Protein AF-A0A087NB20-F1 (afdb_monomer)

Solvent-accessible surface area (backbone atoms only — not comparable to full-atom values): 32385 Å² total; per-residue (Å²): 108,71,68,58,52,50,40,61,76,66,42,47,67,62,51,51,52,43,52,50,43,53,51,51,54,52,52,52,52,51,49,52,59,56,52,60,77,60,34,91,42,69,87,47,93,96,43,52,28,65,62,50,50,54,53,52,51,52,54,51,49,55,51,48,53,51,41,53,56,59,65,62,58,63,55,69,65,57,47,50,56,52,51,50,52,47,67,75,66,47,79,90,67,79,58,63,84,75,40,55,73,61,47,52,58,53,45,52,57,29,41,75,69,69,36,62,51,36,31,82,37,74,75,61,70,73,40,95,91,70,56,66,72,46,53,49,52,44,53,53,49,53,52,51,45,53,48,32,36,77,67,64,28,68,61,46,79,47,79,41,85,77,77,53,70,48,53,26,61,76,56,80,64,92,71,72,50,70,67,57,48,60,66,40,89,76,76,76,60,66,58,42,51,21,66,69,59,38,48,50,35,33,71,74,26,64,17,47,61,44,40,29,30,58,46,56,44,14,50,51,35,38,76,80,33,39,98,81,33,43,73,60,15,27,64,43,59,72,44,56,71,71,58,48,50,64,56,52,68,63,77,60,57,45,69,60,53,24,57,78,45,67,87,51,75,50,60,52,56,69,56,41,47,51,37,59,58,48,20,68,48,84,78,50,71,68,48,48,54,57,56,54,53,54,72,54,58,69,73,59,33,50,52,52,61,73,66,65,50,66,72,67,60,65,76,49,53,54,49,51,34,6,26,42,31,18,52,29,42,52,36,28,74,72,63,37,64,56,29,42,55,49,41,53,51,56,63,67,42,37,86,75,40,59,51,43,54,31,42,21,30,50,45,8,39,52,44,39,25,39,30,59,96,80,37,76,42,55,39,37,54,59,96,52,44,56,68,60,55,61,48,29,57,21,64,62,38,39,48,43,38,49,40,48,45,64,54,51,72,72,49,95,46,32,37,57,64,74,74,48,59,62,92,74,65,41,46,33,39,40,40,59,43,89,84,55,96,46,89,50,36,40,52,72,42,38,24,53,67,92,44,71,40,57,36,77,74,52,82,52,66,95,39,20,51,35,62,65,60,70,41,55,63,39,28,48,45,50,50,50,45,37,49,20,60,73,49,32,44,47,58,91,42,49,49,74,40,72,67,56,55,81,41,57,27,22,44,52,92,44,37,10,53,52,86,55,79,46,67,82,58,83,68,66,61,77,66,68,72,66,58,92,77,68,72,79,83,79,67,88,76,83,77,82,87,72,91,80,81,85,80,88,85,80,85,82,81,88,83,86,82,81,90,81,83,90,136

Mean predicted aligned error: 19.0 Å

Foldseek 3Di:
DVVLVVCVVVVVVLVVLLVVLVVVLVVLVVVLVVLLVVLCDCPDPPDHSVRVSVVSVVVSVVSNVVSVVSNPPPVVVVSVVVVVVCVVPPLPDPCLVVCVVVLVVVLVVCLVVVADDQVVLPPVDADVPPGRCSSVRVSVLVSQLVSLQVVLPQADEAEDPDPDVRFAPDDADPPPDPLVCLLPVDDDTAGDGDPSSQVVSCVRRVYGYHYHYLQVVLVVCCVPPCVPCVVSSCVSNVHDSVSNCVSDVDVPQLVVLLVVQVPADADALVVLLVLLVLLLDDADPVLVVVVVQLVDDPVSLVVCLVPDAQVVLVVDDLSNLLNSLLVLFVCVLVVSPSSVSNNVSLLVCLSVYGLHSSLSSLSNNVSNQQDDSNAGDLEGATPCLQSSLSNLQRPSCQSNLVSVCVVVVVHQHFQYDGRHNDLAAWEKEWDFDPPDPDVVTATDFIDTHNDTWWDFADPDLLFALCSLLVHQKAFLQSSLVSVCNSSVHNSVRYDYHHDDRRRIHGYDRGIGTDGGRDDPPVPDPVVVPDPPPPPPPPDPDPDDDDDDDDDDDDDDDDDDDDDDDDD

pLDDT: mean 76.94, std 17.59, range [28.36, 97.0]

Radius of gyration: 32.29 Å; Cα contacts (8 Å, |Δi|>4): 683; chains: 1; bounding box: 94×66×84 Å

Secondary structure (DSSP, 8-state):
-HHHHHHHHHTHHHHHHHHHHHHHHHHHHHHHHHHHTTTTS-SSTT--HHHHHHHHHHHHHHHHHHHHHHHT--HHHHHHHHHHHHHHHS---SSGGG-HHHHHHHHHHHHHTTPSSSGGGGG----TTT---TTHHHHHHHHHHHHHHHHT-SEEEEE-S---TTTB-----TT--HHHHHH-S-PPPP-PBPHHHHHHHHHHHS-EEEEE-HHHHHHHHHHHHHHHHHHHHHHHHT--HHHHTTTS--S--HHHHHHHHTTS----HHHHHHHHHHHTSPPPHHHHHHHHGGGS-HHHHHHHHHT--HHHHTTS-HHHHHHHHHHHHHHHHTT-HHHHHHHHHHHHGGGGS-HHHHHHHHHHHHHHHHEETTEEPSS---TTHHHHHTTTT-GGGHHHHHHHHHHHTTS--SS-----SS---EEEEEEE-TT---SSPBEEEEEETTEE-EEE----GGGBHHHHHSSSEEEHHHHHHHHHHHHT--GGGEEEESS-TT-EEE--TTEEEPPPSS---TTTSGGG---GGGGSS------------------------------

Sequence (567 aa):
MHEFHRHHRSGTLRADLVKRADGLMSAAKLFRQEVGRYADQRMQVGQSGAAFQDSVDNALELLKDLTDVARRWDYDRCAADVISWMNERACANRTVFRSLESLEARGAARYTQDVPPGFLDRIKQDSPDKGSNKYGDLLFWQEVVEDAQKKGARAVIIVTRDRKEDWFAGEPDPNLTLDWQRVRAKWRPVPRPHPTLAFELKVEAQAQLELLDELYLGAVLWKFGRPTFERLASAAIAVTPEQFERVDPPPAPVRSRAHKRRDQPGIGLVEANSLIDSAVEESGERVTAFLGMLEGDAPDVDKFLDELEPTALAQFDKRELANLALRLHDGARQGLSPAVRCAHKVIGLLDALPAHSAAAIYIGFLSSTYLVGGRPLDRPDSPFMEDLFAWQTDTAFQVILRAFALRMGKLRSTALYLPNSRDERRTLRVEHDAQQQQDPVALIQVYLGTQALLTDGETRPDAQLRVLVGHAASSVRDIARALARHYGLPFGLLDITGGAPDELRFIPDHCGLREFSRFDQQDGVDALSAGPDAVKDALPIEADESDEDEPEENEPDEDWDASLEED

Structure (mmCIF, N/CA/C/O backbone):
data_AF-A0A087NB20-F1
#
_entry.id   AF-A0A087NB20-F1
#
loop_
_atom_site.group_PDB
_atom_site.id
_atom_site.type_symbol
_atom_site.label_atom_id
_atom_site.label_alt_id
_atom_site.label_comp_id
_atom_site.label_asym_id
_atom_site.label_entity_id
_atom_site.label_seq_id
_atom_site.pdbx_PDB_ins_code
_atom_site.Cartn_x
_atom_site.Cartn_y
_atom_site.Cartn_z
_atom_site.occupancy
_atom_site.B_iso_or_equiv
_atom_site.auth_seq_id
_atom_site.auth_comp_id
_atom_site.auth_asym_id
_atom_site.auth_atom_id
_atom_site.pdbx_PDB_model_num
ATOM 1 N N . MET A 1 1 ? -11.809 -2.617 25.090 1.00 72.88 1 MET A N 1
ATOM 2 C CA . MET A 1 1 ? -11.592 -1.563 26.116 1.00 72.88 1 MET A CA 1
ATOM 3 C C . MET A 1 1 ? -11.209 -2.111 27.486 1.00 72.88 1 MET A C 1
ATOM 5 O O . MET A 1 1 ? -10.185 -1.694 28.010 1.00 72.88 1 MET A O 1
ATOM 9 N N . HIS A 1 2 ? -11.982 -3.039 28.066 1.00 77.12 2 HIS A N 1
ATOM 10 C CA . HIS A 1 2 ? -11.729 -3.561 29.419 1.00 77.12 2 HIS A CA 1
ATOM 11 C C . HIS A 1 2 ? -10.315 -4.147 29.607 1.00 77.12 2 HIS A C 1
ATOM 13 O O . HIS A 1 2 ? -9.626 -3.796 30.563 1.00 77.12 2 HIS A O 1
ATOM 19 N N . GLU A 1 3 ? -9.848 -4.969 28.662 1.00 78.06 3 GLU A N 1
ATOM 20 C CA . GLU A 1 3 ? -8.492 -5.543 28.698 1.00 78.06 3 GLU A CA 1
ATOM 21 C C . GLU A 1 3 ? -7.393 -4.472 28.601 1.00 78.06 3 GLU A C 1
ATOM 23 O O . GLU A 1 3 ? -6.443 -4.482 29.381 1.00 78.06 3 GLU A O 1
ATOM 28 N N . PHE A 1 4 ? -7.551 -3.479 27.719 1.00 83.50 4 PHE A N 1
ATOM 29 C CA . PHE A 1 4 ? -6.599 -2.368 27.616 1.00 83.50 4 PHE A CA 1
ATOM 30 C C . PHE A 1 4 ? -6.512 -1.575 28.927 1.00 83.50 4 PHE A C 1
ATOM 32 O O . PHE A 1 4 ? -5.420 -1.315 29.423 1.00 83.50 4 PHE A O 1
ATOM 39 N N . HIS A 1 5 ? -7.655 -1.260 29.542 1.00 82.62 5 HIS A N 1
ATOM 40 C CA . HIS A 1 5 ? -7.694 -0.580 30.836 1.00 82.62 5 HIS A CA 1
ATOM 41 C C . HIS A 1 5 ? -7.023 -1.404 31.948 1.00 82.62 5 HIS A C 1
ATOM 43 O O . HIS A 1 5 ? -6.350 -0.842 32.812 1.00 82.62 5 HIS A O 1
ATOM 49 N N . ARG A 1 6 ? -7.144 -2.738 31.922 1.00 82.75 6 ARG A N 1
ATOM 50 C CA . ARG A 1 6 ? -6.430 -3.617 32.860 1.00 82.75 6 ARG A CA 1
ATOM 51 C C . ARG A 1 6 ? -4.914 -3.500 32.686 1.00 82.75 6 ARG A C 1
ATOM 53 O O . ARG A 1 6 ? -4.207 -3.334 33.682 1.00 82.75 6 ARG A O 1
ATOM 60 N N . HIS A 1 7 ? -4.418 -3.538 31.450 1.00 83.38 7 HIS A N 1
ATOM 61 C CA . HIS A 1 7 ? -2.995 -3.350 31.144 1.00 83.38 7 HIS A CA 1
ATOM 62 C C . HIS A 1 7 ? -2.492 -1.955 31.530 1.00 83.38 7 HIS A C 1
ATOM 64 O O . HIS A 1 7 ? -1.408 -1.830 32.097 1.00 83.38 7 HIS A O 1
ATOM 70 N N . HIS A 1 8 ? -3.308 -0.925 31.301 1.00 86.06 8 HIS A N 1
ATOM 71 C CA . HIS A 1 8 ? -3.020 0.446 31.706 1.00 86.06 8 HIS A CA 1
ATOM 72 C C . HIS A 1 8 ? -2.898 0.564 33.233 1.00 86.06 8 HIS A C 1
ATOM 74 O O . HIS A 1 8 ? -1.865 0.994 33.737 1.00 86.06 8 HIS A O 1
ATOM 80 N N . ARG A 1 9 ? -3.887 0.066 33.992 1.00 86.19 9 ARG A N 1
ATOM 81 C CA . ARG A 1 9 ? -3.862 0.084 35.467 1.00 86.19 9 ARG A CA 1
ATOM 82 C C . ARG A 1 9 ? -2.726 -0.723 36.083 1.00 86.19 9 ARG A C 1
ATOM 84 O O . ARG A 1 9 ? -2.257 -0.377 37.161 1.00 86.19 9 ARG A O 1
ATOM 91 N N . SER A 1 10 ? -2.339 -1.824 35.448 1.00 84.25 10 SER A N 1
ATOM 92 C CA . SER A 1 10 ? -1.251 -2.679 35.935 1.00 84.25 10 SER A CA 1
ATOM 93 C C . SER A 1 10 ? 0.129 -2.240 35.436 1.00 84.25 10 SER A C 1
ATOM 95 O O . SER A 1 10 ? 1.128 -2.811 35.867 1.00 84.25 10 SER A O 1
ATOM 97 N N . GLY A 1 11 ? 0.209 -1.242 34.546 1.00 84.44 11 GLY A N 1
ATOM 98 C CA . GLY A 1 11 ? 1.468 -0.731 34.003 1.00 84.44 11 GLY A CA 1
ATOM 99 C C . GLY A 1 11 ? 2.275 -1.769 33.214 1.00 84.44 11 GLY A C 1
ATOM 100 O O . GLY A 1 11 ? 3.483 -1.598 33.037 1.00 84.44 11 GLY A O 1
ATOM 101 N N . THR A 1 12 ? 1.643 -2.852 32.746 1.00 84.81 12 THR A N 1
ATOM 102 C CA . THR A 1 12 ? 2.350 -4.024 32.197 1.00 84.81 12 THR A CA 1
ATOM 103 C C . THR A 1 12 ? 3.191 -3.683 30.977 1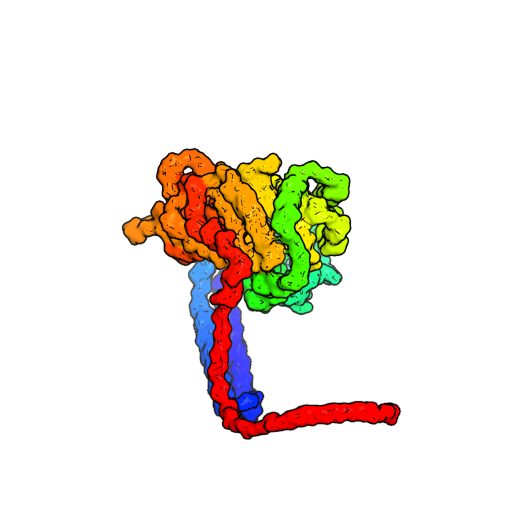.00 84.81 12 THR A C 1
ATOM 105 O O . THR A 1 12 ? 4.293 -4.192 30.845 1.00 84.81 12 THR A O 1
ATOM 108 N N . LEU A 1 13 ? 2.714 -2.788 30.106 1.00 82.44 13 LEU A N 1
ATOM 109 C CA . LEU A 1 13 ? 3.432 -2.422 28.878 1.00 82.44 13 LEU A CA 1
ATOM 110 C C . LEU A 1 13 ? 4.742 -1.682 29.176 1.00 82.44 13 LEU A C 1
ATOM 112 O O . LEU A 1 13 ? 5.771 -1.967 28.564 1.00 82.44 13 LEU A O 1
ATOM 116 N N . ARG A 1 14 ? 4.724 -0.778 30.163 1.00 86.81 14 ARG A N 1
ATOM 117 C CA . ARG A 1 14 ? 5.932 -0.100 30.643 1.00 86.81 14 ARG A CA 1
ATOM 118 C C . ARG A 1 14 ? 6.876 -1.094 31.315 1.00 86.81 14 ARG A C 1
ATOM 120 O O . ARG A 1 14 ? 8.070 -1.089 31.029 1.00 86.81 14 ARG A O 1
ATOM 127 N N . ALA A 1 15 ? 6.340 -1.967 32.169 1.00 88.06 15 ALA A N 1
ATOM 128 C CA . ALA A 1 15 ? 7.123 -2.990 32.856 1.00 88.06 15 ALA A CA 1
ATOM 129 C C . ALA A 1 15 ? 7.799 -3.965 31.875 1.00 88.06 15 ALA A C 1
ATOM 131 O O . ALA A 1 15 ? 8.972 -4.290 32.048 1.00 88.06 15 ALA A O 1
ATOM 132 N N . ASP A 1 16 ? 7.102 -4.381 30.817 1.00 88.38 16 ASP A N 1
ATOM 133 C CA . ASP A 1 16 ? 7.636 -5.276 29.790 1.00 88.38 16 ASP A CA 1
ATOM 134 C C . ASP A 1 16 ? 8.769 -4.626 28.992 1.00 88.38 16 ASP A C 1
ATOM 136 O O . ASP A 1 16 ? 9.781 -5.280 28.721 1.00 88.38 16 ASP A O 1
ATOM 140 N N . LEU A 1 17 ? 8.638 -3.341 28.641 1.00 89.00 17 LEU A N 1
ATOM 141 C CA . LEU A 1 17 ? 9.701 -2.600 27.959 1.00 89.00 17 LEU A CA 1
ATOM 142 C C . LEU A 1 17 ? 10.944 -2.468 28.845 1.00 89.00 17 LEU A C 1
ATOM 144 O O . LEU A 1 17 ? 12.049 -2.770 28.395 1.00 89.00 17 LEU A O 1
ATOM 148 N N . VAL A 1 18 ? 10.762 -2.088 30.114 1.00 89.75 18 VAL A N 1
ATOM 149 C CA . VAL A 1 18 ? 11.855 -1.988 31.096 1.00 89.75 18 VAL A CA 1
ATOM 150 C C . VAL A 1 18 ? 12.542 -3.341 31.272 1.00 89.75 18 VAL A C 1
ATOM 152 O O . VAL A 1 18 ? 13.760 -3.431 31.154 1.00 89.75 18 VAL A O 1
ATOM 155 N N . LYS A 1 19 ? 11.770 -4.419 31.442 1.00 92.44 19 LYS A N 1
ATOM 156 C CA . LYS A 1 19 ? 12.299 -5.781 31.573 1.00 92.44 19 LYS A CA 1
ATOM 157 C C . LYS A 1 19 ? 13.119 -6.206 30.353 1.00 92.44 19 LYS A C 1
ATOM 159 O O . LYS A 1 19 ? 14.162 -6.841 30.505 1.00 92.44 19 LYS A O 1
ATOM 164 N N . ARG A 1 20 ? 12.669 -5.875 29.137 1.00 91.62 20 ARG A N 1
ATOM 165 C CA . ARG A 1 20 ? 13.423 -6.155 27.902 1.00 91.62 20 ARG A CA 1
ATOM 166 C C . ARG A 1 20 ? 14.708 -5.333 27.824 1.00 91.62 20 ARG A C 1
ATOM 168 O O . ARG A 1 20 ? 15.740 -5.892 27.462 1.00 91.62 20 ARG A O 1
ATOM 175 N N . ALA A 1 21 ? 14.663 -4.057 28.204 1.00 91.38 21 ALA A N 1
ATOM 176 C CA . ALA A 1 21 ? 15.844 -3.199 28.280 1.00 91.38 21 ALA A CA 1
ATOM 177 C C . ALA A 1 21 ? 16.881 -3.738 29.288 1.00 91.38 21 ALA A C 1
ATOM 179 O O . ALA A 1 21 ? 18.068 -3.820 28.976 1.00 91.38 21 ALA A O 1
ATOM 180 N N . ASP A 1 22 ? 16.436 -4.196 30.461 1.00 90.19 22 ASP A N 1
ATOM 181 C CA . ASP A 1 22 ? 17.303 -4.788 31.488 1.00 90.19 22 ASP A CA 1
ATOM 182 C C . ASP A 1 22 ? 17.929 -6.110 31.027 1.00 90.19 22 ASP A C 1
ATOM 184 O O . ASP A 1 22 ? 19.121 -6.356 31.248 1.00 90.19 22 ASP A O 1
ATOM 188 N N . GLY A 1 23 ? 17.142 -6.947 30.344 1.00 93.06 23 GLY A N 1
ATOM 189 C CA . GLY A 1 23 ? 17.616 -8.185 29.729 1.00 93.06 23 GLY A CA 1
ATOM 190 C C . GLY A 1 23 ? 18.688 -7.930 28.670 1.00 93.06 23 GLY A C 1
ATOM 191 O O . GLY A 1 23 ? 19.722 -8.597 28.673 1.00 93.06 23 GLY A O 1
ATOM 192 N N . LEU A 1 24 ? 18.484 -6.923 27.815 1.00 92.88 24 LEU A N 1
ATOM 193 C CA . LEU A 1 24 ? 19.447 -6.520 26.791 1.00 92.88 24 LEU A CA 1
ATOM 194 C C . LEU A 1 24 ? 20.764 -6.042 27.412 1.00 92.88 24 LEU A C 1
ATOM 196 O O . LEU A 1 24 ? 21.826 -6.532 27.037 1.00 92.88 24 LEU A O 1
ATOM 200 N N . MET A 1 25 ? 20.705 -5.160 28.413 1.00 92.25 25 MET A N 1
ATOM 201 C CA . MET A 1 25 ? 21.912 -4.681 29.098 1.00 92.25 25 MET A CA 1
ATOM 202 C C . MET A 1 25 ? 22.646 -5.790 29.853 1.00 92.25 25 MET A C 1
ATOM 204 O O . MET A 1 25 ? 23.875 -5.790 29.910 1.00 92.25 25 MET A O 1
ATOM 208 N N . SER A 1 26 ? 21.914 -6.752 30.417 1.00 93.19 26 SER A N 1
ATOM 209 C CA . SER A 1 26 ? 22.513 -7.935 31.046 1.00 93.19 26 SER A CA 1
ATOM 210 C C . SER A 1 26 ? 23.266 -8.789 30.024 1.00 93.19 26 SER A C 1
ATOM 212 O O . SER A 1 26 ? 24.417 -9.152 30.261 1.00 93.19 26 SER A O 1
ATOM 214 N N . ALA A 1 27 ? 22.659 -9.050 28.863 1.00 93.38 27 ALA A N 1
ATOM 215 C CA . ALA A 1 27 ? 23.299 -9.790 27.779 1.00 93.38 27 ALA A CA 1
ATOM 216 C C . ALA A 1 27 ? 24.531 -9.053 27.228 1.00 93.38 27 ALA A C 1
ATOM 218 O O . ALA A 1 27 ? 25.574 -9.666 27.012 1.00 93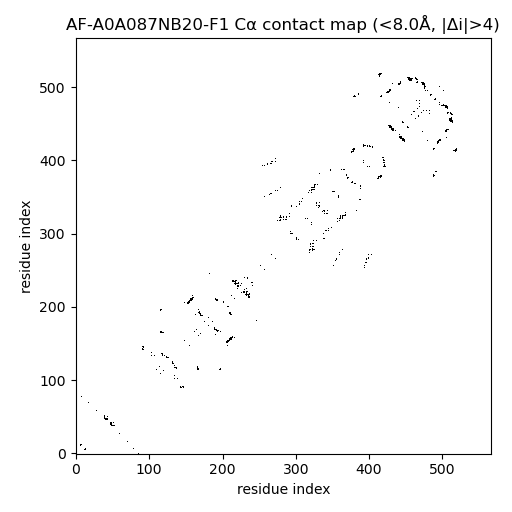.38 27 ALA A O 1
ATOM 219 N N . ALA A 1 28 ? 24.441 -7.732 27.075 1.00 91.56 28 ALA A N 1
ATOM 220 C CA . ALA A 1 28 ? 25.524 -6.897 26.570 1.00 91.56 28 ALA A CA 1
ATOM 221 C C . ALA A 1 28 ? 26.747 -6.893 27.513 1.00 91.56 28 ALA A C 1
ATOM 223 O O . ALA A 1 28 ? 27.888 -7.010 27.065 1.00 91.56 28 ALA A O 1
ATOM 224 N N . LYS A 1 29 ? 26.519 -6.864 28.835 1.00 90.00 29 LYS A N 1
ATOM 225 C CA . LYS A 1 29 ? 27.583 -7.013 29.846 1.00 90.00 29 LYS A CA 1
ATOM 226 C C . LYS A 1 29 ? 28.261 -8.382 29.790 1.00 90.00 29 LYS A C 1
ATOM 228 O O . LYS A 1 29 ? 29.485 -8.453 29.867 1.00 90.00 29 LYS A O 1
ATOM 233 N N . LEU A 1 30 ? 27.482 -9.458 29.648 1.00 92.12 30 LEU A N 1
ATOM 234 C CA . LEU A 1 30 ? 28.029 -10.812 29.498 1.00 92.12 30 LEU A CA 1
ATOM 235 C C . LEU A 1 30 ? 28.879 -10.923 28.229 1.00 92.12 30 LEU A C 1
ATOM 237 O O . LEU A 1 30 ? 29.991 -11.441 28.280 1.00 92.12 30 LEU A O 1
ATOM 241 N N . PHE A 1 31 ? 28.400 -10.365 27.115 1.00 89.12 31 PHE A N 1
ATOM 242 C CA . PHE A 1 31 ? 29.158 -10.302 25.868 1.00 89.12 31 PHE A CA 1
ATOM 243 C C . PHE A 1 31 ? 30.495 -9.570 26.048 1.00 89.12 31 PHE A C 1
ATOM 245 O O . PHE A 1 31 ? 31.534 -10.108 25.674 1.00 89.12 31 PHE A O 1
ATOM 252 N N . ARG A 1 32 ? 30.504 -8.396 26.700 1.00 89.81 32 ARG A N 1
ATOM 253 C CA . ARG A 1 32 ? 31.743 -7.656 27.005 1.00 89.81 32 ARG A CA 1
ATOM 254 C C . ARG A 1 32 ? 32.740 -8.480 27.813 1.00 89.81 32 ARG A C 1
ATOM 256 O O . ARG A 1 32 ? 33.941 -8.424 27.543 1.00 89.81 32 ARG A O 1
ATOM 263 N N . GLN A 1 33 ? 32.244 -9.215 28.808 1.00 89.00 33 GLN A N 1
ATOM 264 C CA . GLN A 1 33 ? 33.065 -10.058 29.669 1.00 89.00 33 GLN A CA 1
ATOM 265 C C . GLN A 1 33 ? 33.693 -11.214 28.886 1.00 89.00 33 GLN A C 1
ATOM 267 O O . GLN A 1 33 ? 34.876 -11.487 29.067 1.00 89.00 33 GLN A O 1
ATOM 272 N N . GLU A 1 34 ? 32.925 -11.873 28.017 1.00 87.50 34 GLU A N 1
ATOM 273 C CA . GLU A 1 34 ? 33.436 -12.959 27.177 1.00 87.50 34 GLU A CA 1
ATOM 274 C C . GLU A 1 34 ? 34.447 -12.443 26.154 1.00 87.50 34 GLU A C 1
ATOM 276 O O . GLU A 1 34 ? 35.554 -12.965 26.075 1.00 87.50 34 GLU A O 1
ATOM 281 N N . VAL A 1 35 ? 34.126 -11.367 25.432 1.00 84.88 35 VAL A N 1
ATOM 282 C CA . VAL A 1 35 ? 35.023 -10.777 24.428 1.00 84.88 35 VAL A CA 1
ATOM 283 C C . VAL A 1 35 ? 36.334 -10.294 25.047 1.00 84.88 35 VAL A C 1
ATOM 285 O O . VAL A 1 35 ? 37.400 -10.507 24.471 1.00 84.88 35 VAL A O 1
ATOM 288 N N . GLY A 1 36 ? 36.281 -9.714 26.250 1.00 81.31 36 GLY A N 1
ATOM 289 C CA . GLY A 1 36 ? 37.471 -9.285 26.983 1.00 81.31 36 GLY A CA 1
ATOM 290 C C . GLY A 1 36 ? 38.481 -10.410 27.244 1.00 81.31 36 GLY A C 1
ATOM 291 O O . GLY A 1 36 ? 39.670 -10.129 27.318 1.00 81.31 36 GLY A O 1
ATOM 292 N N . ARG A 1 37 ? 38.047 -11.679 27.313 1.00 82.94 37 ARG A N 1
ATOM 293 C CA . ARG A 1 37 ? 38.947 -12.837 27.495 1.00 82.94 37 ARG A CA 1
ATOM 294 C C . ARG A 1 37 ? 39.783 -13.164 26.258 1.00 82.94 37 ARG A C 1
ATOM 296 O O . ARG A 1 37 ? 40.801 -13.833 26.384 1.00 82.94 37 ARG A O 1
ATOM 303 N N . TYR A 1 38 ? 39.344 -12.727 25.079 1.00 77.25 38 TYR A N 1
ATOM 304 C CA . TYR A 1 38 ? 39.987 -13.023 23.794 1.00 77.25 38 TYR A CA 1
ATOM 305 C C . TYR A 1 38 ? 40.686 -11.799 23.187 1.00 77.25 38 TYR A C 1
ATOM 307 O O . TYR A 1 38 ? 41.326 -11.895 22.143 1.00 77.25 38 TYR A O 1
ATOM 315 N N . ALA A 1 39 ? 40.572 -10.641 23.838 1.00 66.56 39 ALA A N 1
ATOM 316 C CA . ALA A 1 39 ? 40.973 -9.355 23.288 1.00 66.56 39 ALA A CA 1
ATOM 317 C C . ALA A 1 39 ? 42.487 -9.063 23.357 1.00 66.56 39 ALA A C 1
ATOM 319 O O . ALA A 1 39 ? 42.908 -7.982 22.951 1.00 66.56 39 ALA A O 1
ATOM 320 N N . ASP A 1 40 ? 43.306 -10.015 23.816 1.00 63.66 40 ASP A N 1
ATOM 321 C CA . ASP A 1 40 ? 44.774 -9.938 23.740 1.00 63.66 40 ASP A CA 1
ATOM 322 C C . ASP A 1 40 ? 45.303 -10.208 22.314 1.00 63.66 40 ASP A C 1
ATOM 324 O O . ASP A 1 40 ? 46.447 -9.885 21.991 1.00 63.66 40 ASP A O 1
ATOM 328 N N . GLN A 1 41 ? 44.473 -10.784 21.435 1.00 62.88 41 GLN A N 1
ATOM 329 C CA . GLN A 1 41 ? 44.811 -11.083 20.041 1.00 62.88 41 GLN A CA 1
ATOM 330 C C . GLN A 1 41 ? 44.200 -10.054 19.075 1.00 62.88 41 GLN A C 1
ATOM 332 O O . GLN A 1 41 ? 43.209 -9.388 19.379 1.00 62.88 41 GLN A O 1
ATOM 337 N N . ARG A 1 42 ? 44.778 -9.924 17.871 1.00 61.84 42 ARG A N 1
ATOM 338 C CA . ARG A 1 42 ? 44.185 -9.122 16.787 1.00 61.84 42 ARG A CA 1
ATOM 339 C C . ARG A 1 42 ? 42.915 -9.816 16.284 1.00 61.84 42 ARG A C 1
ATOM 341 O O . ARG A 1 42 ? 42.999 -10.753 15.499 1.00 61.84 42 ARG A O 1
ATOM 348 N N . MET A 1 43 ? 41.755 -9.344 16.737 1.00 66.19 43 MET A N 1
ATOM 349 C CA . MET A 1 43 ? 40.437 -9.855 16.321 1.00 66.19 43 MET A CA 1
ATOM 350 C C . MET A 1 43 ? 40.021 -9.354 14.928 1.00 66.19 43 MET A C 1
ATOM 352 O O . MET A 1 43 ? 39.195 -9.977 14.267 1.00 66.19 43 MET A O 1
ATOM 356 N N . GLN A 1 44 ? 40.615 -8.250 14.467 1.00 64.88 44 GLN A N 1
ATOM 357 C CA . GLN A 1 44 ? 40.384 -7.662 13.152 1.00 64.88 44 GLN A CA 1
ATOM 358 C C . GLN A 1 44 ? 41.719 -7.241 12.523 1.00 64.88 44 GLN A C 1
ATOM 360 O O . GLN A 1 44 ? 42.630 -6.767 13.209 1.00 64.88 44 GLN A O 1
ATOM 365 N N . VAL A 1 45 ? 41.850 -7.430 11.207 1.00 63.38 45 VAL A N 1
ATOM 366 C CA . VAL A 1 45 ? 43.045 -7.034 10.448 1.00 63.38 45 VAL A CA 1
ATOM 367 C C . VAL A 1 45 ? 43.235 -5.519 10.574 1.00 63.38 45 VAL A C 1
ATOM 369 O O . VAL A 1 45 ? 42.326 -4.755 10.270 1.00 63.38 45 VAL A O 1
ATOM 372 N N . GLY A 1 46 ? 44.405 -5.088 11.052 1.00 64.56 46 GLY A N 1
ATOM 373 C CA . GLY A 1 46 ? 44.744 -3.668 11.213 1.00 64.56 46 GLY A CA 1
ATOM 374 C C . GLY A 1 46 ? 44.323 -3.016 12.539 1.00 64.56 46 GLY A C 1
ATOM 375 O O . GLY A 1 46 ? 44.724 -1.883 12.783 1.00 64.56 46 GLY A O 1
ATOM 376 N N . GLN A 1 47 ? 43.599 -3.708 13.430 1.00 69.50 47 GLN A N 1
ATOM 377 C CA . GLN A 1 47 ? 43.176 -3.157 14.727 1.00 69.50 47 GLN A CA 1
ATOM 378 C C . GLN A 1 47 ? 43.949 -3.793 15.896 1.00 69.50 47 GLN A C 1
ATOM 380 O O . GLN A 1 47 ? 44.199 -5.000 15.917 1.00 69.50 47 GLN A O 1
ATOM 385 N N . SER A 1 48 ? 44.350 -2.987 16.885 1.00 73.88 48 SER A N 1
ATOM 386 C CA . SER A 1 48 ? 44.909 -3.502 18.142 1.00 73.88 48 SER A CA 1
ATOM 387 C C . SER A 1 48 ? 43.800 -4.057 19.043 1.00 73.88 48 SER A C 1
ATOM 389 O O . SER A 1 48 ? 42.653 -3.617 18.971 1.00 73.88 48 SER A O 1
ATOM 391 N N . GLY A 1 49 ? 44.141 -4.996 19.931 1.00 75.88 49 GLY A N 1
ATOM 392 C CA . GLY A 1 49 ? 43.197 -5.525 20.923 1.00 75.88 49 GLY A CA 1
ATOM 393 C C . GLY A 1 49 ? 42.571 -4.431 21.798 1.00 75.88 49 GLY A C 1
ATOM 394 O O . GLY A 1 49 ? 41.372 -4.458 22.054 1.00 75.88 49 GLY A O 1
ATOM 395 N N . ALA A 1 50 ? 43.355 -3.410 22.163 1.00 77.00 50 ALA A N 1
ATOM 396 C CA . ALA A 1 50 ? 42.875 -2.238 22.897 1.00 77.00 50 ALA A CA 1
ATOM 397 C C . ALA A 1 50 ? 41.844 -1.425 22.094 1.00 77.00 50 ALA A C 1
ATOM 399 O O . ALA A 1 50 ? 40.744 -1.195 22.580 1.00 77.00 50 ALA A O 1
ATOM 400 N N . ALA A 1 51 ? 42.141 -1.090 20.833 1.00 77.38 51 ALA A N 1
ATOM 401 C CA . ALA A 1 51 ? 41.217 -0.326 19.991 1.00 77.38 51 ALA A CA 1
ATOM 402 C C . ALA A 1 51 ? 39.900 -1.081 19.719 1.00 77.38 51 ALA A C 1
ATOM 404 O O . ALA A 1 51 ? 38.840 -0.470 19.562 1.00 77.38 51 ALA A O 1
ATOM 405 N N . PHE A 1 52 ? 39.952 -2.414 19.670 1.00 80.38 52 PHE A N 1
ATOM 406 C CA . PHE A 1 52 ? 38.757 -3.246 19.574 1.00 80.38 52 PHE A CA 1
ATOM 407 C C . PHE A 1 52 ? 37.930 -3.207 20.867 1.00 80.38 52 PHE A C 1
ATOM 409 O O . PHE A 1 52 ? 36.715 -3.034 20.801 1.00 80.38 52 PHE A O 1
ATOM 416 N N . GLN A 1 53 ? 38.567 -3.302 22.039 1.00 81.19 53 GLN A N 1
ATOM 417 C CA . GLN A 1 53 ? 37.873 -3.154 23.323 1.00 81.19 53 GLN A CA 1
ATOM 418 C C . GLN A 1 53 ? 37.205 -1.783 23.464 1.00 81.19 53 GLN A C 1
ATOM 420 O O . GLN A 1 53 ? 36.034 -1.738 23.833 1.00 81.19 53 GLN A O 1
ATOM 425 N N . ASP A 1 54 ? 37.893 -0.705 23.080 1.00 82.50 54 ASP A N 1
ATOM 426 C CA . ASP A 1 54 ? 37.333 0.653 23.084 1.00 82.50 54 ASP A CA 1
ATOM 427 C C . ASP A 1 54 ? 36.097 0.750 22.174 1.00 82.50 54 ASP A C 1
ATOM 429 O O . ASP A 1 54 ? 35.088 1.354 22.530 1.00 82.50 54 ASP A O 1
ATOM 433 N N . SER A 1 55 ? 36.133 0.097 21.007 1.00 82.62 55 SER A N 1
ATOM 434 C CA . SER A 1 55 ? 34.989 0.045 20.084 1.00 82.62 55 SER A CA 1
ATOM 435 C C . SER A 1 55 ? 33.790 -0.689 20.694 1.00 82.62 55 SER A C 1
ATOM 437 O O . SER A 1 55 ? 32.647 -0.259 20.527 1.00 82.62 55 SER A O 1
ATOM 439 N N . VAL A 1 56 ? 34.040 -1.785 21.418 1.00 83.94 56 VAL A N 1
ATOM 440 C CA . VAL A 1 56 ? 32.993 -2.518 22.142 1.00 83.94 56 VAL A CA 1
ATOM 441 C C . VAL A 1 56 ? 32.418 -1.654 23.264 1.00 83.94 56 VAL A C 1
ATOM 443 O O . VAL A 1 56 ? 31.199 -1.579 23.392 1.00 83.94 56 VAL A O 1
ATOM 446 N N . ASP A 1 57 ? 33.258 -0.978 24.047 1.00 86.00 57 ASP A N 1
ATOM 447 C CA . ASP A 1 57 ? 32.808 -0.119 25.146 1.00 86.00 57 ASP A CA 1
ATOM 448 C C . ASP A 1 57 ? 31.968 1.066 24.639 1.00 86.00 57 ASP A C 1
ATOM 450 O O . ASP A 1 57 ? 30.876 1.303 25.161 1.00 86.00 57 ASP A O 1
ATOM 454 N N . ASN A 1 58 ? 32.379 1.709 23.542 1.00 87.00 58 ASN A N 1
ATOM 455 C CA . ASN A 1 58 ? 31.598 2.760 22.883 1.00 87.00 58 ASN A CA 1
ATOM 456 C C . ASN A 1 58 ? 30.224 2.253 22.405 1.00 87.00 58 ASN A C 1
ATOM 458 O O . ASN A 1 58 ? 29.203 2.914 22.598 1.00 87.00 58 ASN A O 1
ATOM 462 N N . ALA A 1 59 ? 30.163 1.060 21.804 1.00 85.44 59 ALA A N 1
ATOM 463 C CA . ALA A 1 59 ? 28.896 0.472 21.365 1.00 85.44 59 ALA A CA 1
ATOM 464 C C . ALA A 1 59 ? 27.957 0.163 22.546 1.00 85.44 59 ALA A C 1
ATOM 466 O O . ALA A 1 59 ? 26.740 0.336 22.440 1.00 85.44 59 ALA A O 1
ATOM 467 N N . LEU A 1 60 ? 28.509 -0.273 23.682 1.00 88.88 60 LEU A N 1
ATOM 468 C CA . LEU A 1 60 ? 27.744 -0.524 24.906 1.00 88.88 60 LEU A CA 1
ATOM 469 C C . LEU A 1 60 ? 27.218 0.765 25.539 1.00 88.88 60 LEU A C 1
ATOM 471 O O . LEU A 1 60 ? 26.118 0.752 26.095 1.00 88.88 60 LEU A O 1
ATOM 475 N N . GLU A 1 61 ? 27.971 1.860 25.452 1.00 87.69 61 GLU A N 1
ATOM 476 C CA . GLU A 1 61 ? 27.530 3.177 25.911 1.00 87.69 61 GLU A CA 1
ATOM 477 C C . GLU A 1 61 ? 26.357 3.695 25.069 1.00 87.69 61 GLU A C 1
ATOM 479 O O . GLU A 1 61 ? 25.309 4.026 25.624 1.00 87.69 61 GLU A O 1
ATOM 484 N N . LEU A 1 62 ? 26.455 3.615 23.738 1.00 90.75 62 LEU A N 1
ATOM 485 C CA . LEU A 1 62 ? 25.340 3.946 22.841 1.00 90.75 62 LEU A CA 1
ATOM 486 C C . LEU A 1 62 ? 24.098 3.089 23.124 1.00 90.75 62 LEU A C 1
ATOM 488 O O . LEU A 1 62 ? 22.972 3.591 23.162 1.00 90.75 62 LEU A O 1
ATOM 492 N N . LEU A 1 63 ? 24.286 1.785 23.352 1.00 90.69 63 LEU A N 1
ATOM 493 C CA . LEU A 1 63 ? 23.189 0.879 23.684 1.00 90.69 63 LEU A CA 1
ATOM 494 C C . LEU A 1 63 ? 22.523 1.265 25.009 1.00 90.69 63 LEU A C 1
ATOM 496 O O . LEU A 1 63 ? 21.296 1.247 25.117 1.00 90.69 63 LEU A O 1
ATOM 500 N N . LYS A 1 64 ? 23.326 1.639 26.008 1.00 91.00 64 LYS A N 1
ATOM 501 C CA . LYS A 1 64 ? 22.838 2.106 27.303 1.00 91.00 64 LYS A CA 1
ATOM 502 C C . LYS A 1 64 ? 21.992 3.368 27.139 1.00 91.00 64 LYS A C 1
ATOM 504 O O . LYS A 1 64 ? 20.860 3.376 27.626 1.00 91.00 64 LYS A O 1
ATOM 509 N N . ASP A 1 65 ? 22.473 4.365 26.404 1.00 91.38 65 ASP A N 1
ATOM 510 C CA . ASP A 1 65 ? 21.733 5.606 26.152 1.00 91.38 65 ASP A CA 1
ATOM 511 C C . ASP A 1 65 ? 20.382 5.334 25.479 1.00 91.38 65 ASP A C 1
ATOM 513 O O . ASP A 1 65 ? 19.346 5.843 25.917 1.00 91.38 65 ASP A O 1
ATOM 517 N N . LEU A 1 66 ? 20.354 4.446 24.478 1.00 90.69 66 LEU A N 1
ATOM 518 C CA . LEU A 1 66 ? 19.113 4.019 23.827 1.00 90.69 66 LEU A CA 1
ATOM 519 C C . LEU A 1 66 ? 18.149 3.336 24.806 1.00 90.69 66 LEU A C 1
ATOM 521 O O . LEU A 1 66 ? 16.948 3.623 24.795 1.00 90.69 66 LEU A O 1
ATOM 525 N N . THR A 1 67 ? 18.648 2.454 25.679 1.00 91.94 67 THR A N 1
ATOM 526 C CA . THR A 1 67 ? 17.799 1.818 26.699 1.00 91.94 67 THR A CA 1
ATOM 527 C C . THR A 1 67 ? 17.258 2.821 27.714 1.00 91.94 67 THR A C 1
ATOM 529 O O . THR A 1 67 ? 16.111 2.691 28.143 1.00 91.94 67 THR A O 1
ATOM 532 N N . ASP A 1 68 ? 18.027 3.852 28.061 1.00 90.12 68 ASP A N 1
ATOM 533 C CA . ASP A 1 68 ? 17.591 4.905 28.975 1.00 90.12 68 ASP A CA 1
ATOM 534 C C . ASP A 1 68 ? 16.524 5.804 28.344 1.00 90.12 68 ASP A C 1
ATOM 536 O O . ASP A 1 68 ? 15.542 6.143 29.011 1.00 90.12 68 ASP A O 1
ATOM 540 N N . VAL A 1 69 ? 16.644 6.123 27.052 1.00 89.31 69 VAL A N 1
ATOM 541 C CA . VAL A 1 69 ? 15.579 6.798 26.293 1.00 89.31 69 VAL A CA 1
ATOM 542 C C . VAL A 1 69 ? 14.314 5.938 26.259 1.00 89.31 69 VAL A C 1
ATOM 544 O O . VAL A 1 69 ? 13.233 6.435 26.574 1.00 89.31 69 VAL A O 1
ATOM 547 N N . ALA A 1 70 ? 14.431 4.639 25.966 1.00 87.19 70 ALA A N 1
ATOM 548 C CA . ALA A 1 70 ? 13.286 3.727 25.936 1.00 87.19 70 ALA A CA 1
ATOM 549 C C . ALA A 1 70 ? 12.572 3.633 27.299 1.00 87.19 70 ALA A C 1
ATOM 551 O O . ALA A 1 70 ? 11.343 3.625 27.365 1.00 87.19 70 ALA A O 1
ATOM 552 N N . ARG A 1 71 ? 13.321 3.627 28.411 1.00 86.88 71 ARG A N 1
ATOM 553 C CA . ARG A 1 71 ? 12.762 3.630 29.779 1.00 86.88 71 ARG A CA 1
ATOM 554 C C . ARG A 1 71 ? 11.980 4.900 30.117 1.00 86.88 71 ARG A C 1
ATOM 556 O O . ARG A 1 71 ? 11.097 4.858 30.977 1.00 86.88 71 ARG A O 1
ATOM 563 N N . ARG A 1 72 ? 12.306 6.019 29.467 1.00 87.69 72 ARG A N 1
ATOM 564 C CA . ARG A 1 72 ? 11.624 7.313 29.621 1.00 87.69 72 ARG A CA 1
ATOM 565 C C . ARG A 1 72 ? 10.396 7.453 28.723 1.00 87.69 72 ARG A C 1
ATOM 567 O O . ARG A 1 72 ? 9.832 8.541 28.671 1.00 87.69 72 ARG A O 1
ATOM 574 N N . TRP A 1 73 ? 9.975 6.390 28.031 1.00 88.75 73 TRP A N 1
ATOM 575 C CA . TRP A 1 73 ? 8.758 6.420 27.226 1.00 88.75 73 TRP A CA 1
ATOM 576 C C . TRP A 1 73 ? 7.558 6.893 28.058 1.00 88.75 73 TRP A C 1
ATOM 578 O O . TRP A 1 73 ? 7.190 6.274 29.062 1.00 88.75 73 TRP A O 1
ATOM 588 N N . ASP A 1 74 ? 6.960 8.001 27.618 1.00 86.31 74 ASP A N 1
ATOM 589 C CA . ASP A 1 74 ? 5.771 8.601 28.215 1.00 86.31 74 ASP A CA 1
ATOM 590 C C . ASP A 1 74 ? 4.518 7.812 27.813 1.00 86.31 74 ASP A C 1
ATOM 592 O O . ASP A 1 74 ? 3.743 8.188 26.930 1.00 86.31 74 ASP A O 1
ATOM 596 N N . TYR A 1 75 ? 4.371 6.651 28.448 1.00 87.88 75 TYR A N 1
ATOM 597 C CA . TYR A 1 75 ? 3.237 5.765 28.236 1.00 87.88 75 TYR A CA 1
ATOM 598 C C . TYR A 1 75 ? 1.906 6.456 28.543 1.00 87.88 75 TYR A C 1
ATOM 600 O O . TYR A 1 75 ? 0.943 6.225 27.820 1.00 87.88 75 TYR A O 1
ATOM 608 N N . ASP A 1 76 ? 1.839 7.291 29.582 1.00 85.81 76 ASP A N 1
ATOM 609 C CA . ASP A 1 76 ? 0.579 7.879 30.045 1.00 85.81 76 ASP A CA 1
ATOM 610 C C . ASP A 1 76 ? 0.016 8.865 29.020 1.00 85.81 76 ASP A C 1
ATOM 612 O O . ASP A 1 76 ? -1.175 8.803 28.700 1.00 85.81 76 ASP A O 1
ATOM 616 N N . ARG A 1 77 ? 0.877 9.696 28.417 1.00 86.69 77 ARG A N 1
ATOM 617 C CA . ARG A 1 77 ? 0.488 10.551 27.291 1.00 86.69 77 ARG A CA 1
ATOM 618 C C . ARG A 1 77 ? -0.019 9.729 26.106 1.00 86.69 77 ARG A C 1
ATOM 620 O O . ARG A 1 77 ? -1.112 9.986 25.613 1.00 86.69 77 ARG A O 1
ATOM 627 N N . CYS A 1 78 ? 0.734 8.717 25.670 1.00 86.88 78 CYS A N 1
ATOM 628 C CA . CYS A 1 78 ? 0.320 7.872 24.544 1.00 86.88 78 CYS A CA 1
ATOM 629 C C . CYS A 1 78 ? -0.974 7.095 24.839 1.00 86.88 78 CYS A C 1
ATOM 631 O O . CYS A 1 78 ? -1.806 6.899 23.954 1.00 86.88 78 CYS A O 1
ATOM 633 N N . ALA A 1 79 ? -1.155 6.635 26.078 1.00 88.50 79 ALA A N 1
ATOM 634 C CA . ALA A 1 79 ? -2.345 5.913 26.496 1.00 88.50 79 ALA A CA 1
ATOM 635 C C . ALA A 1 79 ? -3.585 6.810 26.447 1.00 88.50 79 ALA A C 1
ATOM 637 O O . ALA A 1 79 ? -4.641 6.323 26.051 1.00 88.50 79 ALA A O 1
ATOM 638 N N . ALA A 1 80 ? -3.468 8.096 26.793 1.00 87.88 80 ALA A N 1
ATOM 639 C CA . ALA A 1 80 ? -4.572 9.047 26.690 1.00 87.88 80 ALA A CA 1
ATOM 640 C C . ALA A 1 80 ? -5.086 9.169 25.246 1.00 87.88 80 ALA A C 1
ATOM 642 O O . ALA A 1 80 ? -6.291 9.039 25.019 1.00 87.88 80 ALA A O 1
ATOM 643 N N . ASP A 1 81 ? -4.179 9.310 24.276 1.00 89.25 81 ASP A N 1
ATOM 644 C CA . ASP A 1 81 ? -4.526 9.392 22.851 1.00 89.25 81 ASP A CA 1
ATOM 645 C C . ASP A 1 81 ? -5.224 8.110 22.370 1.00 89.25 81 ASP A C 1
ATOM 647 O O . ASP A 1 81 ? -6.272 8.158 21.722 1.00 89.25 81 ASP A O 1
ATOM 651 N N . VAL A 1 82 ? -4.690 6.942 22.750 1.00 90.06 82 VAL A N 1
ATOM 652 C CA . VAL A 1 82 ? -5.284 5.638 22.410 1.00 90.06 82 VAL A CA 1
ATOM 653 C C . VAL A 1 82 ? -6.666 5.478 23.039 1.00 90.06 82 VAL A C 1
ATOM 655 O O . VAL A 1 82 ? -7.592 5.019 22.374 1.00 90.06 82 VAL A O 1
ATOM 658 N N . ILE A 1 83 ? -6.837 5.861 24.306 1.00 89.38 83 ILE A N 1
ATOM 659 C CA . ILE A 1 83 ? -8.127 5.784 25.000 1.00 89.38 83 ILE A CA 1
ATOM 660 C C . ILE A 1 83 ? -9.150 6.706 24.329 1.00 89.38 83 ILE A C 1
ATOM 662 O O . ILE A 1 83 ? -10.281 6.268 24.110 1.00 89.38 83 ILE A O 1
ATOM 666 N N . SER A 1 84 ? -8.769 7.939 23.969 1.00 89.94 84 SER A N 1
ATOM 667 C CA . SER A 1 84 ? -9.650 8.865 23.240 1.00 89.94 84 SER A CA 1
ATOM 668 C C . SER A 1 84 ? -10.090 8.258 21.914 1.00 89.94 84 SER A C 1
ATOM 670 O O . SER A 1 84 ? -11.287 8.105 21.670 1.00 89.94 84 SER A O 1
ATOM 672 N N . TRP A 1 85 ? -9.127 7.785 21.118 1.00 90.50 85 TRP A N 1
ATOM 673 C CA . TRP A 1 85 ? -9.395 7.146 19.834 1.00 90.50 85 TRP A CA 1
ATOM 674 C C . TRP A 1 85 ? -10.325 5.934 19.971 1.00 90.50 85 TRP A C 1
ATOM 676 O O . TRP A 1 85 ? -11.290 5.795 19.217 1.00 90.50 85 TRP A O 1
ATOM 686 N N . MET A 1 86 ? -10.081 5.070 20.964 1.00 88.19 86 MET A N 1
ATOM 687 C CA . MET A 1 86 ? -10.931 3.909 21.229 1.00 88.19 86 MET A CA 1
ATOM 688 C C . MET A 1 86 ? -12.356 4.332 21.584 1.00 88.19 86 MET A C 1
ATOM 690 O O . MET A 1 86 ? -13.295 3.712 21.099 1.00 88.19 86 MET A O 1
ATOM 694 N N . ASN A 1 87 ? -12.528 5.357 22.422 1.00 85.62 87 ASN A N 1
ATOM 695 C CA . ASN A 1 87 ? -13.845 5.846 22.835 1.00 85.62 87 ASN A CA 1
ATOM 696 C C . ASN A 1 87 ? -14.626 6.466 21.673 1.00 85.62 87 ASN A C 1
ATOM 698 O O . ASN A 1 87 ? -15.823 6.223 21.549 1.00 85.62 87 ASN A O 1
ATOM 702 N N . GLU A 1 88 ? -13.952 7.215 20.804 1.00 87.94 88 GLU A N 1
ATOM 703 C CA . GLU A 1 88 ? -14.554 7.833 19.619 1.00 87.94 88 GLU A CA 1
ATOM 704 C C . GLU A 1 88 ? -14.962 6.808 18.555 1.00 87.94 88 GLU A C 1
ATOM 706 O O . GLU A 1 88 ? -15.947 7.003 17.842 1.00 87.94 88 GLU A O 1
ATOM 711 N N . ARG A 1 89 ? -14.195 5.720 18.423 1.00 86.50 89 ARG A N 1
ATOM 712 C CA . ARG A 1 89 ? -14.359 4.715 17.360 1.00 86.50 89 ARG A CA 1
ATOM 713 C C . ARG A 1 89 ? -14.988 3.407 17.830 1.00 86.50 89 ARG A C 1
ATOM 715 O O . ARG A 1 89 ? -15.141 2.494 17.019 1.00 86.50 89 ARG A O 1
ATOM 722 N N . ALA A 1 90 ? -15.342 3.301 19.109 1.00 80.75 90 ALA A N 1
ATOM 723 C CA . ALA A 1 90 ? -16.012 2.128 19.651 1.00 80.75 90 ALA A CA 1
ATOM 724 C C . ALA A 1 90 ? -17.275 1.805 18.848 1.00 80.75 90 ALA A C 1
ATOM 726 O O . ALA A 1 90 ? -18.008 2.707 18.434 1.00 80.75 90 ALA A O 1
ATOM 727 N N . CYS A 1 91 ? -17.562 0.514 18.668 1.00 76.44 91 CYS A N 1
ATOM 728 C CA . CYS A 1 91 ? -18.834 0.091 18.097 1.00 76.44 91 CYS A CA 1
ATOM 729 C C . CYS A 1 91 ? -19.957 0.690 18.955 1.00 76.44 91 CYS A C 1
ATOM 731 O O . CYS A 1 91 ? -19.987 0.489 20.169 1.00 76.44 91 CYS A O 1
ATOM 733 N N . ALA A 1 92 ? -20.862 1.460 18.344 1.00 65.69 92 ALA A N 1
ATOM 734 C CA . ALA A 1 92 ? -21.865 2.271 19.044 1.00 65.69 92 ALA A CA 1
ATOM 735 C C . ALA A 1 92 ? -23.021 1.428 19.623 1.00 65.69 92 ALA A C 1
ATOM 737 O O . ALA A 1 92 ? -24.192 1.822 19.590 1.00 65.69 92 ALA A O 1
ATOM 738 N N . ASN A 1 93 ? -22.719 0.227 20.115 1.00 62.81 93 ASN A N 1
ATOM 739 C CA . ASN A 1 93 ? -23.712 -0.780 20.404 1.00 62.81 93 ASN A CA 1
ATOM 740 C C . ASN A 1 93 ? -24.192 -0.725 21.859 1.00 62.81 93 ASN A C 1
ATOM 742 O O . ASN A 1 93 ? -23.488 -1.094 22.794 1.00 62.81 93 ASN A O 1
ATOM 746 N N . ARG A 1 94 ? -25.430 -0.259 22.060 1.00 56.81 94 ARG A N 1
ATOM 747 C CA . ARG A 1 94 ? -26.051 -0.104 23.390 1.00 56.81 94 ARG A CA 1
ATOM 748 C C . ARG A 1 94 ? -26.731 -1.377 23.915 1.00 56.81 94 ARG A C 1
ATOM 750 O O . ARG A 1 94 ? -27.214 -1.364 25.048 1.00 56.81 94 ARG A O 1
ATOM 757 N N . THR A 1 95 ? -26.838 -2.438 23.112 1.00 60.88 95 THR A N 1
ATOM 758 C CA . THR A 1 95 ? -27.603 -3.656 23.449 1.00 60.88 95 THR A CA 1
ATOM 759 C C . THR A 1 95 ? -26.783 -4.681 24.221 1.00 60.88 95 THR A C 1
ATOM 761 O O . THR A 1 95 ? -27.325 -5.295 25.134 1.00 60.88 95 THR A O 1
ATOM 764 N N . VAL A 1 96 ? -25.483 -4.796 23.942 1.00 64.31 96 VAL A N 1
ATOM 765 C CA . VAL A 1 96 ? -24.602 -5.814 24.535 1.00 64.31 96 VAL A CA 1
ATOM 766 C C . VAL A 1 96 ? -24.565 -5.762 26.067 1.00 64.31 96 VAL A C 1
ATOM 768 O O . VAL A 1 96 ? -24.701 -6.787 26.732 1.00 64.31 96 VAL A O 1
ATOM 771 N N . PHE A 1 97 ? -24.485 -4.565 26.655 1.00 66.75 97 PHE A N 1
ATOM 772 C CA . PHE A 1 97 ? -24.501 -4.413 28.115 1.00 66.75 97 PHE A CA 1
ATOM 773 C C . PHE A 1 97 ? -25.863 -4.730 28.750 1.00 66.75 97 PHE A C 1
ATOM 775 O O . PHE A 1 97 ? -25.933 -4.976 29.950 1.00 66.75 97 PHE A O 1
ATOM 782 N N . ARG A 1 98 ? -26.953 -4.726 27.969 1.00 65.50 98 ARG A N 1
ATOM 783 C CA . ARG A 1 98 ? -28.302 -5.074 28.449 1.00 65.50 98 ARG A CA 1
ATOM 784 C C . ARG A 1 98 ? -28.576 -6.574 28.400 1.00 65.50 98 ARG A C 1
ATOM 786 O O . ARG A 1 98 ? -29.515 -7.027 29.041 1.00 65.50 98 ARG A O 1
ATOM 793 N N . SER A 1 99 ? -27.788 -7.332 27.641 1.00 65.00 99 SER A N 1
ATOM 794 C CA . SER A 1 99 ? -28.034 -8.744 27.341 1.00 65.00 99 SER A CA 1
ATOM 795 C C . SER A 1 99 ? -26.980 -9.685 27.938 1.00 65.00 99 SER A C 1
ATOM 797 O O . SER A 1 99 ? -26.855 -10.823 27.481 1.00 65.00 99 SER A O 1
ATOM 799 N N . LEU A 1 100 ? -26.246 -9.243 28.968 1.00 70.62 100 LEU A N 1
ATOM 800 C CA . LEU A 1 100 ? -25.188 -10.026 29.623 1.00 70.62 100 LEU A CA 1
ATOM 801 C C . LEU A 1 100 ? -25.681 -11.382 30.158 1.00 70.62 100 LEU A C 1
ATOM 803 O O . LEU A 1 100 ? -24.978 -12.375 30.023 1.00 70.62 100 LEU A O 1
ATOM 807 N N . GLU A 1 101 ? -26.907 -11.469 30.677 1.00 68.12 101 GLU A N 1
ATOM 808 C CA . GLU A 1 101 ? -27.488 -12.745 31.136 1.00 68.12 101 GLU A CA 1
ATOM 809 C C . GLU A 1 101 ? -27.729 -13.724 29.970 1.00 68.12 101 GLU A C 1
ATOM 811 O O . GLU A 1 101 ? -27.453 -14.919 30.065 1.00 68.12 101 GLU A O 1
ATOM 816 N N . SER A 1 102 ? -28.175 -13.217 28.816 1.00 76.31 102 SER A N 1
ATOM 817 C CA . SER A 1 102 ? -28.364 -14.041 27.612 1.00 76.31 102 SER A CA 1
ATOM 818 C C . SER A 1 102 ? -27.038 -14.488 26.982 1.00 76.31 102 SER A C 1
ATOM 820 O O . SER A 1 102 ? -26.989 -15.517 26.303 1.00 76.31 102 SER A O 1
ATOM 822 N N . LEU A 1 103 ? -25.955 -13.739 27.228 1.00 80.06 103 LEU A N 1
ATOM 823 C CA . LEU A 1 103 ? -24.608 -14.080 26.779 1.00 80.06 103 LEU A CA 1
ATOM 824 C C . LEU A 1 103 ? -24.121 -15.365 27.450 1.00 80.06 103 LEU A C 1
ATOM 826 O O . LEU A 1 103 ? -23.522 -16.199 26.776 1.00 80.06 103 LEU A O 1
ATOM 830 N N . GLU A 1 104 ? -24.419 -15.561 28.738 1.00 80.06 104 GLU A N 1
ATOM 831 C CA . GLU A 1 104 ? -24.006 -16.767 29.460 1.00 80.06 104 GLU A CA 1
ATOM 832 C C . GLU A 1 104 ? -24.670 -18.023 28.899 1.00 80.06 104 GLU A C 1
ATOM 834 O O . GLU A 1 104 ? -23.994 -19.023 28.660 1.00 80.06 104 GLU A O 1
ATOM 839 N N . ALA A 1 105 ? -25.978 -17.962 28.629 1.00 82.81 105 ALA A N 1
ATOM 840 C CA . ALA A 1 105 ? -26.719 -19.078 28.049 1.00 82.81 105 ALA A CA 1
ATOM 841 C C . ALA A 1 105 ? -26.210 -19.426 26.638 1.00 82.81 105 ALA A C 1
ATOM 843 O O . ALA A 1 105 ? -25.981 -20.596 26.324 1.00 82.81 105 ALA A O 1
ATOM 844 N N . ARG A 1 106 ? -25.975 -18.409 25.793 1.00 81.75 106 ARG A N 1
ATOM 845 C CA . ARG A 1 106 ? -25.413 -18.592 24.443 1.00 81.75 106 ARG A CA 1
ATOM 846 C C . ARG A 1 106 ? -23.983 -19.130 24.485 1.00 81.75 106 ARG A C 1
ATOM 848 O O . ARG A 1 106 ? -23.655 -20.032 23.717 1.00 81.75 106 ARG A O 1
ATOM 855 N N . GLY A 1 107 ? -23.150 -18.598 25.377 1.00 85.38 107 GLY A N 1
ATOM 856 C CA . GLY A 1 107 ? -21.773 -19.040 25.574 1.00 85.38 107 GLY A CA 1
ATOM 857 C C . GLY A 1 107 ? -21.706 -20.491 26.029 1.00 85.38 107 GLY A C 1
ATOM 858 O O . GLY A 1 107 ? -21.003 -21.287 25.417 1.00 85.38 107 GLY A O 1
ATOM 859 N N . ALA A 1 108 ? -22.511 -20.872 27.022 1.00 84.00 108 ALA A N 1
ATOM 860 C CA . ALA A 1 108 ? -22.589 -22.252 27.495 1.00 84.00 108 ALA A CA 1
ATOM 861 C C . ALA A 1 108 ? -22.990 -23.232 26.379 1.00 84.00 108 ALA A C 1
ATOM 863 O O . ALA A 1 108 ? -22.363 -24.284 26.231 1.00 84.00 108 ALA A O 1
ATOM 864 N N . ALA A 1 109 ? -23.987 -22.876 25.559 1.00 85.38 109 ALA A N 1
ATOM 865 C CA . ALA A 1 109 ? -24.418 -23.703 24.433 1.00 85.38 109 ALA A CA 1
ATOM 866 C C . ALA A 1 109 ? -23.305 -23.890 23.388 1.00 85.38 109 ALA A C 1
ATOM 868 O O . ALA A 1 109 ? -23.019 -25.024 23.001 1.00 85.38 109 ALA A O 1
ATOM 869 N N . ARG A 1 110 ? -22.632 -22.802 22.978 1.00 88.12 110 ARG A N 1
ATOM 870 C CA . ARG A 1 110 ? -21.526 -22.867 22.008 1.00 88.12 110 ARG A CA 1
ATOM 871 C C . ARG A 1 110 ? -20.340 -23.663 22.549 1.00 88.12 110 ARG A C 1
ATOM 873 O O . ARG A 1 110 ? -19.812 -24.517 21.848 1.00 88.12 110 ARG A O 1
ATOM 880 N N . TYR A 1 111 ? -19.963 -23.446 23.808 1.00 87.06 111 TYR A N 1
ATOM 881 C CA . TYR A 1 111 ? -18.767 -24.062 24.396 1.00 87.06 111 TYR A CA 1
ATOM 882 C C . TYR A 1 111 ? -18.949 -25.555 24.672 1.00 87.06 111 TYR A C 1
ATOM 884 O O . TYR A 1 111 ? -17.975 -26.302 24.676 1.00 87.06 111 TYR A O 1
ATOM 892 N N . THR A 1 112 ? -20.189 -26.001 24.886 1.00 86.12 112 THR A N 1
ATOM 893 C CA . THR A 1 112 ? -20.513 -27.429 25.022 1.00 86.12 112 THR A CA 1
ATOM 894 C C . THR A 1 112 ? -20.359 -28.176 23.695 1.00 86.12 112 THR A C 1
ATOM 896 O O . THR A 1 112 ? -20.065 -29.366 23.695 1.00 86.12 112 THR A O 1
ATOM 899 N N . GLN A 1 113 ? -20.563 -27.488 22.571 1.00 87.12 113 GLN A N 1
ATOM 900 C CA . GLN A 1 113 ? -20.544 -28.064 21.225 1.00 87.12 113 GLN A CA 1
ATOM 901 C C . GLN A 1 113 ? -19.288 -27.688 20.425 1.00 87.12 113 GLN A C 1
ATOM 903 O O . GLN A 1 113 ? -19.270 -27.875 19.213 1.00 87.12 113 GLN A O 1
ATOM 908 N N . ASP A 1 114 ? -18.267 -27.129 21.084 1.00 88.94 114 ASP A N 1
ATOM 909 C CA . ASP A 1 114 ? -17.030 -26.652 20.451 1.00 88.94 114 ASP A CA 1
ATOM 910 C C . ASP A 1 114 ? -17.285 -25.686 19.274 1.00 88.94 114 ASP A C 1
ATOM 912 O O . ASP A 1 114 ? -16.580 -25.672 18.266 1.00 88.94 114 ASP A O 1
ATOM 916 N N . VAL A 1 115 ? -18.328 -24.858 19.396 1.00 88.50 115 VAL A N 1
ATOM 917 C CA . VAL A 1 115 ? -18.689 -23.861 18.385 1.00 88.50 115 VAL A CA 1
ATOM 918 C C . VAL A 1 115 ? -17.912 -22.568 18.660 1.00 88.50 115 VAL A C 1
ATOM 920 O O . VAL A 1 115 ? -18.030 -22.011 19.756 1.00 88.50 115 VAL A O 1
ATOM 923 N N . PRO A 1 116 ? -17.143 -22.043 17.691 1.00 91.00 116 PRO A N 1
ATOM 924 C CA . PRO A 1 116 ? -16.357 -20.820 17.863 1.00 91.00 116 PRO A CA 1
ATOM 925 C C . PRO A 1 116 ? -17.236 -19.567 17.993 1.00 91.00 116 PRO A C 1
ATOM 927 O O . PRO A 1 116 ? -18.396 -19.617 17.591 1.00 91.00 116 PRO A O 1
ATOM 930 N N . PRO A 1 117 ? -16.729 -18.430 18.497 1.00 89.56 117 PRO A N 1
ATOM 931 C CA . PRO A 1 117 ? -15.416 -18.267 19.113 1.00 89.56 117 PRO A CA 1
ATOM 932 C C . PRO A 1 117 ? -15.478 -18.495 20.632 1.00 89.56 117 PRO A C 1
ATOM 934 O O . PRO A 1 117 ? -16.546 -18.401 21.242 1.00 89.56 117 PRO A O 1
ATOM 937 N N . GLY A 1 118 ? -14.332 -18.765 21.258 1.00 83.31 118 GLY A N 1
ATOM 938 C CA . GLY A 1 118 ? -14.168 -18.779 22.713 1.00 83.31 118 GLY A CA 1
ATOM 939 C C . GLY A 1 118 ? -14.351 -20.137 23.399 1.00 83.31 118 GLY A C 1
ATOM 940 O O . GLY A 1 118 ? -14.181 -20.218 24.616 1.00 83.31 118 GLY A O 1
ATOM 941 N N . PHE A 1 119 ? -14.655 -21.229 22.682 1.00 82.44 119 PHE A N 1
ATOM 942 C CA . PHE A 1 119 ? -14.837 -22.546 23.321 1.00 82.44 119 PHE A CA 1
ATOM 943 C C . PHE A 1 119 ? -13.545 -23.087 23.959 1.00 82.44 119 PHE A C 1
ATOM 945 O O . PHE A 1 119 ? -13.593 -23.907 24.884 1.00 82.44 119 PHE A O 1
ATOM 952 N N . LEU A 1 120 ? -12.381 -22.607 23.511 1.00 79.25 120 LEU A N 1
ATOM 953 C CA . LEU A 1 120 ? -11.091 -22.937 24.119 1.00 79.25 120 LEU A CA 1
ATOM 954 C C . LEU A 1 120 ? -10.849 -22.196 25.441 1.00 79.25 120 LEU A C 1
ATOM 956 O O . LEU A 1 120 ? -10.046 -22.642 26.260 1.00 79.25 120 LEU A O 1
ATOM 960 N N . ASP A 1 121 ? -11.602 -21.131 25.719 1.00 74.88 121 ASP A N 1
ATOM 961 C CA . ASP A 1 121 ? -11.514 -20.378 26.971 1.00 74.88 121 ASP A CA 1
ATOM 962 C C . ASP A 1 121 ? -12.357 -20.988 28.110 1.00 74.88 121 ASP A C 1
ATOM 964 O O . ASP A 1 121 ? -12.349 -20.466 29.229 1.00 74.88 121 ASP A O 1
ATOM 968 N N . ARG A 1 122 ? -13.015 -22.139 27.884 1.00 71.25 122 ARG A N 1
ATOM 969 C CA . ARG A 1 122 ? -13.860 -22.827 28.885 1.00 71.25 122 ARG A CA 1
ATOM 970 C C . ARG A 1 122 ? -13.136 -23.181 30.194 1.00 71.25 122 ARG A C 1
ATOM 972 O O . ARG A 1 122 ? -13.787 -23.359 31.217 1.00 71.25 122 ARG A O 1
ATOM 979 N N . ILE A 1 123 ? -11.805 -23.314 30.156 1.00 61.44 123 ILE A N 1
ATOM 980 C CA . ILE A 1 123 ? -10.963 -23.767 31.283 1.00 61.44 123 ILE A CA 1
ATOM 981 C C . ILE A 1 123 ? -10.448 -22.586 32.130 1.00 61.44 123 ILE A C 1
ATOM 983 O O . ILE A 1 123 ? -9.871 -22.798 33.197 1.00 61.44 123 ILE A O 1
ATOM 987 N N . LYS A 1 124 ? -10.653 -21.326 31.712 1.00 65.50 124 LYS A N 1
ATOM 988 C CA . LYS A 1 124 ? -10.212 -20.162 32.501 1.00 65.50 124 LYS A CA 1
ATOM 989 C C . LYS A 1 124 ? -10.980 -20.122 33.832 1.00 65.50 124 LYS A C 1
ATOM 991 O O . LYS A 1 124 ? -12.155 -19.773 33.862 1.00 65.50 124 LYS A O 1
ATOM 996 N N . GLN A 1 125 ? -10.311 -20.505 34.923 1.00 53.25 125 GLN A N 1
ATOM 997 C CA . GLN A 1 125 ? -10.900 -20.535 36.264 1.00 53.25 125 GLN A CA 1
ATOM 998 C C . GLN A 1 125 ? -11.306 -19.137 36.735 1.00 53.25 125 GLN A C 1
ATOM 1000 O O . GLN A 1 125 ? -10.552 -18.169 36.585 1.00 53.25 125 GLN A O 1
ATOM 1005 N N . ASP A 1 126 ? -12.466 -19.071 37.388 1.00 53.94 126 ASP A N 1
ATOM 1006 C CA . ASP A 1 126 ? -12.902 -17.924 38.173 1.00 53.94 126 ASP A CA 1
ATOM 1007 C C . ASP A 1 126 ? -11.883 -17.641 39.282 1.00 53.94 126 ASP A C 1
ATOM 1009 O O . ASP A 1 126 ? -11.808 -18.344 40.288 1.00 53.94 126 ASP A O 1
ATOM 1013 N N . SER A 1 127 ? -11.065 -16.605 39.095 1.00 50.34 127 SER A N 1
ATOM 1014 C CA . SER A 1 127 ? -10.283 -16.042 40.193 1.00 50.34 127 SER A CA 1
ATOM 1015 C C . SER A 1 127 ? -11.155 -15.003 40.910 1.00 50.34 127 SER A C 1
ATOM 1017 O O . SER A 1 127 ? -11.628 -14.082 40.233 1.00 50.34 127 SER A O 1
ATOM 1019 N N . PRO A 1 128 ? -11.326 -15.088 42.246 1.00 47.12 128 PRO A N 1
ATOM 1020 C CA . PRO A 1 128 ? -12.155 -14.160 43.028 1.00 47.12 128 PRO A CA 1
ATOM 1021 C C . PRO A 1 128 ? -11.820 -12.680 42.787 1.00 47.12 128 PRO A C 1
ATOM 1023 O O . PRO A 1 128 ? -12.706 -11.833 42.815 1.00 47.12 128 PRO A O 1
ATOM 1026 N N . ASP A 1 129 ? -10.555 -12.388 42.467 1.00 49.34 129 ASP A N 1
ATOM 1027 C CA . ASP A 1 129 ? -10.047 -11.028 42.264 1.00 49.34 129 ASP A CA 1
ATOM 1028 C C . ASP A 1 129 ? -10.023 -10.565 40.793 1.00 49.34 129 ASP A C 1
ATOM 1030 O O . ASP A 1 129 ? -9.726 -9.401 40.524 1.00 49.34 129 ASP A O 1
ATOM 1034 N N . LYS A 1 130 ? -10.276 -11.452 39.814 1.00 49.88 130 LYS A N 1
ATOM 1035 C CA . LYS A 1 130 ? -10.105 -11.136 38.374 1.00 49.88 130 LYS A CA 1
ATOM 1036 C C . LYS A 1 130 ? -11.371 -11.267 37.529 1.00 49.88 130 LYS A C 1
ATOM 1038 O O . LYS A 1 130 ? -11.390 -10.712 36.431 1.00 49.88 130 LYS A O 1
ATOM 1043 N N . GLY A 1 131 ? -12.409 -11.935 38.039 1.00 53.38 131 GLY A N 1
ATOM 1044 C CA . GLY A 1 131 ? -13.622 -12.247 37.282 1.00 53.38 131 GLY A CA 1
ATOM 1045 C C . GLY A 1 131 ? -13.359 -13.186 36.094 1.00 53.38 131 GLY A C 1
ATOM 1046 O O . GLY A 1 131 ? -12.253 -13.264 35.556 1.00 53.38 131 GLY A O 1
ATOM 1047 N N . SER A 1 132 ? -14.379 -13.924 35.665 1.00 58.66 132 SER A N 1
ATOM 1048 C CA . SER A 1 132 ? -14.296 -14.761 34.465 1.00 58.66 132 SER A CA 1
ATOM 1049 C C . SER A 1 132 ? -14.404 -13.890 33.206 1.00 58.66 132 SER A C 1
ATOM 1051 O O . SER A 1 132 ? -15.478 -13.370 32.900 1.00 58.66 132 SER A O 1
ATOM 1053 N N . ASN A 1 133 ? -13.332 -13.796 32.411 1.00 69.75 133 ASN A N 1
ATOM 1054 C CA . ASN A 1 133 ? -13.408 -13.321 31.019 1.00 69.75 133 ASN A CA 1
ATOM 1055 C C . ASN A 1 133 ? -13.733 -14.476 30.044 1.00 69.75 133 ASN A C 1
ATOM 1057 O O . ASN A 1 133 ? -13.279 -14.488 28.903 1.00 69.75 133 ASN A O 1
ATOM 1061 N N . LYS A 1 134 ? -14.474 -15.500 30.495 1.00 76.12 134 LYS A N 1
ATOM 1062 C CA . LYS A 1 134 ? -14.725 -16.703 29.687 1.00 76.12 134 LYS A CA 1
ATOM 1063 C C . LYS A 1 134 ? -15.578 -16.427 28.449 1.00 76.12 134 LYS A C 1
ATOM 1065 O O . LYS A 1 134 ? -15.456 -17.156 27.481 1.00 76.12 134 LYS A O 1
ATOM 1070 N N . TYR A 1 135 ? -16.420 -15.390 28.467 1.00 81.31 135 TYR A N 1
ATOM 1071 C CA . TYR A 1 135 ? -17.308 -15.020 27.353 1.00 81.31 135 TYR A CA 1
ATOM 1072 C C . TYR A 1 135 ? -16.841 -13.781 26.576 1.00 81.31 135 TYR A C 1
ATOM 1074 O O . TYR A 1 135 ? -17.602 -13.251 25.769 1.00 81.31 135 TYR A O 1
ATOM 1082 N N . GLY A 1 136 ? -15.615 -13.301 26.815 1.00 81.94 136 GLY A N 1
ATOM 1083 C CA . GLY A 1 136 ? -15.092 -12.098 26.161 1.00 81.94 136 GLY A CA 1
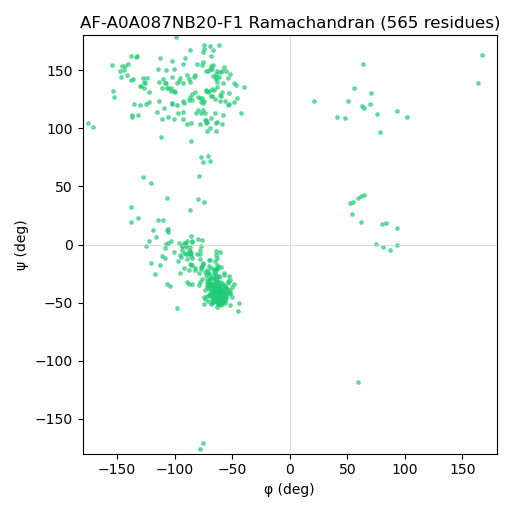ATOM 1084 C C . GLY A 1 136 ? -15.055 -12.213 24.638 1.00 81.94 136 GLY A C 1
ATOM 1085 O O . GLY A 1 136 ? -15.516 -11.305 23.949 1.00 81.94 136 GLY A O 1
ATOM 1086 N N . ASP A 1 137 ? -14.588 -13.352 24.125 1.00 87.69 137 ASP A N 1
ATOM 1087 C CA . ASP A 1 137 ? -14.505 -13.628 22.686 1.00 87.69 137 ASP A CA 1
ATOM 1088 C C . ASP A 1 137 ? -15.891 -13.618 22.024 1.00 87.69 137 ASP A C 1
ATOM 1090 O O . ASP A 1 137 ? -16.079 -13.009 20.971 1.00 87.69 137 ASP A O 1
ATOM 1094 N N . LEU A 1 138 ? -16.890 -14.226 22.676 1.00 88.38 138 LEU A N 1
ATOM 1095 C CA . LEU A 1 138 ? -18.269 -14.232 22.189 1.00 88.38 138 LEU A CA 1
ATOM 1096 C C . LEU A 1 138 ? -18.896 -12.834 22.219 1.00 88.38 138 LEU A C 1
ATOM 1098 O O . LEU A 1 138 ? -19.624 -12.472 21.296 1.00 88.38 138 LEU A O 1
ATOM 1102 N N . LEU A 1 139 ? -18.621 -12.055 23.269 1.00 86.69 139 LEU A N 1
ATOM 1103 C CA . LEU A 1 139 ? -19.099 -10.681 23.384 1.00 86.69 139 LEU A CA 1
ATOM 1104 C C . LEU A 1 139 ? -18.561 -9.819 22.242 1.00 86.69 139 LEU A C 1
ATOM 1106 O O . LEU A 1 139 ? -19.331 -9.176 21.535 1.00 86.69 139 LEU A O 1
ATOM 1110 N N . PHE A 1 140 ? -17.245 -9.868 22.035 1.00 87.75 140 PHE A N 1
ATOM 1111 C CA . PHE A 1 140 ? -16.568 -9.166 20.952 1.00 87.75 140 PHE A CA 1
ATOM 1112 C C . PHE A 1 140 ? -17.128 -9.570 19.583 1.00 87.75 140 PHE A C 1
ATOM 1114 O O . PHE A 1 140 ? -17.445 -8.708 18.766 1.00 87.75 140 PHE A O 1
ATOM 1121 N N . TRP A 1 141 ? -17.317 -10.870 19.345 1.00 91.00 141 TRP A N 1
ATOM 1122 C CA . TRP A 1 141 ? -17.873 -11.367 18.087 1.00 91.00 141 TRP A CA 1
ATOM 1123 C C . TRP A 1 141 ? -19.289 -10.848 17.815 1.00 91.00 141 TRP A C 1
ATOM 1125 O O . TRP A 1 141 ? -19.579 -10.402 16.707 1.00 91.00 141 TRP A O 1
ATOM 1135 N N . GLN A 1 142 ? -20.159 -10.836 18.829 1.00 88.81 142 GLN A N 1
ATOM 1136 C CA . GLN A 1 142 ? -21.515 -10.295 18.692 1.00 88.81 142 GLN A CA 1
ATOM 1137 C C . GLN A 1 142 ? -21.507 -8.799 18.366 1.00 88.81 142 GLN A C 1
ATOM 1139 O O . GLN A 1 142 ? -22.270 -8.362 17.506 1.00 88.81 142 GLN A O 1
ATOM 1144 N N . GLU A 1 143 ? -20.629 -8.017 19.000 1.00 88.31 143 GLU A N 1
ATOM 1145 C CA . GLU A 1 143 ? -20.477 -6.594 18.677 1.00 88.31 143 GLU A CA 1
ATOM 1146 C C . GLU A 1 143 ? -20.054 -6.384 17.223 1.00 88.31 143 GLU A C 1
ATOM 1148 O O . GLU A 1 143 ? -20.626 -5.531 16.544 1.00 88.31 143 GLU A O 1
ATOM 1153 N N . VAL A 1 144 ? -19.096 -7.179 16.740 1.00 91.25 144 VAL A N 1
ATOM 1154 C CA . VAL A 1 144 ? -18.591 -7.111 15.364 1.00 91.25 144 VAL A CA 1
ATOM 1155 C C . VAL A 1 144 ? -19.680 -7.445 14.347 1.00 91.25 144 VAL A C 1
ATOM 1157 O O . VAL A 1 144 ? -19.876 -6.679 13.404 1.00 91.25 144 VAL A O 1
ATOM 1160 N N . VAL A 1 145 ? -20.405 -8.554 14.531 1.00 91.50 145 VAL A N 1
ATOM 1161 C CA . VAL A 1 145 ? -21.468 -8.977 13.603 1.00 91.50 145 VAL A CA 1
ATOM 1162 C C . VAL A 1 145 ? -22.581 -7.930 13.543 1.00 91.50 145 VAL A C 1
ATOM 1164 O O . VAL A 1 145 ? -22.988 -7.522 12.455 1.00 91.50 145 VAL A O 1
ATOM 1167 N N . GLU A 1 146 ? -23.041 -7.439 14.698 1.00 89.56 146 GLU A N 1
ATOM 1168 C CA . GLU A 1 146 ? -24.092 -6.421 14.745 1.00 89.56 146 GLU A CA 1
ATOM 1169 C C . GLU A 1 146 ? -23.651 -5.085 14.134 1.00 89.56 146 GLU A C 1
ATOM 1171 O O . GLU A 1 146 ? -24.442 -4.426 13.457 1.00 89.56 146 GLU A O 1
ATOM 1176 N N . ASP A 1 147 ? -22.415 -4.646 14.383 1.00 89.88 147 ASP A N 1
ATOM 1177 C CA . ASP A 1 147 ? -21.885 -3.405 13.810 1.00 89.88 147 ASP A CA 1
ATOM 1178 C C . ASP A 1 147 ? -21.711 -3.525 12.289 1.00 89.88 147 ASP A C 1
ATOM 1180 O O . ASP A 1 147 ? -22.119 -2.623 11.552 1.00 89.88 147 ASP A O 1
ATOM 1184 N N . ALA A 1 148 ? -21.207 -4.667 11.806 1.00 92.81 148 ALA A N 1
ATOM 1185 C CA . ALA A 1 148 ? -21.090 -4.966 10.382 1.00 92.81 148 ALA A CA 1
ATOM 1186 C C . ALA A 1 148 ? -22.457 -4.947 9.685 1.00 92.81 148 ALA A C 1
ATOM 1188 O O . ALA A 1 148 ? -22.605 -4.305 8.642 1.00 92.81 148 ALA A O 1
ATOM 1189 N N . GLN A 1 149 ? -23.469 -5.571 10.295 1.00 91.19 149 GLN A N 1
ATOM 1190 C CA . GLN A 1 149 ? -24.841 -5.567 9.793 1.00 91.19 149 GLN A CA 1
ATOM 1191 C C . GLN A 1 149 ? -25.419 -4.146 9.750 1.00 91.19 149 GLN A C 1
ATOM 1193 O O . GLN A 1 149 ? -25.935 -3.718 8.719 1.00 91.19 149 GLN A O 1
ATOM 1198 N N . LYS A 1 150 ? -25.294 -3.379 10.844 1.00 89.44 150 LYS A N 1
ATOM 1199 C CA . LYS A 1 150 ? -25.797 -1.993 10.931 1.00 89.44 150 LYS A CA 1
ATOM 1200 C C . LYS A 1 150 ? -25.149 -1.070 9.902 1.00 89.44 150 LYS A C 1
ATOM 1202 O O . LYS A 1 150 ? -25.814 -0.172 9.392 1.00 89.44 150 LYS A O 1
ATOM 1207 N N . LYS A 1 151 ? -23.863 -1.272 9.608 1.00 89.94 151 LYS A N 1
ATOM 1208 C CA . LYS A 1 151 ? -23.109 -0.472 8.633 1.00 89.94 151 LYS A CA 1
ATOM 1209 C C . LYS A 1 151 ? -23.244 -0.971 7.193 1.00 89.94 151 LYS A C 1
ATOM 1211 O O . LYS A 1 151 ? -22.788 -0.274 6.291 1.00 89.94 151 LYS A O 1
ATOM 1216 N N . GLY A 1 152 ? -23.826 -2.151 6.964 1.00 91.69 152 GLY A N 1
ATOM 1217 C CA . GLY A 1 152 ? -23.822 -2.795 5.647 1.00 91.69 152 GLY A CA 1
ATOM 1218 C C . GLY A 1 152 ? -22.399 -3.049 5.139 1.00 91.69 152 GLY A C 1
ATOM 1219 O O . GLY A 1 152 ? -22.090 -2.787 3.975 1.00 91.69 152 GLY A O 1
ATOM 1220 N N . ALA A 1 153 ? -21.500 -3.469 6.033 1.00 93.00 153 ALA A N 1
ATOM 1221 C CA . ALA A 1 153 ? -20.095 -3.665 5.709 1.00 93.00 153 ALA A CA 1
ATOM 1222 C C . ALA A 1 153 ? -19.922 -4.814 4.704 1.00 93.00 153 ALA A C 1
ATOM 1224 O O . ALA A 1 153 ? -20.463 -5.897 4.888 1.00 93.00 153 ALA A O 1
ATOM 1225 N N . ARG A 1 154 ? -19.120 -4.602 3.653 1.00 95.00 154 ARG A N 1
ATOM 1226 C CA . ARG A 1 154 ? -18.790 -5.665 2.681 1.00 95.00 154 ARG A CA 1
ATOM 1227 C C . ARG A 1 154 ? -17.765 -6.660 3.225 1.00 95.00 154 ARG A C 1
ATOM 1229 O O . ARG A 1 154 ? -17.764 -7.826 2.841 1.00 95.00 154 ARG A O 1
ATOM 1236 N N . ALA A 1 155 ? -16.888 -6.188 4.106 1.00 94.69 155 ALA A N 1
ATOM 1237 C CA . ALA A 1 155 ? -15.834 -6.978 4.716 1.00 94.69 155 ALA A CA 1
ATOM 1238 C C . ALA A 1 155 ? -15.558 -6.494 6.143 1.00 94.69 155 ALA A C 1
ATOM 1240 O O . ALA A 1 155 ? -15.695 -5.307 6.449 1.00 94.69 155 ALA A O 1
ATOM 1241 N N . VAL A 1 156 ? -15.139 -7.427 6.989 1.00 95.31 156 VAL A N 1
ATOM 1242 C CA . VAL A 1 156 ? -14.677 -7.212 8.356 1.00 95.31 156 VAL A CA 1
ATOM 1243 C C . VAL A 1 156 ? -13.263 -7.762 8.452 1.00 95.31 156 VAL A C 1
ATOM 1245 O O . VAL A 1 156 ? -13.033 -8.941 8.197 1.00 95.31 156 VAL A O 1
ATOM 1248 N N . ILE A 1 157 ? -12.325 -6.906 8.849 1.00 93.81 157 ILE A N 1
ATOM 1249 C CA . ILE A 1 157 ? -10.929 -7.282 9.069 1.00 93.81 157 ILE A CA 1
ATOM 1250 C C . ILE A 1 157 ? -10.673 -7.245 10.572 1.00 93.81 157 ILE A C 1
ATOM 1252 O O . ILE A 1 157 ? -10.767 -6.183 11.191 1.00 93.81 157 ILE A O 1
ATOM 1256 N N . ILE A 1 158 ? -10.339 -8.391 11.161 1.00 93.50 158 ILE A N 1
ATOM 1257 C CA . ILE A 1 158 ? -9.966 -8.482 12.574 1.00 93.50 158 ILE A CA 1
ATOM 1258 C C . ILE A 1 158 ? -8.450 -8.594 12.669 1.00 93.50 158 ILE A C 1
ATOM 1260 O O . ILE A 1 158 ? -7.850 -9.537 12.157 1.00 93.50 158 ILE A O 1
ATOM 1264 N N . VAL A 1 159 ? -7.835 -7.638 13.366 1.00 91.25 159 VAL A N 1
ATOM 1265 C CA . VAL A 1 159 ? -6.403 -7.672 13.672 1.00 91.25 159 VAL A CA 1
ATOM 1266 C C . VAL A 1 159 ? -6.202 -8.333 15.032 1.00 91.25 159 VAL A C 1
ATOM 1268 O O . VAL A 1 159 ? -6.620 -7.785 16.052 1.00 91.25 159 VAL A O 1
ATOM 1271 N N . THR A 1 160 ? -5.569 -9.503 15.069 1.00 88.19 160 THR A N 1
ATOM 1272 C CA . THR A 1 160 ? -5.368 -10.269 16.302 1.00 88.19 160 THR A CA 1
ATOM 1273 C C . THR A 1 160 ? -4.055 -11.052 16.308 1.00 88.19 160 THR A C 1
ATOM 1275 O O . THR A 1 160 ? -3.607 -11.581 15.295 1.00 88.19 160 THR A O 1
ATOM 1278 N N . ARG A 1 161 ? -3.441 -11.140 17.493 1.00 85.56 161 ARG A N 1
ATOM 1279 C CA . ARG A 1 161 ? -2.314 -12.048 17.783 1.00 85.56 161 ARG A CA 1
ATOM 1280 C C . ARG A 1 161 ? -2.758 -13.438 18.182 1.00 85.56 161 ARG A C 1
ATOM 1282 O O . ARG A 1 161 ? -1.929 -14.349 18.227 1.00 85.56 161 ARG A O 1
ATOM 1289 N N . ASP A 1 162 ? -4.022 -13.564 1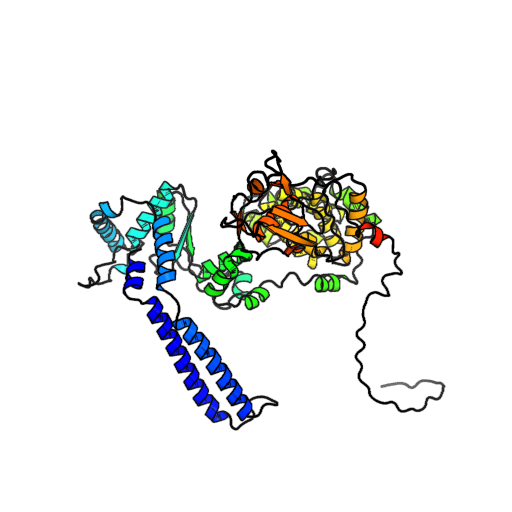8.565 1.00 80.19 162 ASP A N 1
ATOM 1290 C CA . ASP A 1 162 ? -4.585 -14.847 18.915 1.00 80.19 162 ASP A CA 1
ATOM 1291 C C . ASP A 1 162 ? -4.556 -15.728 17.663 1.00 80.19 162 ASP A C 1
ATOM 1293 O O . ASP A 1 162 ? -4.820 -15.236 16.575 1.00 80.19 162 ASP A O 1
ATOM 1297 N N . ARG A 1 163 ? -4.135 -16.984 17.802 1.00 81.81 163 ARG A N 1
ATOM 1298 C CA . ARG A 1 163 ? -4.085 -17.991 16.728 1.00 81.81 163 ARG A CA 1
ATOM 1299 C C . ARG A 1 163 ? -4.718 -19.308 17.184 1.00 81.81 163 ARG A C 1
ATOM 1301 O O . ARG A 1 163 ? -4.370 -20.372 16.677 1.00 81.81 163 ARG A O 1
ATOM 1308 N N . LYS A 1 164 ? -5.595 -19.243 18.188 1.00 86.44 164 LYS A N 1
ATOM 1309 C CA . LYS A 1 164 ? -6.351 -20.392 18.684 1.00 86.44 164 LYS A CA 1
ATOM 1310 C C . LYS A 1 164 ? -7.203 -21.027 17.577 1.00 86.44 164 LYS A C 1
ATOM 1312 O O . LYS A 1 164 ? -7.715 -20.350 16.689 1.00 86.44 164 LYS A O 1
ATOM 1317 N N . GLU A 1 165 ? -7.408 -22.334 17.668 1.00 84.88 165 GLU A N 1
ATOM 1318 C CA . GLU A 1 165 ? -8.165 -23.111 16.674 1.00 84.88 165 GLU A CA 1
ATOM 1319 C C . GLU A 1 165 ? -9.646 -22.703 16.589 1.00 84.88 165 GLU A C 1
ATOM 1321 O O . GLU A 1 165 ? -10.287 -22.900 15.564 1.00 84.88 165 GLU A O 1
ATOM 1326 N N . ASP A 1 166 ? -10.191 -22.064 17.627 1.00 85.75 166 ASP A N 1
ATOM 1327 C CA . ASP A 1 166 ? -11.555 -21.528 17.629 1.00 85.75 166 ASP A CA 1
ATOM 1328 C C . ASP A 1 166 ? -11.700 -20.197 16.872 1.00 85.75 166 ASP A C 1
ATOM 1330 O O . ASP A 1 166 ? -12.809 -19.712 16.678 1.00 85.75 166 ASP A O 1
ATOM 1334 N N . TRP A 1 167 ? -10.604 -19.619 16.389 1.00 88.69 167 TRP A N 1
ATOM 1335 C CA . TRP A 1 167 ? -10.621 -18.458 15.497 1.00 88.69 167 TRP A CA 1
ATOM 1336 C C . TRP A 1 167 ? -10.025 -18.772 14.120 1.00 88.69 167 TRP A C 1
ATOM 1338 O O . TRP A 1 167 ? -10.405 -18.134 13.138 1.00 88.69 167 TRP A O 1
ATOM 1348 N N . PHE A 1 168 ? -9.141 -19.771 14.024 1.00 87.12 168 PHE A N 1
ATOM 1349 C CA . PHE A 1 168 ? -8.306 -20.035 12.851 1.00 87.12 168 PHE A CA 1
ATOM 1350 C C . PHE A 1 168 ? -8.456 -21.461 12.333 1.00 87.12 168 PHE A C 1
ATOM 1352 O O . PHE A 1 168 ? -8.413 -22.411 13.104 1.00 87.12 168 PHE A O 1
ATOM 1359 N N . ALA A 1 169 ? -8.513 -21.621 11.011 1.00 79.38 169 ALA A N 1
ATOM 1360 C CA . ALA A 1 169 ? -8.576 -22.933 10.352 1.00 79.38 169 ALA A CA 1
ATOM 1361 C C . ALA A 1 169 ? -7.255 -23.332 9.675 1.00 79.38 169 ALA A C 1
ATOM 1363 O O . ALA A 1 169 ? -7.254 -23.825 8.556 1.00 79.38 169 ALA A O 1
ATOM 1364 N N . GLY A 1 170 ? -6.122 -23.044 10.322 1.00 62.75 170 GLY A N 1
ATOM 1365 C CA . GLY A 1 170 ? -4.798 -23.058 9.696 1.00 62.75 170 GLY A CA 1
ATOM 1366 C C . GLY A 1 170 ? -4.471 -24.311 8.870 1.00 62.75 170 GLY A C 1
ATOM 1367 O O . GLY A 1 170 ? -4.384 -25.408 9.406 1.00 62.75 170 GLY A O 1
ATOM 1368 N N . GLU A 1 171 ? -4.155 -24.104 7.593 1.00 56.34 171 GLU A N 1
ATOM 1369 C CA . GLU A 1 171 ? -3.315 -25.006 6.801 1.00 56.34 171 GLU A CA 1
ATOM 1370 C C . GLU A 1 171 ? -2.008 -24.277 6.436 1.00 56.34 171 GLU A C 1
ATOM 1372 O O . GLU A 1 171 ? -2.002 -23.041 6.347 1.00 56.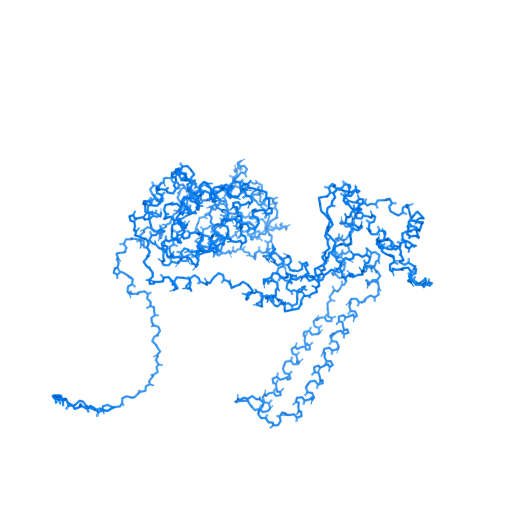34 171 GLU A O 1
ATOM 1377 N N . PRO A 1 172 ? -0.879 -24.990 6.248 1.00 48.25 172 PRO A N 1
ATOM 1378 C CA . PRO A 1 172 ? 0.297 -24.396 5.626 1.00 48.25 172 PRO A CA 1
ATOM 1379 C C . PRO A 1 172 ? -0.068 -23.935 4.213 1.00 48.25 172 PRO A C 1
ATOM 1381 O O . PRO A 1 172 ? -0.608 -24.709 3.430 1.00 48.25 172 PRO A O 1
ATOM 1384 N N . ASP A 1 173 ? 0.234 -22.682 3.879 1.00 52.09 173 ASP A N 1
ATOM 1385 C CA . ASP A 1 173 ? 0.120 -22.219 2.499 1.00 52.09 173 ASP A CA 1
ATOM 1386 C C . ASP A 1 173 ? 1.360 -22.703 1.724 1.00 52.09 173 ASP A C 1
ATOM 1388 O O . ASP A 1 173 ? 2.475 -22.300 2.079 1.00 52.09 173 ASP A O 1
ATOM 1392 N N . PRO A 1 174 ? 1.226 -23.581 0.712 1.00 46.94 174 PRO A N 1
ATOM 1393 C CA . PRO A 1 174 ? 2.359 -24.009 -0.101 1.00 46.94 174 PRO A CA 1
ATOM 1394 C C . PRO A 1 174 ? 2.896 -22.888 -1.006 1.00 46.94 174 PRO A C 1
ATOM 1396 O O . PRO A 1 174 ? 4.011 -23.015 -1.503 1.00 46.94 174 PRO A O 1
ATOM 1399 N N . ASN A 1 175 ? 2.160 -21.781 -1.179 1.00 47.59 175 ASN A N 1
ATOM 1400 C CA . ASN A 1 175 ? 2.481 -20.721 -2.133 1.00 47.59 175 ASN A CA 1
ATOM 1401 C C . ASN A 1 175 ? 2.522 -19.337 -1.469 1.00 47.59 175 ASN A C 1
ATOM 1403 O O . ASN A 1 175 ? 1.848 -18.398 -1.893 1.00 47.59 175 ASN A O 1
ATOM 1407 N N . LEU A 1 176 ? 3.379 -19.163 -0.459 1.00 52.50 176 LEU A N 1
ATOM 1408 C CA . LEU A 1 176 ? 3.893 -17.819 -0.179 1.00 52.50 176 LEU A CA 1
ATOM 1409 C C . LEU A 1 176 ? 4.594 -17.322 -1.449 1.00 52.50 176 LEU A C 1
ATOM 1411 O O . LEU A 1 176 ? 5.628 -17.878 -1.825 1.00 52.50 176 LEU A O 1
ATOM 1415 N N . THR A 1 177 ? 4.027 -16.308 -2.113 1.00 54.59 177 THR A N 1
ATOM 1416 C CA . THR A 1 177 ? 4.632 -15.701 -3.306 1.00 54.59 177 THR A CA 1
ATOM 1417 C C . THR A 1 177 ? 6.084 -15.313 -3.026 1.00 54.59 177 THR A C 1
ATOM 1419 O O . THR A 1 177 ? 6.437 -14.938 -1.901 1.00 54.59 177 THR A O 1
ATOM 1422 N N . LEU A 1 178 ? 6.935 -15.417 -4.055 1.00 51.41 178 LEU A N 1
ATOM 1423 C CA . LEU A 1 178 ? 8.373 -15.123 -3.979 1.00 51.41 178 LEU A CA 1
ATOM 1424 C C . LEU A 1 178 ? 8.651 -13.771 -3.297 1.00 51.41 178 LEU A C 1
ATOM 1426 O O . LEU A 1 178 ? 9.613 -13.649 -2.540 1.00 51.41 178 LEU A O 1
ATOM 1430 N N . ASP A 1 179 ? 7.763 -12.796 -3.487 1.00 55.00 179 ASP A N 1
ATOM 1431 C CA . ASP A 1 179 ? 7.822 -11.460 -2.889 1.00 55.00 179 ASP A CA 1
ATOM 1432 C C . ASP A 1 179 ? 7.838 -11.492 -1.353 1.00 55.00 179 ASP A C 1
ATOM 1434 O O . ASP A 1 179 ? 8.655 -10.821 -0.725 1.00 55.00 179 ASP A O 1
ATOM 1438 N N . TRP A 1 180 ? 7.003 -12.319 -0.714 1.00 62.94 180 TRP A N 1
ATOM 1439 C CA . TRP A 1 180 ? 6.972 -12.424 0.750 1.00 62.94 180 TRP A CA 1
ATOM 1440 C C . TRP A 1 180 ? 8.210 -13.139 1.296 1.00 62.94 180 TRP A C 1
ATOM 1442 O O . TRP A 1 180 ? 8.738 -12.762 2.345 1.00 62.94 180 TRP A O 1
ATOM 1452 N N . GLN A 1 181 ? 8.715 -14.153 0.589 1.00 63.38 181 GLN A N 1
ATOM 1453 C CA . GLN A 1 181 ? 9.916 -14.886 1.011 1.00 63.38 181 GLN A CA 1
ATOM 1454 C C . GLN A 1 181 ? 11.173 -14.003 1.000 1.00 63.38 181 GLN A C 1
ATOM 1456 O O . GLN A 1 181 ? 12.052 -14.183 1.845 1.00 63.38 181 GLN A O 1
ATOM 1461 N N . ARG A 1 182 ? 11.237 -13.015 0.097 1.00 60.06 182 ARG A N 1
ATOM 1462 C CA . ARG A 1 182 ? 12.323 -12.021 0.038 1.00 60.06 182 ARG A CA 1
ATOM 1463 C C . ARG A 1 182 ? 12.344 -11.092 1.251 1.00 60.06 182 ARG A C 1
ATOM 1465 O O . ARG A 1 182 ? 13.416 -10.733 1.722 1.00 60.06 182 ARG A O 1
ATOM 1472 N N . VAL A 1 183 ? 11.171 -10.738 1.775 1.00 64.69 183 VAL A N 1
ATOM 1473 C CA . VAL A 1 183 ? 11.030 -9.909 2.982 1.00 64.69 183 VAL A CA 1
ATOM 1474 C C . VAL A 1 183 ? 11.486 -10.660 4.227 1.00 64.69 183 VAL A C 1
ATOM 1476 O O . VAL A 1 183 ? 12.145 -10.109 5.107 1.00 64.69 183 VAL A O 1
ATOM 1479 N N . ARG A 1 184 ? 11.096 -11.931 4.338 1.00 69.56 184 ARG A N 1
ATOM 1480 C CA . ARG A 1 184 ? 11.368 -12.743 5.519 1.00 69.56 184 ARG A CA 1
ATOM 1481 C C . ARG A 1 184 ? 11.439 -14.214 5.139 1.00 69.56 184 ARG A C 1
ATOM 1483 O O . ARG A 1 184 ? 10.490 -14.776 4.607 1.00 69.56 184 ARG A O 1
ATOM 1490 N N . ALA A 1 185 ? 12.531 -14.871 5.523 1.00 66.88 185 ALA A N 1
ATOM 1491 C CA . ALA A 1 185 ? 12.767 -16.277 5.188 1.00 66.88 185 ALA A CA 1
ATOM 1492 C C . ALA A 1 185 ? 11.774 -17.258 5.845 1.00 66.88 185 ALA A C 1
ATOM 1494 O O . ALA A 1 185 ? 11.594 -18.374 5.367 1.00 66.88 185 ALA A O 1
ATOM 1495 N N . LYS A 1 186 ? 11.154 -16.877 6.970 1.00 70.69 186 LYS A N 1
ATOM 1496 C CA . LYS A 1 186 ? 10.212 -17.724 7.719 1.00 70.69 186 LYS A CA 1
ATOM 1497 C C . LYS A 1 186 ? 8.943 -16.961 8.060 1.00 70.69 186 LYS A C 1
ATOM 1499 O O . LYS A 1 186 ? 8.964 -16.083 8.930 1.00 70.69 186 LYS A O 1
ATOM 1504 N N . TRP A 1 187 ? 7.848 -17.361 7.430 1.00 75.50 187 TRP A N 1
ATOM 1505 C CA . TRP A 1 187 ? 6.504 -16.883 7.725 1.00 75.50 187 TRP A CA 1
ATOM 1506 C C . TRP A 1 187 ? 5.751 -17.897 8.575 1.00 75.50 187 TRP A C 1
ATOM 1508 O O . TRP A 1 187 ? 6.010 -19.099 8.523 1.00 75.50 187 TRP A O 1
ATOM 1518 N N . ARG A 1 188 ? 4.820 -17.397 9.385 1.00 76.94 188 ARG A N 1
ATOM 1519 C CA . ARG A 1 188 ? 3.784 -18.254 9.968 1.00 76.94 188 ARG A CA 1
ATOM 1520 C C . ARG A 1 188 ? 2.772 -18.602 8.863 1.00 76.94 188 ARG A C 1
ATOM 1522 O O . ARG A 1 188 ? 2.832 -17.992 7.809 1.00 76.94 188 ARG A O 1
ATOM 1529 N N . PRO A 1 189 ? 1.848 -19.550 9.053 1.00 77.75 189 PRO A N 1
ATOM 1530 C CA . PRO A 1 189 ? 0.744 -19.723 8.112 1.00 77.75 189 PRO A CA 1
ATOM 1531 C C . PRO A 1 189 ? -0.110 -18.454 8.017 1.00 77.75 189 PRO A C 1
ATOM 1533 O O . PRO A 1 189 ? -0.244 -17.733 9.021 1.00 77.75 189 PRO A O 1
ATOM 1536 N N . VAL A 1 190 ? -0.688 -18.203 6.837 1.00 78.44 190 VAL A N 1
ATOM 1537 C CA . VAL A 1 190 ? -1.588 -17.065 6.616 1.00 78.44 190 VAL A CA 1
ATOM 1538 C C . VAL A 1 190 ? -2.784 -17.193 7.568 1.00 78.44 190 VAL A C 1
ATOM 1540 O O . VAL A 1 190 ? -3.392 -18.264 7.635 1.00 78.44 190 VAL A O 1
ATOM 1543 N N . PRO A 1 191 ? -3.106 -16.145 8.343 1.00 81.38 191 PRO A N 1
ATOM 1544 C CA . PRO A 1 191 ? -4.244 -16.143 9.250 1.00 81.38 191 PRO A CA 1
ATOM 1545 C C . PRO A 1 191 ? -5.557 -16.260 8.463 1.00 81.38 191 PRO A C 1
ATOM 1547 O O . PRO A 1 191 ? -6.064 -15.275 7.947 1.00 81.38 191 PRO A O 1
ATOM 1550 N N . ARG A 1 192 ? -6.113 -17.472 8.355 1.00 86.12 192 ARG A N 1
ATOM 1551 C CA . ARG A 1 192 ? -7.430 -17.701 7.741 1.00 86.12 192 ARG A CA 1
ATOM 1552 C C . ARG A 1 192 ? -8.496 -17.881 8.824 1.00 86.12 192 ARG A C 1
ATOM 1554 O O . ARG A 1 192 ? -8.262 -18.668 9.749 1.00 86.12 192 ARG A O 1
ATOM 1561 N N . PRO A 1 193 ? -9.651 -17.199 8.723 1.00 91.44 193 PRO A N 1
ATOM 1562 C CA . PRO A 1 193 ? -10.730 -17.353 9.688 1.00 91.44 193 PRO A CA 1
ATOM 1563 C C . PRO A 1 193 ? -11.300 -18.765 9.707 1.00 91.44 193 PRO A C 1
ATOM 1565 O O . PRO A 1 193 ? -11.374 -19.444 8.683 1.00 91.44 193 PRO A O 1
ATOM 1568 N N . HIS A 1 194 ? -11.776 -19.178 10.878 1.00 92.31 194 HIS A N 1
ATOM 1569 C CA . HIS A 1 194 ? -12.524 -20.415 11.028 1.00 92.31 194 HIS A CA 1
ATOM 1570 C C . HIS A 1 194 ? -13.792 -20.400 10.138 1.00 92.31 194 HIS A C 1
ATOM 1572 O O . HIS A 1 194 ? -14.568 -19.439 10.216 1.00 92.31 194 HIS A O 1
ATOM 1578 N N . PRO A 1 195 ? -14.072 -21.456 9.342 1.00 92.88 195 PRO A N 1
ATOM 1579 C CA . PRO A 1 195 ? -15.195 -21.506 8.404 1.00 92.88 195 PRO A CA 1
ATOM 1580 C C . PRO A 1 195 ? -16.547 -21.172 9.031 1.00 92.88 195 PRO A C 1
ATOM 1582 O O . PRO A 1 195 ? -17.329 -20.437 8.439 1.00 92.88 195 PRO A O 1
ATOM 1585 N N . THR A 1 196 ? -16.810 -21.656 10.249 1.00 93.62 196 THR A N 1
ATOM 1586 C CA . THR A 1 196 ? -18.047 -21.347 10.986 1.00 93.62 196 THR A CA 1
ATOM 1587 C C . THR A 1 196 ? -18.219 -19.851 11.256 1.00 93.62 196 THR A C 1
ATOM 1589 O O . THR A 1 196 ? -19.322 -19.344 11.086 1.00 93.62 196 THR A O 1
ATOM 1592 N N . LEU A 1 197 ? -17.151 -19.132 11.626 1.00 94.81 197 LEU A N 1
ATOM 1593 C CA . LEU A 1 197 ? -17.213 -17.685 11.872 1.00 94.81 197 LEU A CA 1
ATOM 1594 C C . LEU A 1 197 ? -17.408 -16.915 10.565 1.00 94.81 197 LEU A C 1
ATOM 1596 O O . LEU A 1 197 ? -18.248 -16.021 10.486 1.00 94.81 197 LEU A O 1
ATOM 1600 N N . ALA A 1 198 ? -16.671 -17.300 9.520 1.00 94.56 198 ALA A N 1
ATOM 1601 C CA . ALA A 1 198 ? -16.821 -16.709 8.194 1.00 94.56 198 ALA A CA 1
ATOM 1602 C C . ALA A 1 198 ? -18.242 -16.920 7.639 1.00 94.56 198 ALA A C 1
ATOM 1604 O O . ALA A 1 198 ? -18.832 -16.003 7.069 1.00 94.56 198 ALA A O 1
ATOM 1605 N N . PHE A 1 199 ? -18.816 -18.110 7.840 1.00 95.62 199 PHE A N 1
ATOM 1606 C CA . PHE A 1 199 ? -20.184 -18.425 7.444 1.00 95.62 199 PHE A CA 1
ATOM 1607 C C . PHE A 1 199 ? -21.220 -17.644 8.259 1.00 95.62 199 PHE A C 1
ATOM 1609 O O . PHE A 1 199 ? -22.115 -17.048 7.665 1.00 95.62 199 PHE A O 1
ATOM 1616 N N . GLU A 1 200 ? -21.090 -17.602 9.589 1.00 95.50 200 GLU A N 1
ATOM 1617 C CA . GLU A 1 200 ? -21.998 -16.851 10.469 1.00 95.50 200 GLU A CA 1
ATOM 1618 C C . GLU A 1 200 ? -22.036 -15.367 10.081 1.00 95.50 200 GLU A C 1
ATOM 1620 O O . GLU A 1 200 ? -23.115 -14.823 9.859 1.00 95.50 200 GLU A O 1
ATOM 1625 N N . LEU A 1 201 ? -20.877 -14.731 9.879 1.00 96.06 201 LEU A N 1
ATOM 1626 C CA . LEU A 1 201 ? -20.818 -13.332 9.451 1.00 96.06 201 LEU A CA 1
ATOM 1627 C C . LEU A 1 201 ? -21.437 -13.116 8.061 1.00 96.06 201 LEU A C 1
ATOM 1629 O O . LEU A 1 201 ? -22.152 -12.136 7.842 1.00 96.06 201 LEU A O 1
ATOM 1633 N N . LYS A 1 202 ? -21.198 -14.037 7.121 1.00 95.62 202 LYS A N 1
ATOM 1634 C CA . LYS A 1 202 ? -21.778 -13.963 5.776 1.00 95.62 202 LYS A CA 1
ATOM 1635 C C . LYS A 1 202 ? -23.304 -14.059 5.806 1.00 95.62 202 LYS A C 1
ATOM 1637 O O . LYS A 1 202 ? -23.962 -13.364 5.039 1.00 95.62 202 LYS A O 1
ATOM 1642 N N . VAL A 1 203 ? -23.870 -14.913 6.657 1.00 96.06 203 VAL A N 1
ATOM 1643 C CA . VAL A 1 203 ? -25.326 -15.082 6.771 1.00 96.06 203 VAL A CA 1
ATOM 1644 C C . VAL A 1 203 ? -25.968 -13.893 7.483 1.00 96.06 203 VAL A C 1
ATOM 1646 O O . VAL A 1 203 ? -26.960 -13.361 6.992 1.00 96.06 203 VAL A O 1
ATOM 1649 N N . GLU A 1 204 ? -25.395 -13.457 8.604 1.00 93.88 204 GLU A N 1
ATOM 1650 C CA . GLU A 1 204 ? -25.993 -12.424 9.460 1.00 93.88 204 GLU A CA 1
ATOM 1651 C C . GLU A 1 204 ? -25.787 -10.999 8.916 1.00 93.88 204 GLU A C 1
ATOM 1653 O O . GLU A 1 204 ? -26.666 -10.144 9.043 1.00 93.88 204 GLU A O 1
ATOM 1658 N N . ALA A 1 205 ? -24.638 -10.732 8.286 1.00 93.44 205 ALA A N 1
ATOM 1659 C CA . ALA A 1 205 ? -24.233 -9.388 7.868 1.00 93.44 205 ALA A CA 1
ATOM 1660 C C . ALA A 1 205 ? -23.896 -9.254 6.372 1.00 93.44 205 ALA A C 1
ATOM 1662 O O . ALA A 1 205 ? -23.566 -8.155 5.936 1.00 93.44 205 ALA A O 1
ATOM 1663 N N . GLN A 1 206 ? -23.958 -10.335 5.578 1.00 94.56 206 GLN A N 1
ATOM 1664 C CA . GLN A 1 206 ? -23.525 -10.347 4.166 1.00 94.56 206 GLN A CA 1
ATOM 1665 C C . GLN A 1 206 ? -22.080 -9.858 3.953 1.00 94.56 206 GLN A C 1
ATOM 1667 O O . GLN A 1 206 ? -21.726 -9.401 2.865 1.00 94.56 206 GLN A O 1
ATOM 1672 N N . ALA A 1 207 ? -21.236 -9.994 4.979 1.00 95.12 207 ALA A N 1
ATOM 1673 C CA . ALA A 1 207 ? -19.856 -9.530 4.975 1.00 95.12 207 ALA A CA 1
ATOM 1674 C C . ALA A 1 207 ? -18.865 -10.699 4.880 1.00 95.12 207 ALA A C 1
ATOM 1676 O O . ALA A 1 207 ? -19.122 -11.801 5.369 1.00 95.12 207 ALA A O 1
ATOM 1677 N N . GLN A 1 208 ? -17.707 -10.447 4.272 1.00 95.25 208 GLN A N 1
ATOM 1678 C CA . GLN A 1 208 ? -16.559 -11.355 4.316 1.00 95.25 208 GLN A CA 1
ATOM 1679 C C . GLN A 1 208 ? -15.749 -11.133 5.597 1.00 95.25 208 GLN A C 1
ATOM 1681 O O . GLN A 1 208 ? -15.628 -10.001 6.061 1.00 95.25 208 GLN A O 1
ATOM 1686 N N . LEU A 1 209 ? -15.195 -12.204 6.164 1.00 94.56 209 LEU A N 1
ATOM 1687 C CA . LEU A 1 209 ? -14.298 -12.127 7.314 1.00 94.56 209 LEU A CA 1
ATOM 1688 C C . LEU A 1 209 ? -12.861 -12.327 6.842 1.00 94.56 209 LEU A C 1
ATOM 1690 O O . LEU A 1 209 ? -12.586 -13.304 6.157 1.00 94.56 209 LEU A O 1
ATOM 1694 N N . GLU A 1 210 ? -11.964 -11.456 7.284 1.00 92.12 210 GLU A N 1
ATOM 1695 C CA . GLU A 1 210 ? -10.520 -11.613 7.142 1.00 92.12 210 GLU A CA 1
ATOM 1696 C C . GLU A 1 210 ? -9.850 -11.475 8.508 1.00 92.12 210 GLU A C 1
ATOM 1698 O O . GLU A 1 210 ? -10.228 -10.623 9.321 1.00 92.12 210 GLU A O 1
ATOM 1703 N N . LEU A 1 211 ? -8.840 -12.305 8.765 1.00 90.81 211 LEU A N 1
ATOM 1704 C CA . LEU A 1 211 ? -8.006 -12.200 9.959 1.00 90.81 211 LEU A CA 1
ATOM 1705 C C . LEU A 1 211 ? -6.614 -11.747 9.547 1.00 90.81 211 LEU A C 1
ATOM 1707 O O . LEU A 1 211 ? -6.032 -12.281 8.613 1.00 90.81 211 LEU A O 1
ATOM 1711 N N . LEU A 1 212 ? -6.054 -10.789 10.272 1.00 89.56 212 LEU A N 1
ATOM 1712 C CA . LEU A 1 212 ? -4.664 -10.374 10.126 1.00 89.56 212 LEU A CA 1
ATOM 1713 C C . LEU A 1 212 ? -3.998 -10.424 11.497 1.00 89.56 212 LEU A C 1
ATOM 1715 O O . LEU A 1 212 ? -4.611 -10.067 12.496 1.00 89.56 212 LEU A O 1
ATOM 1719 N N . ASP A 1 213 ? -2.735 -10.824 11.558 1.00 88.19 213 ASP A N 1
ATOM 1720 C CA . ASP A 1 213 ? -1.897 -10.514 12.719 1.00 88.19 213 ASP A CA 1
ATOM 1721 C C . ASP A 1 213 ? -1.022 -9.291 12.414 1.00 88.19 213 ASP A C 1
ATOM 1723 O O . ASP A 1 213 ? -1.078 -8.739 11.313 1.00 88.19 213 ASP A O 1
ATOM 1727 N N . GLU A 1 214 ? -0.211 -8.838 13.374 1.00 87.62 214 GLU A N 1
ATOM 1728 C CA . GLU A 1 214 ? 0.687 -7.701 13.149 1.00 87.62 214 GLU A CA 1
ATOM 1729 C C . GLU A 1 214 ? 1.625 -7.912 11.957 1.00 87.62 214 GLU A C 1
ATOM 1731 O O . GLU A 1 214 ? 1.886 -6.963 11.220 1.00 87.62 214 GLU A O 1
ATOM 1736 N N . LEU A 1 215 ? 2.101 -9.141 11.741 1.00 85.62 215 LEU A N 1
ATOM 1737 C CA . LEU A 1 215 ? 3.057 -9.451 10.687 1.00 85.62 215 LEU A CA 1
ATOM 1738 C C . LEU A 1 215 ? 2.392 -9.273 9.321 1.00 85.62 215 LEU A C 1
ATOM 1740 O O . LEU A 1 215 ? 2.932 -8.563 8.476 1.00 85.62 215 LEU A O 1
ATOM 1744 N N . TYR A 1 216 ? 1.214 -9.871 9.128 1.00 84.50 216 TYR A N 1
ATOM 1745 C CA . TYR A 1 216 ? 0.445 -9.777 7.885 1.00 84.50 216 TYR A CA 1
ATOM 1746 C C . TYR A 1 216 ? -0.156 -8.388 7.659 1.00 84.50 216 TYR A C 1
ATOM 1748 O O . TYR A 1 216 ? -0.208 -7.919 6.524 1.00 84.50 216 TYR A O 1
ATOM 1756 N N . LEU A 1 217 ? -0.543 -7.689 8.728 1.00 88.19 217 LEU A N 1
ATOM 1757 C CA . LEU A 1 217 ? -0.973 -6.297 8.642 1.00 88.19 217 LEU A CA 1
ATOM 1758 C C . LEU A 1 217 ? 0.167 -5.400 8.152 1.00 88.19 217 LEU A C 1
ATOM 1760 O O . LEU A 1 217 ? -0.028 -4.632 7.214 1.00 88.19 217 LEU A O 1
ATOM 1764 N N . GLY A 1 218 ? 1.357 -5.511 8.750 1.00 86.06 218 GLY A N 1
ATOM 1765 C CA . GLY A 1 218 ? 2.526 -4.751 8.310 1.00 86.06 218 GLY A CA 1
ATOM 1766 C C . GLY A 1 218 ? 2.840 -5.021 6.843 1.00 86.06 218 GLY A C 1
ATOM 1767 O O . GLY A 1 218 ? 3.053 -4.097 6.067 1.00 86.06 218 GLY A O 1
ATOM 1768 N N . ALA A 1 219 ? 2.796 -6.290 6.460 1.00 81.00 219 ALA A N 1
ATOM 1769 C CA . ALA A 1 219 ? 2.946 -6.781 5.100 1.00 81.00 219 ALA A CA 1
ATOM 1770 C C . ALA A 1 219 ? 2.005 -6.091 4.090 1.00 81.00 219 ALA A C 1
ATOM 1772 O O . ALA A 1 219 ? 2.451 -5.566 3.067 1.00 81.00 219 ALA A O 1
ATOM 1773 N N . VAL A 1 220 ? 0.705 -6.058 4.386 1.00 83.12 220 VAL A N 1
ATOM 1774 C CA . VAL A 1 220 ? -0.312 -5.403 3.546 1.00 83.12 220 VAL A CA 1
ATOM 1775 C C . VAL A 1 220 ? -0.101 -3.887 3.505 1.00 83.12 220 VAL A C 1
ATOM 1777 O O . VAL A 1 220 ? -0.120 -3.294 2.426 1.00 83.12 220 VAL A O 1
ATOM 1780 N N . LEU A 1 221 ? 0.143 -3.257 4.660 1.00 86.00 221 LEU A N 1
ATOM 1781 C CA . LEU A 1 221 ? 0.390 -1.814 4.757 1.00 86.00 221 LEU A CA 1
ATOM 1782 C C . LEU A 1 221 ? 1.649 -1.391 4.000 1.00 86.00 221 LEU A C 1
ATOM 1784 O O . LEU A 1 221 ? 1.659 -0.323 3.394 1.00 86.00 221 LEU A O 1
ATOM 1788 N N . TRP A 1 222 ? 2.685 -2.228 3.990 1.00 75.69 222 TRP A N 1
ATOM 1789 C CA . TRP A 1 222 ? 3.872 -2.001 3.178 1.00 75.69 222 TRP A CA 1
ATOM 1790 C C . TRP A 1 222 ? 3.527 -2.029 1.689 1.00 75.69 222 TRP A C 1
ATOM 1792 O O . TRP A 1 222 ? 3.797 -1.068 0.977 1.00 75.69 222 TRP A O 1
ATOM 1802 N N . LYS A 1 223 ? 2.880 -3.106 1.222 1.00 73.69 223 LYS A N 1
ATOM 1803 C CA . LYS A 1 223 ? 2.594 -3.314 -0.204 1.00 73.69 223 LYS A CA 1
ATOM 1804 C C . LYS A 1 223 ? 1.690 -2.233 -0.799 1.00 73.69 223 LYS A C 1
ATOM 1806 O O . LYS A 1 223 ? 1.925 -1.792 -1.918 1.00 73.69 223 LYS A O 1
ATOM 1811 N N . PHE A 1 224 ? 0.662 -1.810 -0.066 1.00 74.31 224 PHE A N 1
ATOM 1812 C CA . PHE A 1 224 ? -0.379 -0.925 -0.603 1.00 74.31 224 PHE A CA 1
ATOM 1813 C C . PHE A 1 224 ? -0.370 0.492 -0.017 1.00 74.31 224 PHE A C 1
ATOM 1815 O O . PHE A 1 224 ? -1.075 1.363 -0.518 1.00 74.31 224 PHE A O 1
ATOM 1822 N N . GLY A 1 225 ? 0.412 0.744 1.036 1.00 69.75 225 GLY A N 1
ATOM 1823 C CA . GLY A 1 225 ? 0.375 1.992 1.803 1.00 69.75 225 GLY A CA 1
ATOM 1824 C C . GLY A 1 225 ? 1.748 2.544 2.187 1.00 69.75 225 GLY A C 1
ATOM 1825 O O . GLY A 1 225 ? 1.825 3.364 3.108 1.00 69.75 225 GLY A O 1
ATOM 1826 N N . ARG A 1 226 ? 2.824 2.121 1.498 1.00 63.84 226 ARG A N 1
ATOM 1827 C CA . ARG A 1 226 ? 4.221 2.473 1.814 1.00 63.84 226 ARG A CA 1
ATOM 1828 C C . ARG A 1 226 ? 4.438 3.957 2.141 1.00 63.84 226 ARG A C 1
ATOM 1830 O O . ARG A 1 226 ? 4.994 4.210 3.205 1.00 63.84 226 ARG A O 1
ATOM 1837 N N . PRO A 1 227 ? 3.972 4.943 1.342 1.00 67.50 227 PRO A N 1
ATOM 1838 C CA . PRO A 1 227 ? 4.282 6.351 1.610 1.00 67.50 227 PRO A CA 1
ATOM 1839 C C . PRO A 1 227 ? 3.727 6.870 2.942 1.00 67.50 227 PRO A C 1
ATOM 1841 O O . PRO A 1 227 ? 4.188 7.888 3.447 1.00 67.50 227 PRO A O 1
ATOM 1844 N N . THR A 1 228 ? 2.714 6.201 3.493 1.00 79.06 228 THR A N 1
ATOM 1845 C CA . THR A 1 228 ? 1.989 6.647 4.687 1.00 79.06 228 THR A CA 1
ATOM 1846 C C . THR A 1 228 ? 2.335 5.810 5.916 1.00 79.06 228 THR A C 1
ATOM 1848 O O . THR A 1 228 ? 2.379 6.340 7.023 1.00 79.06 228 THR A O 1
ATOM 1851 N N . PHE A 1 229 ? 2.597 4.510 5.746 1.00 82.06 229 PHE A N 1
ATOM 1852 C CA . PHE A 1 229 ? 2.702 3.558 6.859 1.00 82.06 229 PHE A CA 1
ATOM 1853 C C . PHE A 1 229 ? 4.068 2.876 6.989 1.00 82.06 229 PHE A C 1
ATOM 1855 O O . PHE A 1 229 ? 4.190 1.928 7.763 1.00 82.06 229 PHE A O 1
ATOM 1862 N N . GLU A 1 230 ? 5.096 3.365 6.290 1.00 79.50 230 GLU A N 1
ATOM 1863 C CA . GLU A 1 230 ? 6.438 2.766 6.229 1.00 79.50 230 GLU A CA 1
ATOM 1864 C C . GLU A 1 230 ? 6.978 2.330 7.599 1.00 79.50 230 GLU A C 1
ATOM 1866 O O . GLU A 1 230 ? 7.244 1.152 7.825 1.00 79.50 230 GLU A O 1
ATOM 1871 N N . ARG A 1 231 ? 7.055 3.262 8.558 1.00 81.25 231 ARG A N 1
ATOM 1872 C CA . ARG A 1 231 ? 7.621 3.000 9.892 1.00 81.25 231 ARG A CA 1
ATOM 1873 C C . ARG A 1 231 ? 6.844 1.937 10.667 1.00 81.25 231 ARG A C 1
ATOM 1875 O O . ARG A 1 231 ? 7.445 1.110 11.349 1.00 81.25 231 ARG A O 1
ATOM 1882 N N . LEU A 1 232 ? 5.515 1.964 10.569 1.00 84.25 232 LEU A N 1
ATOM 1883 C CA . LEU A 1 232 ? 4.645 1.001 11.244 1.00 84.25 232 LEU A CA 1
ATOM 1884 C C . LEU A 1 232 ? 4.803 -0.392 10.627 1.00 84.25 232 LEU A C 1
ATOM 1886 O O . LEU A 1 232 ? 4.923 -1.379 11.351 1.00 84.25 232 LEU A O 1
ATOM 1890 N N . ALA A 1 233 ? 4.843 -0.461 9.299 1.00 83.81 233 ALA A N 1
ATOM 1891 C CA . ALA A 1 233 ? 5.015 -1.701 8.563 1.00 83.81 233 ALA A CA 1
ATOM 1892 C C . ALA A 1 233 ? 6.395 -2.336 8.816 1.00 83.81 233 ALA A C 1
ATOM 1894 O O . ALA A 1 233 ? 6.458 -3.513 9.176 1.00 83.81 233 ALA A O 1
ATOM 1895 N N . SER A 1 234 ? 7.485 -1.561 8.751 1.00 80.69 234 SER A N 1
ATOM 1896 C CA . SER A 1 234 ? 8.836 -2.034 9.098 1.00 80.69 234 SER A CA 1
ATOM 1897 C C . SER A 1 234 ? 8.908 -2.565 10.532 1.00 80.69 234 SER A C 1
ATOM 1899 O O . SER A 1 234 ? 9.447 -3.647 10.773 1.00 80.69 234 SER A O 1
ATOM 1901 N N . ALA A 1 235 ? 8.309 -1.846 11.490 1.00 84.62 235 ALA A N 1
ATOM 1902 C CA . ALA A 1 235 ? 8.277 -2.265 12.889 1.00 84.62 235 ALA A CA 1
ATOM 1903 C C . ALA A 1 235 ? 7.510 -3.583 13.091 1.00 84.62 235 ALA A C 1
ATOM 1905 O O . ALA A 1 235 ? 7.941 -4.436 13.866 1.00 84.62 235 ALA A O 1
ATOM 1906 N N . ALA A 1 236 ? 6.392 -3.767 12.386 1.00 84.69 236 ALA A N 1
ATOM 1907 C CA . ALA A 1 236 ? 5.558 -4.958 12.511 1.00 84.69 236 ALA A CA 1
ATOM 1908 C C . ALA A 1 236 ? 6.202 -6.210 11.887 1.00 84.69 236 ALA A C 1
ATOM 1910 O O . ALA A 1 236 ? 6.069 -7.315 12.417 1.00 84.69 236 ALA A O 1
ATOM 1911 N N . ILE A 1 237 ? 6.940 -6.039 10.790 1.00 78.12 237 ILE A N 1
ATOM 1912 C CA . ILE A 1 237 ? 7.579 -7.144 10.061 1.00 78.12 237 ILE A CA 1
ATOM 1913 C C . ILE A 1 237 ? 8.963 -7.481 10.644 1.00 78.12 237 ILE A C 1
ATOM 1915 O O . ILE A 1 237 ? 9.455 -8.599 10.458 1.00 78.12 237 ILE A O 1
ATOM 1919 N N . ALA A 1 238 ? 9.525 -6.560 11.439 1.00 76.50 238 ALA A N 1
ATOM 1920 C CA . ALA A 1 238 ? 10.853 -6.626 12.048 1.00 76.50 238 ALA A CA 1
ATOM 1921 C C . ALA A 1 238 ? 11.984 -6.688 11.008 1.00 76.50 238 ALA A C 1
ATOM 1923 O O . ALA A 1 238 ? 12.938 -7.451 11.149 1.00 76.50 238 ALA A O 1
ATOM 1924 N N . VAL A 1 239 ? 11.844 -5.884 9.956 1.00 67.88 239 VAL A N 1
ATOM 1925 C CA . VAL A 1 2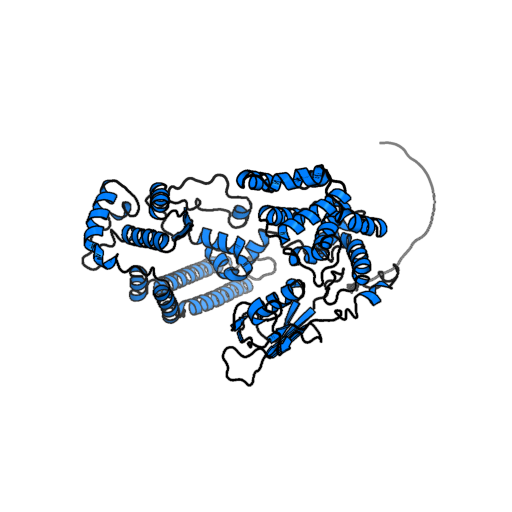39 ? 12.783 -5.758 8.836 1.00 67.88 239 VAL A CA 1
ATOM 1926 C C . VAL A 1 239 ? 13.045 -4.268 8.647 1.00 67.88 239 VAL A C 1
ATOM 1928 O O . VAL A 1 239 ? 12.116 -3.462 8.755 1.00 67.88 239 VAL A O 1
ATOM 1931 N N . THR A 1 240 ? 14.302 -3.879 8.431 1.00 61.44 240 THR A N 1
ATOM 1932 C CA . THR A 1 240 ? 14.624 -2.458 8.253 1.00 61.44 240 THR A CA 1
ATOM 1933 C C . THR A 1 240 ? 14.064 -1.951 6.915 1.00 61.44 240 THR A C 1
ATOM 1935 O O . THR A 1 240 ? 13.925 -2.747 5.979 1.00 61.44 240 THR A O 1
ATOM 1938 N N . PRO A 1 241 ? 13.714 -0.657 6.784 1.00 54.91 241 PRO A N 1
ATOM 1939 C CA . PRO A 1 241 ? 13.289 -0.092 5.500 1.00 54.91 241 PRO A CA 1
ATOM 1940 C C . PRO A 1 241 ? 14.267 -0.422 4.356 1.00 54.91 241 PRO A C 1
ATOM 1942 O O . PRO A 1 241 ? 13.840 -0.778 3.262 1.00 54.91 241 PRO A O 1
ATOM 1945 N N . GLU A 1 242 ? 15.574 -0.450 4.640 1.00 54.59 242 GLU A N 1
ATOM 1946 C CA . GLU A 1 242 ? 16.644 -0.753 3.677 1.00 54.59 242 GLU A CA 1
ATOM 1947 C C . GLU A 1 242 ? 16.680 -2.237 3.267 1.00 54.59 242 GLU A C 1
ATOM 1949 O O . GLU A 1 242 ? 17.034 -2.580 2.140 1.00 54.59 242 GLU A O 1
ATOM 1954 N N . GLN A 1 243 ? 16.307 -3.154 4.168 1.00 54.16 243 GLN A N 1
ATOM 1955 C CA . GLN A 1 243 ? 16.154 -4.574 3.835 1.00 54.16 243 GLN A CA 1
ATOM 1956 C C . GLN A 1 243 ? 14.945 -4.808 2.917 1.00 54.16 243 GLN A C 1
ATOM 1958 O O . GLN A 1 243 ? 14.976 -5.725 2.099 1.00 54.16 243 GLN A O 1
ATOM 1963 N N . PHE A 1 244 ? 13.917 -3.962 3.009 1.00 49.97 244 PHE A N 1
ATOM 1964 C CA . PHE A 1 244 ? 12.770 -3.962 2.103 1.00 49.97 244 PHE A CA 1
ATOM 1965 C C . PHE A 1 244 ? 13.055 -3.308 0.747 1.00 49.97 244 PHE A C 1
ATOM 1967 O O . PHE A 1 244 ? 12.530 -3.767 -0.263 1.00 49.97 244 PHE A O 1
ATOM 1974 N N . GLU A 1 245 ? 13.918 -2.293 0.686 1.00 47.31 245 GLU A N 1
ATOM 1975 C CA . GLU A 1 245 ? 14.399 -1.708 -0.579 1.00 47.31 245 GLU A CA 1
ATOM 1976 C C . GLU A 1 245 ? 15.193 -2.693 -1.448 1.00 47.31 245 GLU A C 1
ATOM 1978 O O . GLU A 1 245 ? 15.462 -2.420 -2.613 1.00 47.31 245 GLU A O 1
ATOM 1983 N N . ARG A 1 246 ? 15.565 -3.858 -0.905 1.00 48.66 246 ARG A N 1
ATOM 1984 C CA . ARG A 1 246 ? 16.153 -4.970 -1.666 1.00 48.66 246 ARG A CA 1
ATOM 1985 C C . ARG A 1 246 ? 15.115 -5.945 -2.233 1.00 48.66 246 ARG A C 1
ATOM 1987 O O . ARG A 1 246 ? 15.487 -6.805 -3.028 1.00 48.66 246 ARG A O 1
ATOM 1994 N N . VAL A 1 247 ? 13.854 -5.867 -1.800 1.00 45.19 247 VAL A N 1
ATOM 1995 C CA . VAL A 1 247 ? 12.800 -6.847 -2.131 1.00 45.19 247 VAL A CA 1
ATOM 1996 C C . VAL A 1 247 ? 12.129 -6.548 -3.469 1.00 45.19 247 VAL A C 1
ATOM 1998 O O . VAL A 1 247 ? 11.845 -7.484 -4.220 1.00 45.19 247 VAL A O 1
ATOM 2001 N N . ASP A 1 248 ? 12.006 -5.269 -3.805 1.00 37.34 248 ASP A N 1
ATOM 2002 C CA . ASP A 1 248 ? 11.947 -4.798 -5.182 1.00 37.34 248 ASP A CA 1
ATOM 2003 C C . ASP A 1 248 ? 13.220 -3.990 -5.396 1.00 37.34 248 ASP A C 1
ATOM 2005 O O . ASP A 1 248 ? 13.443 -3.063 -4.613 1.00 37.34 248 ASP A O 1
ATOM 2009 N N . PRO A 1 249 ? 14.077 -4.298 -6.391 1.00 35.12 249 PRO A N 1
ATOM 2010 C CA . PRO A 1 249 ? 15.119 -3.347 -6.729 1.00 35.12 249 PRO A CA 1
ATOM 2011 C C . PRO A 1 249 ? 14.409 -2.007 -6.964 1.00 35.12 249 PRO A C 1
ATOM 2013 O O . PRO A 1 249 ? 13.414 -1.998 -7.705 1.00 35.12 249 PRO A O 1
ATOM 2016 N N . PRO A 1 250 ? 14.862 -0.886 -6.357 1.00 37.53 250 PRO A N 1
ATOM 2017 C CA . PRO A 1 250 ? 14.383 0.414 -6.794 1.00 37.53 250 PRO A CA 1
ATOM 2018 C C . PRO A 1 250 ? 14.476 0.404 -8.317 1.00 37.53 250 PRO A C 1
ATOM 2020 O O . PRO A 1 250 ? 15.456 -0.165 -8.825 1.00 37.53 250 PRO A O 1
ATOM 2023 N N . PRO A 1 251 ? 13.457 0.916 -9.040 1.00 41.06 251 PRO A N 1
ATOM 2024 C CA . PRO A 1 251 ? 13.485 0.953 -10.492 1.00 41.06 251 PRO A CA 1
ATOM 2025 C C . PRO A 1 251 ? 14.889 1.374 -10.882 1.00 41.06 251 PRO A C 1
ATOM 2027 O O . PRO A 1 251 ? 15.310 2.444 -10.437 1.00 41.06 251 PRO A O 1
ATOM 2030 N N . ALA A 1 252 ? 15.637 0.453 -11.519 1.00 38.94 252 ALA A N 1
ATOM 2031 C CA . ALA A 1 252 ? 17.089 0.583 -11.589 1.00 38.94 252 ALA A CA 1
ATOM 2032 C C . ALA A 1 252 ? 17.397 2.030 -11.976 1.00 38.94 252 ALA A C 1
ATOM 2034 O O . ALA A 1 252 ? 16.747 2.513 -12.913 1.00 38.94 252 ALA A O 1
ATOM 2035 N N . PRO A 1 253 ? 18.239 2.748 -11.199 1.00 48.62 253 PRO A N 1
ATOM 2036 C CA . PRO A 1 253 ? 18.368 4.197 -11.327 1.00 48.62 253 PRO A CA 1
ATOM 2037 C C . PRO A 1 253 ? 18.535 4.507 -12.802 1.00 48.62 253 PRO A C 1
ATOM 2039 O O . PRO A 1 253 ? 19.211 3.738 -13.478 1.00 48.62 253 PRO A O 1
ATOM 2042 N N . VAL A 1 254 ? 17.898 5.553 -13.331 1.00 48.69 254 VAL A N 1
ATOM 2043 C CA . VAL A 1 254 ? 17.673 5.658 -14.788 1.00 48.69 254 VAL A CA 1
ATOM 2044 C C . VAL A 1 254 ? 18.957 5.494 -15.619 1.00 48.69 254 VAL A C 1
ATOM 2046 O O . VAL A 1 254 ? 18.941 4.929 -16.709 1.00 48.69 254 VAL A O 1
ATOM 2049 N N . ARG A 1 255 ? 20.108 5.836 -15.027 1.00 48.94 255 ARG A N 1
ATOM 2050 C CA . ARG A 1 255 ? 21.460 5.544 -15.529 1.00 48.94 255 ARG A CA 1
ATOM 2051 C C . ARG A 1 255 ? 21.748 4.055 -15.801 1.00 48.94 255 ARG A C 1
ATOM 2053 O O . ARG A 1 255 ? 22.316 3.736 -16.835 1.00 48.94 255 ARG A O 1
ATOM 2060 N N . SER A 1 256 ? 21.359 3.142 -14.913 1.00 52.06 256 SER A N 1
ATOM 2061 C CA . SER A 1 256 ? 21.488 1.683 -15.063 1.00 52.06 256 SER A CA 1
ATOM 2062 C C . SER A 1 256 ? 20.632 1.128 -16.209 1.00 52.06 256 SER A C 1
ATOM 2064 O O . SER A 1 256 ? 21.093 0.251 -16.940 1.00 52.06 256 SER A O 1
ATOM 2066 N N . ARG A 1 257 ? 19.423 1.671 -16.412 1.00 58.00 257 ARG A N 1
ATOM 2067 C CA . ARG A 1 257 ? 18.512 1.287 -17.510 1.00 58.00 257 ARG A CA 1
ATOM 2068 C C . ARG A 1 257 ? 19.022 1.776 -18.863 1.00 58.00 257 ARG A C 1
ATOM 2070 O O . ARG A 1 257 ? 19.198 0.973 -19.779 1.00 58.00 257 ARG A O 1
ATOM 2077 N N . ALA A 1 258 ? 19.404 3.052 -18.921 1.00 52.06 258 ALA A N 1
ATOM 2078 C CA . ALA A 1 258 ? 20.049 3.659 -20.081 1.00 52.06 258 ALA A CA 1
ATOM 2079 C C . ALA A 1 258 ? 21.342 2.921 -20.476 1.00 52.06 258 ALA A C 1
ATOM 2081 O O . ALA A 1 258 ? 21.650 2.785 -21.658 1.00 52.06 258 ALA A O 1
ATOM 2082 N N . HIS A 1 259 ? 22.094 2.400 -19.498 1.00 56.09 259 HIS A N 1
ATOM 2083 C CA . HIS A 1 259 ? 23.324 1.651 -19.755 1.00 56.09 259 HIS A CA 1
ATOM 2084 C C . HIS A 1 259 ? 23.070 0.290 -20.423 1.00 56.09 259 HIS A C 1
ATOM 2086 O O . HIS A 1 259 ? 23.753 -0.034 -21.389 1.00 56.09 259 HIS A O 1
ATOM 2092 N N . LYS A 1 260 ? 22.054 -0.479 -19.992 1.00 62.66 260 LYS A N 1
ATOM 2093 C CA . LYS A 1 260 ? 21.717 -1.791 -20.593 1.00 62.66 260 LYS A CA 1
ATOM 2094 C C . LYS A 1 260 ? 21.325 -1.712 -22.074 1.00 62.66 260 LYS A C 1
ATOM 2096 O O . LYS A 1 260 ? 21.470 -2.694 -22.799 1.00 62.66 260 LYS A O 1
ATOM 2101 N N . ARG A 1 261 ? 20.775 -0.576 -22.513 1.00 64.50 261 ARG A N 1
ATOM 2102 C CA . ARG A 1 261 ? 20.235 -0.375 -23.872 1.00 64.50 261 ARG A CA 1
ATOM 2103 C C . ARG A 1 261 ? 21.095 0.524 -24.751 1.00 64.50 261 ARG A C 1
ATOM 2105 O O . ARG A 1 261 ? 20.730 0.736 -25.904 1.00 64.50 261 ARG A O 1
ATOM 2112 N N . ARG A 1 262 ? 22.225 1.021 -24.234 1.00 61.09 262 ARG A N 1
ATOM 2113 C CA . ARG A 1 262 ? 23.082 2.017 -24.897 1.00 61.09 262 ARG A CA 1
ATOM 2114 C C . ARG A 1 262 ? 23.504 1.612 -26.314 1.00 61.09 262 ARG A C 1
ATOM 2116 O O . ARG A 1 262 ? 23.588 2.480 -27.176 1.00 61.09 262 ARG A O 1
ATOM 2123 N N . ASP A 1 263 ? 23.689 0.314 -26.545 1.00 63.31 263 ASP A N 1
ATOM 2124 C CA . ASP A 1 263 ? 24.203 -0.228 -27.807 1.00 63.31 263 ASP A CA 1
ATOM 2125 C C . ASP A 1 263 ? 23.115 -0.856 -28.700 1.00 63.31 263 ASP A C 1
ATOM 2127 O O . ASP A 1 263 ? 23.413 -1.400 -29.764 1.00 63.31 263 ASP A O 1
ATOM 2131 N N . GLN A 1 264 ? 21.838 -0.804 -28.297 1.00 71.81 264 GLN A N 1
ATOM 2132 C CA . GLN A 1 264 ? 20.743 -1.345 -29.105 1.00 71.81 264 GLN A CA 1
ATOM 2133 C C . GLN A 1 264 ? 20.229 -0.306 -30.112 1.00 71.81 264 GLN A C 1
ATOM 2135 O O . GLN A 1 264 ? 20.035 0.858 -29.754 1.00 71.81 264 GLN A O 1
ATOM 2140 N N . PRO A 1 265 ? 19.915 -0.706 -31.359 1.00 65.12 265 PRO A N 1
ATOM 2141 C CA . PRO A 1 265 ? 19.300 0.197 -32.320 1.00 65.12 265 PRO A CA 1
ATOM 2142 C C . PRO A 1 265 ? 17.903 0.612 -31.831 1.00 65.12 265 PRO A C 1
ATOM 2144 O O . PRO A 1 265 ? 16.981 -0.205 -31.736 1.00 65.12 265 PRO A O 1
ATOM 2147 N N . GLY A 1 266 ? 17.764 1.897 -31.499 1.00 74.81 266 GLY A N 1
ATOM 2148 C CA . GLY A 1 266 ? 16.483 2.537 -31.203 1.00 74.81 266 GLY A CA 1
ATOM 2149 C C . GLY A 1 266 ? 15.663 2.817 -32.467 1.00 74.81 266 GLY A C 1
ATOM 2150 O O . GLY A 1 266 ? 16.006 2.385 -33.568 1.00 74.81 266 GLY A O 1
ATOM 2151 N N . ILE A 1 267 ? 14.571 3.567 -32.314 1.00 84.25 267 ILE A N 1
ATOM 2152 C CA . ILE A 1 267 ? 13.769 4.043 -33.450 1.00 84.25 267 ILE A CA 1
ATOM 2153 C C . ILE A 1 267 ? 14.222 5.434 -33.901 1.00 84.25 267 ILE A C 1
ATOM 2155 O O . ILE A 1 267 ? 14.523 6.307 -33.086 1.00 84.25 267 ILE A O 1
ATOM 2159 N N . GLY A 1 268 ? 14.275 5.641 -35.217 1.00 87.12 268 GLY A N 1
ATOM 2160 C CA . GLY A 1 268 ? 14.638 6.930 -35.809 1.00 87.12 268 GLY A CA 1
ATOM 2161 C C . GLY A 1 268 ? 13.510 7.963 -35.715 1.00 87.12 268 GLY A C 1
ATOM 2162 O O . GLY A 1 268 ? 12.351 7.625 -35.493 1.00 87.12 268 GLY A O 1
ATOM 2163 N N . LEU A 1 269 ? 13.826 9.239 -35.960 1.00 86.56 269 LEU A N 1
ATOM 2164 C CA . LEU A 1 269 ? 12.861 10.347 -35.861 1.00 86.56 269 LEU A CA 1
ATOM 2165 C C . LEU A 1 269 ? 11.649 10.188 -36.802 1.00 86.56 269 LEU A C 1
ATOM 2167 O O . LEU A 1 269 ? 10.523 10.503 -36.422 1.00 86.56 269 LEU A O 1
ATOM 2171 N N . VAL A 1 270 ? 11.868 9.710 -38.031 1.00 88.12 270 VAL A N 1
ATOM 2172 C CA . VAL A 1 270 ? 10.792 9.484 -39.017 1.00 88.12 270 VAL A CA 1
ATOM 2173 C C . VAL A 1 270 ? 9.862 8.364 -38.553 1.00 88.12 270 VAL A C 1
ATOM 2175 O O . VAL A 1 270 ? 8.643 8.513 -38.589 1.00 88.12 270 VAL A O 1
ATOM 2178 N N . GLU A 1 271 ? 10.441 7.270 -38.061 1.00 90.44 271 GLU A N 1
ATOM 2179 C CA . GLU A 1 271 ? 9.690 6.131 -37.539 1.00 90.44 271 GLU A CA 1
ATOM 2180 C C . GLU A 1 271 ? 8.907 6.507 -36.275 1.00 90.44 271 GLU A C 1
ATOM 2182 O O . GLU A 1 271 ? 7.727 6.190 -36.183 1.00 90.44 271 GLU A O 1
ATOM 2187 N N . ALA A 1 272 ? 9.511 7.257 -35.347 1.00 89.50 272 ALA A N 1
ATOM 2188 C CA . ALA A 1 272 ? 8.833 7.748 -34.150 1.00 89.50 272 ALA A CA 1
ATOM 2189 C C . ALA A 1 272 ? 7.608 8.613 -34.492 1.00 89.50 272 ALA A C 1
ATOM 2191 O O . ALA A 1 272 ? 6.544 8.422 -33.910 1.00 89.50 272 ALA A O 1
ATOM 2192 N N . ASN A 1 273 ? 7.720 9.516 -35.475 1.00 89.06 273 ASN A N 1
ATOM 2193 C CA . ASN A 1 273 ? 6.573 10.302 -35.939 1.00 89.06 273 ASN A CA 1
ATOM 2194 C C . ASN A 1 273 ? 5.478 9.418 -36.549 1.00 89.06 273 ASN A C 1
ATOM 2196 O O . ASN A 1 273 ? 4.313 9.582 -36.193 1.00 89.06 273 ASN A O 1
ATOM 2200 N N . SER A 1 274 ? 5.854 8.454 -37.398 1.00 91.25 274 SER A N 1
ATOM 2201 C CA . SER A 1 274 ? 4.897 7.499 -37.966 1.00 91.25 274 SER A CA 1
ATOM 2202 C C . SER A 1 274 ? 4.194 6.682 -36.885 1.00 91.25 274 SER A C 1
ATOM 2204 O O . SER A 1 274 ? 3.007 6.419 -37.024 1.00 91.25 274 SER A O 1
ATOM 2206 N N . LEU A 1 275 ? 4.892 6.273 -35.823 1.00 91.69 275 LEU A N 1
ATOM 2207 C CA . LEU A 1 275 ? 4.289 5.516 -34.726 1.00 91.69 275 LEU A CA 1
ATOM 2208 C C . LEU A 1 275 ? 3.316 6.362 -33.905 1.00 91.69 275 LEU A C 1
ATOM 2210 O O . LEU A 1 275 ? 2.283 5.839 -33.507 1.00 91.69 275 LEU A O 1
AT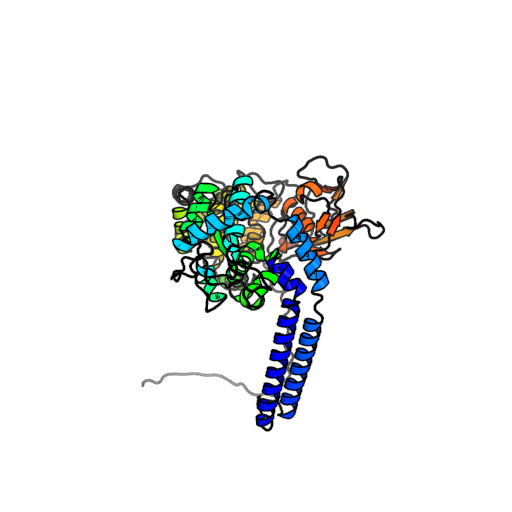OM 2214 N N . ILE A 1 276 ? 3.596 7.652 -33.688 1.00 88.94 276 ILE A N 1
ATOM 2215 C CA . ILE A 1 276 ? 2.641 8.560 -33.030 1.00 88.94 276 ILE A CA 1
ATOM 2216 C C . ILE A 1 276 ? 1.353 8.685 -33.861 1.00 88.94 276 ILE A C 1
ATOM 2218 O O . ILE A 1 276 ? 0.262 8.695 -33.294 1.00 88.94 276 ILE A O 1
ATOM 2222 N N . ASP A 1 277 ? 1.465 8.755 -35.193 1.00 88.25 277 ASP A N 1
ATOM 2223 C CA . ASP A 1 277 ? 0.302 8.776 -36.092 1.00 88.25 277 ASP A CA 1
ATOM 2224 C C . ASP A 1 277 ? -0.466 7.451 -36.057 1.00 88.25 277 ASP A C 1
ATOM 2226 O O . ASP A 1 277 ? -1.675 7.444 -35.846 1.00 88.25 277 ASP A O 1
ATOM 2230 N N . SER A 1 278 ? 0.234 6.324 -36.192 1.00 87.31 278 SER A N 1
ATOM 2231 C CA . SER A 1 278 ? -0.403 5.005 -36.221 1.00 87.31 278 SER A CA 1
ATOM 2232 C C . SER A 1 278 ? -0.970 4.576 -34.862 1.00 87.31 278 SER A C 1
ATOM 2234 O O . SER A 1 278 ? -1.915 3.794 -34.811 1.00 87.31 278 SER A O 1
ATOM 2236 N N . ALA A 1 279 ? -0.444 5.086 -33.744 1.00 88.44 279 ALA A N 1
ATOM 2237 C CA . ALA A 1 279 ? -0.929 4.735 -32.409 1.00 88.44 279 ALA A CA 1
ATOM 2238 C C . ALA A 1 279 ? -2.395 5.135 -32.190 1.00 88.44 279 ALA A C 1
ATOM 2240 O O . ALA A 1 279 ? -3.109 4.428 -31.483 1.00 88.44 279 ALA A O 1
ATOM 2241 N N . VAL A 1 280 ? -2.852 6.238 -32.794 1.00 87.69 280 VAL A N 1
ATOM 2242 C CA . VAL A 1 280 ? -4.228 6.747 -32.633 1.00 87.69 280 VAL A CA 1
ATOM 2243 C C . VAL A 1 280 ? -5.235 6.126 -33.609 1.00 87.69 280 VAL A C 1
ATOM 2245 O O . VAL A 1 280 ? -6.432 6.400 -33.496 1.00 87.69 280 VAL A O 1
ATOM 2248 N N . GLU A 1 281 ? -4.777 5.300 -34.552 1.00 88.94 281 GLU A N 1
ATOM 2249 C CA . GLU A 1 281 ? -5.628 4.609 -35.526 1.00 88.94 281 GLU A CA 1
ATOM 2250 C C . GLU A 1 281 ? -6.496 3.512 -34.869 1.00 88.94 281 GLU A C 1
ATOM 2252 O O . GLU A 1 281 ? -6.374 3.182 -33.679 1.00 88.94 281 GLU A O 1
ATOM 2257 N N . GLU A 1 282 ? -7.437 2.957 -35.636 1.00 86.75 282 GLU A N 1
ATOM 2258 C CA . GLU A 1 282 ? -8.273 1.844 -35.178 1.00 86.75 282 GLU A CA 1
ATOM 2259 C C . GLU A 1 282 ? -7.427 0.610 -34.843 1.00 86.75 282 GLU A C 1
ATOM 2261 O O . GLU A 1 282 ? -6.403 0.331 -35.466 1.00 86.75 282 GLU A O 1
ATOM 2266 N N . SER A 1 283 ? -7.852 -0.121 -33.813 1.00 89.69 283 SER A N 1
ATOM 2267 C CA . SER A 1 283 ? -7.122 -1.292 -33.340 1.00 89.69 283 SER A CA 1
ATOM 2268 C C . SER A 1 283 ? -7.270 -2.459 -34.313 1.00 89.69 283 SER A C 1
ATOM 2270 O O . SER A 1 283 ? -8.375 -2.811 -34.716 1.00 89.69 283 SER A O 1
ATOM 2272 N N . GLY A 1 284 ? -6.148 -3.095 -34.654 1.00 89.88 284 GLY A N 1
ATOM 2273 C CA . GLY A 1 284 ? -6.152 -4.337 -35.426 1.00 89.88 284 GLY A CA 1
ATOM 2274 C C . GLY A 1 284 ? -6.771 -5.507 -34.651 1.00 89.88 284 GLY A C 1
ATOM 2275 O O . GLY A 1 284 ? -6.957 -5.446 -33.431 1.00 89.88 284 GLY A O 1
ATOM 2276 N N . GLU A 1 285 ? -7.051 -6.610 -35.350 1.00 91.19 285 GLU A N 1
ATOM 2277 C CA . GLU A 1 285 ? -7.683 -7.809 -34.770 1.00 91.19 285 GLU A CA 1
ATOM 2278 C C . GLU A 1 285 ? -6.908 -8.359 -33.567 1.00 91.19 285 GLU A C 1
ATOM 2280 O O . GLU A 1 285 ? -7.503 -8.713 -32.553 1.00 91.19 285 GLU A O 1
ATOM 2285 N N . ARG A 1 286 ? -5.572 -8.377 -33.643 1.00 92.69 286 ARG A N 1
ATOM 2286 C CA . ARG A 1 286 ? -4.715 -8.912 -32.579 1.00 92.69 286 ARG A CA 1
ATOM 2287 C C . ARG A 1 286 ? -4.748 -8.061 -31.310 1.00 92.69 286 ARG A C 1
ATOM 2289 O O . ARG A 1 286 ? -4.850 -8.605 -30.214 1.00 92.69 286 ARG A O 1
ATOM 2296 N N . VAL A 1 287 ? -4.690 -6.736 -31.453 1.00 94.12 287 VAL A N 1
ATOM 2297 C CA . VAL A 1 287 ? -4.810 -5.797 -30.323 1.00 94.12 287 VAL A CA 1
ATOM 2298 C C . VAL A 1 287 ? -6.198 -5.912 -29.698 1.00 94.12 287 VAL A C 1
ATOM 2300 O O . VAL A 1 287 ? -6.317 -6.003 -28.481 1.00 94.12 287 VAL A O 1
ATOM 2303 N N . THR A 1 288 ? -7.241 -5.992 -30.525 1.00 93.94 288 THR A N 1
ATOM 2304 C CA . THR A 1 288 ? -8.626 -6.164 -30.066 1.00 93.94 288 THR A CA 1
ATOM 2305 C C . THR A 1 288 ? -8.807 -7.478 -29.304 1.00 93.94 288 THR A C 1
ATOM 2307 O O . THR A 1 288 ? -9.389 -7.483 -28.223 1.00 93.94 288 THR A O 1
ATOM 2310 N N . ALA A 1 289 ? -8.252 -8.582 -29.810 1.00 92.06 289 ALA A N 1
ATOM 2311 C CA . ALA A 1 289 ? -8.287 -9.875 -29.132 1.00 92.06 289 ALA A CA 1
ATOM 2312 C C . ALA A 1 289 ? -7.562 -9.842 -27.778 1.00 92.06 289 ALA A C 1
ATOM 2314 O O . ALA A 1 289 ? -8.068 -10.393 -26.804 1.00 92.06 289 ALA A O 1
ATOM 2315 N N . PHE A 1 290 ? -6.409 -9.167 -27.697 1.00 93.44 290 PHE A N 1
ATOM 2316 C CA . PHE A 1 290 ? -5.675 -8.995 -26.441 1.00 93.44 290 PHE A CA 1
ATOM 2317 C C . PHE A 1 290 ? -6.483 -8.189 -25.417 1.00 93.44 290 PHE A C 1
ATOM 2319 O O . PHE A 1 290 ? -6.589 -8.589 -24.262 1.00 93.44 290 PHE A O 1
ATOM 2326 N N . LEU A 1 291 ? -7.088 -7.074 -25.836 1.00 92.25 291 LEU A N 1
ATOM 2327 C CA . LEU A 1 291 ? -7.932 -6.257 -24.959 1.00 92.25 291 LEU A CA 1
ATOM 2328 C C . LEU A 1 291 ? -9.179 -7.022 -24.498 1.00 92.25 291 LEU A C 1
ATOM 2330 O O . LEU A 1 291 ? -9.551 -6.912 -23.335 1.00 92.25 291 LEU A O 1
ATOM 2334 N N . GLY A 1 292 ? -9.762 -7.863 -25.357 1.00 90.44 292 GLY A N 1
ATOM 2335 C CA . GLY A 1 292 ? -10.890 -8.726 -25.000 1.00 90.44 292 GLY A CA 1
ATOM 2336 C C . GLY A 1 292 ? -10.574 -9.733 -23.886 1.00 90.44 292 GLY A C 1
ATOM 2337 O O . GLY A 1 292 ? -11.462 -10.082 -23.113 1.00 90.44 292 GLY A O 1
ATOM 2338 N N . MET A 1 293 ? -9.309 -10.149 -23.719 1.00 89.81 293 MET A N 1
ATOM 2339 C CA . MET A 1 293 ? -8.901 -10.988 -22.578 1.00 89.81 293 MET A CA 1
ATOM 2340 C C . MET A 1 293 ? -9.035 -10.260 -21.231 1.00 89.81 293 MET A C 1
ATOM 2342 O O . MET A 1 293 ? -9.134 -10.909 -20.193 1.00 89.81 293 MET A O 1
ATOM 2346 N N . LEU A 1 294 ? -9.069 -8.923 -21.233 1.00 87.06 294 LEU A N 1
ATOM 2347 C CA . LEU A 1 294 ? -9.251 -8.102 -20.033 1.00 87.06 294 LEU A CA 1
ATOM 2348 C C . LEU A 1 294 ? -10.728 -7.866 -19.677 1.00 87.06 294 LEU A C 1
ATOM 2350 O O . LEU A 1 294 ? -11.006 -7.307 -18.616 1.00 87.06 294 LEU A O 1
ATOM 2354 N N . GLU A 1 295 ? -11.663 -8.279 -20.538 1.00 84.69 295 GLU A N 1
ATOM 2355 C CA . GLU A 1 295 ? -13.114 -8.132 -20.341 1.00 84.69 295 GLU A CA 1
ATOM 2356 C C . GLU A 1 295 ? -13.766 -9.372 -19.691 1.00 84.69 295 GLU A C 1
ATOM 2358 O O . GLU A 1 295 ? -14.974 -9.377 -19.452 1.00 84.69 295 GLU A O 1
ATOM 2363 N N . GLY A 1 296 ? -12.983 -10.421 -19.404 1.00 78.25 296 GLY A N 1
ATOM 2364 C CA . GLY A 1 296 ? -13.447 -11.672 -18.791 1.00 78.25 296 GLY A CA 1
ATOM 2365 C C . GLY A 1 296 ? -13.690 -11.607 -17.276 1.00 78.25 296 GLY A C 1
ATOM 2366 O O . GLY A 1 296 ? -13.559 -10.561 -16.637 1.00 78.25 296 GLY A O 1
ATOM 2367 N N . ASP A 1 297 ? -14.026 -12.757 -16.682 1.00 72.88 297 ASP A N 1
ATOM 2368 C CA . ASP A 1 297 ? -14.205 -12.882 -15.232 1.00 72.88 297 ASP A CA 1
ATOM 2369 C C . ASP A 1 297 ? -12.882 -12.628 -14.482 1.00 72.88 297 ASP A C 1
ATOM 2371 O O . ASP A 1 297 ? -11.796 -12.981 -14.945 1.00 72.88 297 ASP A O 1
ATOM 2375 N N . ALA A 1 298 ? -12.966 -12.040 -13.281 1.00 70.69 298 ALA A N 1
ATOM 2376 C CA . ALA A 1 298 ? -11.789 -11.602 -12.518 1.00 70.69 298 ALA A CA 1
ATOM 2377 C C . ALA A 1 298 ? -10.689 -12.677 -12.328 1.00 70.69 298 ALA A C 1
ATOM 2379 O O . ALA A 1 298 ? -9.523 -12.330 -12.509 1.00 70.69 298 ALA A O 1
ATOM 2380 N N . PRO A 1 299 ? -10.998 -13.961 -12.037 1.00 65.75 299 PRO A N 1
ATOM 2381 C CA . PRO A 1 299 ? -9.974 -15.001 -11.909 1.00 65.75 299 PRO A CA 1
ATOM 2382 C C . PRO A 1 299 ? -9.205 -15.286 -13.207 1.00 65.75 299 PRO A C 1
ATOM 2384 O O . PRO A 1 299 ? -8.012 -15.586 -13.159 1.00 65.75 299 PRO A O 1
ATOM 2387 N N . ASP A 1 300 ? -9.866 -15.185 -14.362 1.00 76.75 300 ASP A N 1
ATOM 2388 C CA . ASP A 1 300 ? -9.233 -15.420 -15.662 1.00 76.75 300 ASP A CA 1
ATOM 2389 C C . ASP A 1 300 ? -8.321 -14.250 -16.036 1.00 76.75 300 ASP A C 1
ATOM 2391 O O . ASP A 1 300 ? -7.204 -14.456 -16.509 1.00 76.75 300 ASP A O 1
ATOM 2395 N N . VAL A 1 301 ? -8.762 -13.023 -15.740 1.00 73.62 301 VAL A N 1
ATOM 2396 C CA . VAL A 1 301 ? -7.943 -11.813 -15.880 1.00 73.62 301 VAL A CA 1
ATOM 2397 C C . VAL A 1 301 ? -6.719 -11.878 -14.962 1.00 73.62 301 VAL A C 1
ATOM 2399 O O . VAL A 1 301 ? -5.618 -11.548 -15.395 1.00 73.62 301 VAL A O 1
ATOM 2402 N N . ASP A 1 302 ? -6.882 -12.323 -13.713 1.00 72.19 302 ASP A N 1
ATOM 2403 C CA . ASP A 1 302 ? -5.774 -12.492 -12.765 1.00 72.19 302 ASP A CA 1
ATOM 2404 C C . ASP A 1 302 ? -4.732 -13.470 -13.300 1.00 72.19 302 ASP A C 1
ATOM 2406 O O . ASP A 1 302 ? -3.554 -13.129 -13.397 1.00 72.19 302 ASP A O 1
ATOM 2410 N N . LYS A 1 303 ? -5.186 -14.647 -13.736 1.00 79.25 303 LYS A N 1
ATOM 2411 C CA . LYS A 1 303 ? -4.318 -15.665 -14.322 1.00 79.25 303 LYS A CA 1
ATOM 2412 C C . LYS A 1 303 ? -3.594 -15.150 -15.568 1.00 79.25 303 LYS A C 1
ATOM 2414 O O . LYS A 1 303 ? -2.390 -15.348 -15.704 1.00 79.25 303 LYS A O 1
ATOM 2419 N N . PHE A 1 304 ? -4.308 -14.469 -16.462 1.00 84.62 304 PHE A N 1
ATOM 2420 C CA . PHE A 1 304 ? -3.721 -13.876 -17.661 1.00 84.62 304 PHE A CA 1
ATOM 2421 C C . PHE A 1 304 ? -2.620 -12.860 -17.325 1.00 84.62 304 PHE A C 1
ATOM 2423 O O . PHE A 1 304 ? -1.553 -12.877 -17.935 1.00 84.62 304 PHE A O 1
ATOM 2430 N N . LEU A 1 305 ? -2.859 -11.983 -16.347 1.00 79.25 305 LEU A N 1
ATOM 2431 C CA . LEU A 1 305 ? -1.885 -10.973 -15.929 1.00 79.25 305 LEU A CA 1
ATOM 2432 C C . LEU A 1 305 ? -0.656 -11.585 -15.245 1.00 79.25 305 LEU A C 1
ATOM 2434 O O . LEU A 1 305 ? 0.454 -11.069 -15.421 1.00 79.25 305 LEU A O 1
ATOM 2438 N N . ASP A 1 306 ? -0.843 -12.668 -14.491 1.00 77.25 306 ASP A N 1
ATOM 2439 C CA . ASP A 1 306 ? 0.248 -13.413 -13.860 1.00 77.25 306 ASP A CA 1
ATOM 2440 C C . ASP A 1 306 ? 1.141 -14.102 -14.905 1.00 77.25 306 ASP A C 1
ATOM 2442 O O . ASP A 1 306 ? 2.361 -14.119 -14.751 1.00 77.25 306 ASP A O 1
ATOM 2446 N N . GLU A 1 307 ? 0.551 -14.593 -15.998 1.00 83.00 307 GLU A N 1
ATOM 2447 C CA . GLU A 1 307 ? 1.244 -15.260 -17.110 1.00 83.00 307 GLU A CA 1
ATOM 2448 C C . GLU A 1 307 ? 1.772 -14.285 -18.191 1.00 83.00 307 GLU A C 1
ATOM 2450 O O . GLU A 1 307 ? 2.408 -14.713 -19.160 1.00 83.00 307 GLU A O 1
ATOM 2455 N N . LEU A 1 308 ? 1.533 -12.970 -18.058 1.00 87.38 308 LEU A N 1
ATOM 2456 C CA . LEU A 1 308 ? 1.967 -11.971 -19.040 1.00 87.38 308 LEU A CA 1
ATOM 2457 C C . LEU A 1 308 ? 3.488 -11.743 -18.985 1.00 87.38 308 LEU A C 1
ATOM 2459 O O . LEU A 1 308 ? 4.003 -11.030 -18.118 1.00 87.38 308 LEU A O 1
ATOM 2463 N N . GLU A 1 309 ? 4.183 -12.292 -19.979 1.00 88.88 309 GLU A N 1
ATOM 2464 C CA . GLU A 1 309 ? 5.642 -12.257 -20.129 1.00 88.88 309 GLU A CA 1
ATOM 2465 C C . GLU A 1 309 ? 6.103 -11.420 -21.346 1.00 88.88 309 GLU A C 1
ATOM 2467 O O . GLU A 1 309 ? 5.336 -11.223 -22.296 1.00 88.88 309 GLU A O 1
ATOM 2472 N N . PRO A 1 310 ? 7.376 -10.959 -21.397 1.00 87.00 310 PRO A N 1
ATOM 2473 C CA . PRO A 1 310 ? 7.916 -10.193 -22.530 1.00 87.00 310 PRO A CA 1
ATOM 2474 C C . PRO A 1 310 ? 7.736 -10.867 -23.898 1.00 87.00 310 PRO A C 1
ATOM 2476 O O . PRO A 1 310 ? 7.566 -10.194 -24.915 1.00 87.00 310 PRO A O 1
ATOM 2479 N N . THR A 1 311 ? 7.751 -12.201 -23.937 1.00 88.25 311 THR A N 1
ATOM 2480 C CA . THR A 1 311 ? 7.574 -13.001 -25.158 1.00 88.25 311 THR A CA 1
ATOM 2481 C C . THR A 1 311 ? 6.179 -12.868 -25.764 1.00 88.25 311 THR A C 1
ATOM 2483 O O . THR A 1 311 ? 6.048 -12.964 -26.983 1.00 88.25 311 THR A O 1
ATOM 2486 N N . ALA A 1 312 ? 5.149 -12.606 -24.953 1.00 88.12 312 ALA A N 1
ATOM 2487 C CA . ALA A 1 312 ? 3.799 -12.345 -25.443 1.00 88.12 312 ALA A CA 1
ATOM 2488 C C . ALA A 1 312 ? 3.737 -11.004 -26.192 1.00 88.12 312 ALA A C 1
ATOM 2490 O O . ALA A 1 312 ? 3.144 -10.916 -27.264 1.00 88.12 312 ALA A O 1
ATOM 2491 N N . LEU A 1 313 ? 4.424 -9.978 -25.676 1.00 91.00 313 LEU A N 1
ATOM 2492 C CA . LEU A 1 313 ? 4.516 -8.660 -26.314 1.00 91.00 313 LEU A CA 1
ATOM 2493 C C . LEU A 1 313 ? 5.394 -8.678 -27.575 1.00 91.00 313 LEU A C 1
ATOM 2495 O O . LEU A 1 313 ? 5.140 -7.926 -28.510 1.00 91.00 313 LEU A O 1
ATOM 2499 N N . ALA A 1 314 ? 6.390 -9.564 -27.643 1.00 87.69 314 ALA A N 1
ATOM 2500 C CA . ALA A 1 314 ? 7.264 -9.706 -28.810 1.00 87.69 314 ALA A CA 1
ATOM 2501 C C . ALA A 1 314 ? 6.542 -10.186 -30.087 1.00 87.69 314 ALA A C 1
ATOM 2503 O O . ALA A 1 314 ? 7.107 -10.098 -31.175 1.00 87.69 314 ALA A O 1
ATOM 2504 N N . GLN A 1 315 ? 5.311 -10.697 -29.972 1.00 88.75 315 GLN A N 1
ATOM 2505 C CA . GLN A 1 315 ? 4.506 -11.142 -31.116 1.00 88.75 315 GLN A CA 1
ATOM 2506 C C . GLN A 1 315 ? 3.874 -9.980 -31.892 1.00 88.75 315 GLN A C 1
ATOM 2508 O O . GLN A 1 315 ? 3.476 -10.164 -33.045 1.00 88.75 315 GLN A O 1
ATOM 2513 N N . PHE A 1 316 ? 3.768 -8.809 -31.263 1.00 93.50 316 PHE A N 1
ATOM 2514 C CA . PHE A 1 316 ? 3.172 -7.610 -31.835 1.00 93.50 316 PHE A CA 1
ATOM 2515 C C . PHE A 1 316 ? 4.215 -6.801 -32.604 1.00 93.50 316 PHE A C 1
ATOM 2517 O O . PHE A 1 316 ? 5.367 -6.678 -32.176 1.00 93.50 316 PHE A O 1
ATOM 2524 N N . ASP A 1 317 ? 3.812 -6.210 -33.727 1.00 93.75 317 ASP A N 1
ATOM 2525 C CA . ASP A 1 317 ? 4.665 -5.238 -34.406 1.00 93.75 317 ASP A CA 1
ATOM 2526 C C . ASP A 1 317 ? 4.700 -3.885 -33.662 1.00 93.75 317 ASP A C 1
ATOM 2528 O O . ASP A 1 317 ? 3.964 -3.640 -32.704 1.00 93.75 317 ASP A O 1
ATOM 2532 N N . LYS A 1 318 ? 5.577 -2.967 -34.087 1.00 94.12 318 LYS A N 1
ATOM 2533 C CA . LYS A 1 318 ? 5.745 -1.667 -33.414 1.00 94.12 318 LYS A CA 1
ATOM 2534 C C . LYS A 1 318 ? 4.468 -0.811 -33.439 1.00 94.12 318 LYS A C 1
ATOM 2536 O O . LYS A 1 318 ? 4.217 -0.083 -32.483 1.00 94.12 318 LYS A O 1
ATOM 2541 N N . ARG A 1 319 ? 3.668 -0.867 -34.510 1.00 95.19 319 ARG A N 1
ATOM 2542 C CA . ARG A 1 319 ? 2.412 -0.104 -34.608 1.00 95.19 319 ARG A CA 1
ATOM 2543 C C . ARG A 1 319 ? 1.364 -0.701 -33.681 1.00 95.19 319 ARG A C 1
ATOM 2545 O O . ARG A 1 319 ? 0.726 0.039 -32.938 1.00 95.19 319 ARG A O 1
ATOM 2552 N N . GLU A 1 320 ? 1.246 -2.027 -33.676 1.00 95.94 320 GLU A N 1
ATOM 2553 C CA . GLU A 1 320 ? 0.356 -2.758 -32.780 1.00 95.94 320 GLU A CA 1
ATOM 2554 C C . GLU A 1 320 ? 0.708 -2.505 -31.308 1.00 95.94 320 GLU A C 1
ATOM 2556 O O . GLU A 1 320 ? -0.188 -2.259 -30.509 1.00 95.94 320 GLU A O 1
ATOM 2561 N N . LEU A 1 321 ? 1.997 -2.488 -30.948 1.00 96.50 321 LEU A N 1
ATOM 2562 C CA . LEU A 1 321 ? 2.460 -2.184 -29.589 1.00 96.50 321 LEU A CA 1
ATOM 2563 C C . LEU A 1 321 ? 2.119 -0.757 -29.148 1.00 96.50 321 LEU A C 1
ATOM 2565 O O . LEU A 1 321 ? 1.660 -0.554 -28.023 1.00 96.50 321 LEU A O 1
ATOM 2569 N N . ALA A 1 322 ? 2.326 0.230 -30.024 1.00 95.88 322 ALA A N 1
ATOM 2570 C CA . ALA A 1 322 ? 1.985 1.618 -29.730 1.00 95.88 322 ALA A CA 1
ATOM 2571 C C . ALA A 1 322 ? 0.465 1.804 -29.581 1.00 95.88 322 ALA A C 1
ATOM 2573 O O . ALA A 1 322 ? 0.010 2.475 -28.655 1.00 95.88 322 ALA A O 1
ATOM 2574 N N . ASN A 1 323 ? -0.330 1.163 -30.443 1.00 96.12 323 ASN A N 1
ATOM 2575 C CA . ASN A 1 323 ? -1.788 1.180 -30.349 1.00 96.12 323 ASN A CA 1
ATOM 2576 C C . ASN A 1 323 ? -2.286 0.455 -29.087 1.00 96.12 323 ASN A C 1
ATOM 2578 O O . ASN A 1 323 ? -3.093 1.010 -28.348 1.00 96.12 323 ASN A O 1
ATOM 2582 N N . LEU A 1 324 ? -1.762 -0.736 -28.783 1.00 97.00 324 LEU A N 1
ATOM 2583 C CA . LEU A 1 324 ? -2.101 -1.500 -27.580 1.00 97.00 324 LEU A CA 1
ATOM 2584 C C . LEU A 1 324 ? -1.846 -0.682 -26.310 1.00 97.00 324 LEU A C 1
ATOM 2586 O O . LEU A 1 324 ? -2.736 -0.560 -25.472 1.00 97.00 324 LEU A O 1
ATOM 2590 N N . ALA A 1 325 ? -0.659 -0.085 -26.181 1.00 96.81 325 ALA A N 1
ATOM 2591 C CA . ALA A 1 325 ? -0.310 0.741 -25.028 1.00 96.81 325 ALA A CA 1
ATOM 2592 C C . ALA A 1 325 ? -1.227 1.969 -24.894 1.00 96.81 325 ALA A C 1
ATOM 2594 O O . ALA A 1 325 ? -1.674 2.284 -23.790 1.00 96.81 325 ALA A O 1
ATOM 2595 N N . LEU A 1 326 ? -1.575 2.616 -26.014 1.00 96.06 326 LEU A N 1
ATOM 2596 C CA . LEU A 1 326 ? -2.546 3.712 -26.042 1.00 96.06 326 LEU A CA 1
ATOM 2597 C C . LEU A 1 326 ? -3.930 3.261 -25.548 1.00 96.06 326 LEU A C 1
ATOM 2599 O O . LEU A 1 326 ? -4.517 3.928 -24.701 1.00 96.06 326 LEU A O 1
ATOM 2603 N N . ARG A 1 327 ? -4.439 2.112 -26.013 1.00 95.81 327 ARG A N 1
ATOM 2604 C CA . ARG A 1 327 ? -5.755 1.585 -25.606 1.00 95.81 327 ARG A CA 1
ATOM 2605 C C . ARG A 1 327 ? -5.792 1.146 -24.145 1.00 95.81 327 ARG A C 1
ATOM 2607 O O . ARG A 1 327 ? -6.764 1.432 -23.448 1.00 95.81 327 ARG A O 1
ATOM 2614 N N . LEU A 1 328 ? -4.731 0.495 -23.666 1.00 95.25 328 LEU A N 1
ATOM 2615 C CA . LEU A 1 328 ? -4.58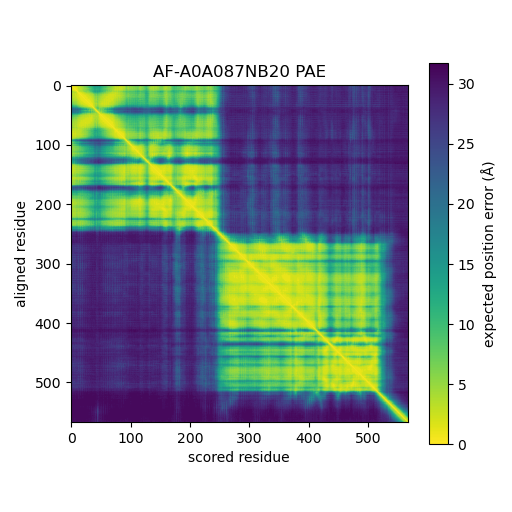2 0.146 -22.250 1.00 95.25 328 LEU A CA 1
ATOM 2616 C C . LEU A 1 328 ? -4.599 1.403 -21.375 1.00 95.25 328 LEU A C 1
ATOM 2618 O O . LEU A 1 328 ? -5.260 1.428 -20.338 1.00 95.25 328 LEU A O 1
ATOM 2622 N N . HIS A 1 329 ? -3.920 2.462 -21.815 1.00 95.00 329 HIS A N 1
ATOM 2623 C CA . HIS A 1 329 ? -3.927 3.742 -21.122 1.00 95.00 329 HIS A CA 1
ATOM 2624 C C . HIS A 1 329 ? -5.300 4.425 -21.138 1.00 95.00 329 HIS A C 1
ATOM 2626 O O . HIS A 1 329 ? -5.760 4.877 -20.091 1.00 95.00 329 HIS A O 1
ATOM 2632 N N . ASP A 1 330 ? -5.984 4.461 -22.286 1.00 93.19 330 ASP A N 1
ATOM 2633 C CA . ASP A 1 330 ? -7.343 5.006 -22.401 1.00 93.19 330 ASP A CA 1
ATOM 2634 C C . ASP A 1 330 ? -8.308 4.286 -21.443 1.00 93.19 330 ASP A C 1
ATOM 2636 O O . ASP A 1 330 ? -9.074 4.933 -20.725 1.00 93.19 330 ASP A O 1
ATOM 2640 N N . GLY A 1 331 ? -8.236 2.951 -21.381 1.00 90.00 331 GLY A N 1
ATOM 2641 C CA . GLY A 1 331 ? -9.018 2.150 -20.439 1.00 90.00 331 GLY A CA 1
ATOM 2642 C C . GLY A 1 331 ? -8.662 2.443 -18.978 1.00 90.00 331 GLY A C 1
ATOM 2643 O O . GLY A 1 331 ? -9.549 2.576 -18.132 1.00 90.00 331 GLY A O 1
ATOM 2644 N N . ALA A 1 332 ? -7.373 2.617 -18.675 1.00 87.25 332 ALA A N 1
ATOM 2645 C CA . ALA A 1 332 ? -6.915 2.983 -17.339 1.00 87.25 332 ALA A CA 1
ATOM 2646 C C . ALA A 1 332 ? -7.416 4.373 -16.904 1.00 87.25 332 ALA A C 1
ATOM 2648 O O . ALA A 1 332 ? -7.859 4.530 -15.766 1.00 87.25 332 ALA A O 1
ATOM 2649 N N . ARG A 1 333 ? -7.425 5.365 -17.806 1.00 85.19 333 ARG A N 1
ATOM 2650 C CA . ARG A 1 333 ? -7.987 6.708 -17.553 1.00 85.19 333 ARG A CA 1
ATOM 2651 C C . ARG A 1 333 ? -9.489 6.681 -17.282 1.00 85.19 333 ARG A C 1
ATOM 2653 O O . ARG A 1 333 ? -9.986 7.480 -16.496 1.00 85.19 333 ARG A O 1
ATOM 2660 N N . GLN A 1 334 ? -10.204 5.739 -17.890 1.00 86.62 334 GLN A N 1
ATOM 2661 C CA . GLN A 1 334 ? -11.625 5.497 -17.623 1.00 86.62 334 GLN A CA 1
ATOM 2662 C C . GLN A 1 334 ? -11.870 4.736 -16.306 1.00 86.62 334 GLN A C 1
ATOM 2664 O O . GLN A 1 334 ? -13.019 4.496 -15.941 1.00 86.62 334 GLN A O 1
ATOM 2669 N N . GLY A 1 335 ? -10.813 4.364 -15.575 1.00 76.75 335 GLY A N 1
ATOM 2670 C CA . GLY A 1 335 ? -10.907 3.663 -14.295 1.00 76.75 335 GLY A CA 1
ATOM 2671 C C . GLY A 1 335 ? -11.164 2.160 -14.419 1.00 76.75 335 GLY A C 1
ATOM 2672 O O . GLY A 1 335 ? -11.577 1.532 -13.443 1.00 76.75 335 GLY A O 1
ATOM 2673 N N . LEU A 1 336 ? -10.926 1.557 -15.591 1.00 79.81 336 LEU A N 1
ATOM 2674 C CA . LEU A 1 336 ? -11.081 0.114 -15.783 1.00 79.81 336 LEU A CA 1
ATOM 2675 C C . LEU A 1 336 ? -9.954 -0.635 -15.058 1.00 79.81 336 LEU A C 1
ATOM 2677 O O . LEU A 1 336 ? -8.814 -0.668 -15.520 1.00 79.81 336 LEU A O 1
ATOM 2681 N N . SER A 1 337 ? -10.276 -1.260 -13.921 1.00 80.38 337 SER A N 1
ATOM 2682 C CA . SER A 1 337 ? -9.306 -1.966 -13.063 1.00 80.38 337 SER A CA 1
ATOM 2683 C C . SER A 1 337 ? -8.407 -2.974 -13.815 1.00 80.38 337 SER A C 1
ATOM 2685 O O . SER A 1 337 ? -7.187 -2.917 -13.627 1.00 80.38 337 SER A O 1
ATOM 2687 N N . PRO A 1 338 ? -8.925 -3.832 -14.724 1.00 80.75 338 PRO A N 1
ATOM 2688 C CA . PRO A 1 338 ? -8.084 -4.717 -15.538 1.00 80.75 338 PRO A CA 1
ATOM 2689 C C . PRO A 1 338 ? -7.062 -3.972 -16.406 1.00 80.75 338 PRO A C 1
ATOM 2691 O O . PRO A 1 338 ? -5.890 -4.348 -16.442 1.00 80.75 338 PRO A O 1
ATOM 2694 N N . ALA A 1 339 ? -7.476 -2.877 -17.051 1.00 83.31 339 ALA A N 1
ATOM 2695 C CA . ALA A 1 339 ? -6.602 -2.057 -17.885 1.00 83.31 339 ALA A CA 1
ATOM 2696 C C . ALA A 1 339 ? -5.521 -1.357 -17.049 1.00 83.31 339 ALA A C 1
ATOM 2698 O O . ALA A 1 339 ? -4.363 -1.330 -17.459 1.00 83.31 339 ALA A O 1
ATOM 2699 N N . VAL A 1 340 ? -5.864 -0.871 -15.847 1.00 79.81 340 VAL A N 1
ATOM 2700 C CA . VAL A 1 340 ? -4.897 -0.274 -14.910 1.00 79.81 340 VAL A CA 1
ATOM 2701 C C . VAL A 1 340 ? -3.801 -1.274 -14.538 1.00 79.81 340 VAL A C 1
ATOM 2703 O O . VAL A 1 340 ? -2.611 -0.966 -14.619 1.00 79.81 340 VAL A O 1
ATOM 2706 N N . ARG A 1 341 ? -4.195 -2.493 -14.157 1.00 82.62 341 ARG A N 1
ATOM 2707 C CA . ARG A 1 341 ? -3.257 -3.552 -13.758 1.00 82.62 341 ARG A CA 1
ATOM 2708 C C . ARG A 1 341 ? -2.395 -4.028 -14.923 1.00 82.62 341 ARG A C 1
ATOM 2710 O O . ARG A 1 341 ? -1.188 -4.198 -14.754 1.00 82.62 341 ARG A O 1
ATOM 2717 N N . CYS A 1 342 ? -2.996 -4.200 -16.100 1.00 87.38 342 CYS A N 1
ATOM 2718 C CA . CYS A 1 342 ? -2.278 -4.580 -17.311 1.00 87.38 342 CYS A CA 1
ATOM 2719 C C . CYS A 1 342 ? -1.261 -3.507 -17.719 1.00 87.38 342 CYS A C 1
ATOM 2721 O O . CYS A 1 342 ? -0.097 -3.825 -17.947 1.00 87.38 342 CYS A O 1
ATOM 2723 N N . ALA A 1 343 ? -1.657 -2.232 -17.729 1.00 85.50 343 ALA A N 1
ATOM 2724 C CA . ALA A 1 343 ? -0.766 -1.122 -18.048 1.00 85.50 343 ALA A CA 1
ATOM 2725 C C . ALA A 1 343 ? 0.431 -1.045 -17.086 1.00 85.50 343 ALA A C 1
ATOM 2727 O O . ALA A 1 343 ? 1.565 -0.960 -17.554 1.00 85.50 343 ALA A O 1
ATOM 2728 N N . HIS A 1 344 ? 0.218 -1.177 -15.769 1.00 81.00 344 HIS A N 1
ATOM 2729 C CA . HIS A 1 344 ? 1.320 -1.259 -14.799 1.00 81.00 344 HIS A CA 1
ATOM 2730 C C . HIS A 1 344 ? 2.282 -2.416 -15.101 1.00 81.00 344 HIS A C 1
ATOM 2732 O O . HIS A 1 344 ? 3.499 -2.217 -15.108 1.00 81.00 344 HIS A O 1
ATOM 2738 N N . LYS A 1 345 ? 1.756 -3.617 -15.384 1.00 84.25 345 LYS A N 1
ATOM 2739 C CA . LYS A 1 345 ? 2.578 -4.783 -15.742 1.00 84.25 345 LYS A CA 1
ATOM 2740 C C . LYS A 1 345 ? 3.384 -4.512 -17.015 1.00 84.25 345 LYS A C 1
ATOM 2742 O O . LYS A 1 345 ? 4.593 -4.715 -17.009 1.00 84.25 345 LYS A O 1
ATOM 2747 N N . VAL A 1 346 ? 2.756 -3.991 -18.072 1.00 89.62 346 VAL A N 1
ATOM 2748 C CA . VAL A 1 346 ? 3.420 -3.668 -19.349 1.00 89.62 346 VAL A CA 1
ATOM 2749 C C . VAL A 1 346 ? 4.514 -2.607 -19.171 1.00 89.62 346 VAL A C 1
ATOM 2751 O O . VAL A 1 346 ? 5.612 -2.787 -19.696 1.00 89.62 346 VAL A O 1
ATOM 2754 N N . ILE A 1 347 ? 4.268 -1.544 -18.396 1.00 86.81 347 ILE A N 1
ATOM 2755 C CA . ILE A 1 347 ? 5.284 -0.527 -18.069 1.00 86.81 347 ILE A CA 1
ATOM 2756 C C . ILE A 1 347 ? 6.463 -1.161 -17.311 1.00 86.81 347 ILE A C 1
ATOM 2758 O O . ILE A 1 347 ? 7.622 -0.859 -17.599 1.00 86.81 347 ILE A O 1
ATOM 2762 N N . GLY A 1 348 ? 6.190 -2.086 -16.386 1.00 82.56 348 GLY A N 1
ATOM 2763 C CA . GLY A 1 348 ? 7.218 -2.833 -15.656 1.00 82.56 348 GLY A CA 1
ATOM 2764 C C . GLY A 1 348 ? 8.074 -3.748 -16.542 1.00 82.56 348 GLY A C 1
ATOM 2765 O O . GLY A 1 348 ? 9.251 -3.956 -16.251 1.00 82.56 348 GLY A O 1
ATOM 2766 N N . LEU A 1 349 ? 7.522 -4.252 -17.650 1.00 86.69 349 LEU A N 1
ATOM 2767 C CA . LEU A 1 349 ? 8.235 -5.108 -18.605 1.00 86.69 349 LEU A CA 1
ATOM 2768 C C . LEU A 1 349 ? 9.130 -4.331 -19.582 1.00 86.69 349 LEU A C 1
ATOM 2770 O O . LEU A 1 349 ? 9.908 -4.959 -20.302 1.00 86.69 349 LEU A O 1
ATOM 2774 N N . LEU A 1 350 ? 9.077 -2.991 -19.606 1.00 86.94 350 LEU A N 1
ATOM 2775 C CA . LEU A 1 350 ? 9.854 -2.180 -20.552 1.00 86.94 350 LEU A CA 1
ATOM 2776 C C . LEU A 1 350 ? 11.356 -2.493 -20.513 1.00 86.94 350 LEU A C 1
ATOM 2778 O O . LEU A 1 350 ? 11.949 -2.571 -21.584 1.00 86.94 350 LEU A O 1
ATOM 2782 N N . ASP A 1 351 ? 11.950 -2.754 -19.334 1.00 81.31 351 ASP A N 1
ATOM 2783 C CA . ASP A 1 351 ? 13.386 -3.087 -19.191 1.00 81.31 351 ASP A CA 1
ATOM 2784 C C . ASP A 1 351 ? 13.762 -4.455 -19.792 1.00 81.31 351 ASP A C 1
ATOM 2786 O O . ASP A 1 351 ? 14.924 -4.685 -20.127 1.00 81.31 351 ASP A O 1
ATOM 2790 N N . ALA A 1 352 ? 12.796 -5.353 -19.988 1.00 84.12 352 ALA A N 1
ATOM 2791 C CA . ALA A 1 352 ? 13.027 -6.692 -20.531 1.00 84.12 352 ALA A CA 1
ATOM 2792 C C . ALA A 1 352 ? 12.817 -6.786 -22.056 1.00 84.12 352 ALA A C 1
ATOM 2794 O O . ALA A 1 352 ? 13.160 -7.797 -22.664 1.00 84.12 352 ALA A O 1
ATOM 2795 N N . LEU A 1 353 ? 12.258 -5.749 -22.690 1.00 85.88 353 LEU A N 1
ATOM 2796 C CA . LEU A 1 353 ? 11.921 -5.751 -24.120 1.00 85.88 353 LEU A CA 1
ATOM 2797 C C . LEU A 1 353 ? 13.050 -5.186 -24.995 1.00 85.88 353 LEU A C 1
ATOM 2799 O O . LEU A 1 353 ? 13.791 -4.335 -24.527 1.00 85.88 353 LEU A O 1
ATOM 2803 N N . PRO A 1 354 ? 13.170 -5.529 -26.285 1.00 87.44 354 PRO A N 1
ATOM 2804 C CA . PRO A 1 354 ? 14.087 -4.831 -27.194 1.00 87.44 354 PRO A CA 1
ATOM 2805 C C . PRO A 1 354 ? 13.846 -3.309 -27.233 1.00 87.44 354 PRO A C 1
ATOM 2807 O O . PRO A 1 354 ? 12.707 -2.858 -27.073 1.00 87.44 354 PRO A O 1
ATOM 2810 N N . ALA A 1 355 ? 14.891 -2.506 -27.477 1.00 86.69 355 ALA A N 1
ATOM 2811 C CA . ALA A 1 355 ? 14.812 -1.036 -27.449 1.00 86.69 355 ALA A CA 1
ATOM 2812 C C . ALA A 1 355 ? 13.676 -0.461 -28.314 1.00 86.69 355 ALA A C 1
ATOM 2814 O O . ALA A 1 355 ? 12.933 0.408 -27.864 1.00 86.69 355 ALA A O 1
ATOM 2815 N N . HIS A 1 356 ? 13.483 -0.989 -29.524 1.00 88.06 356 HIS A N 1
ATOM 2816 C CA . HIS A 1 356 ? 12.432 -0.542 -30.439 1.00 88.06 356 HIS A CA 1
ATOM 2817 C C . HIS A 1 356 ? 11.007 -0.920 -29.993 1.00 88.06 356 HIS A C 1
ATOM 2819 O O . HIS A 1 356 ? 10.074 -0.165 -30.256 1.00 88.06 356 HIS A O 1
ATOM 2825 N N . SER A 1 357 ? 10.822 -2.057 -29.315 1.00 91.19 357 SER A N 1
ATOM 2826 C CA . SER A 1 357 ? 9.518 -2.477 -28.780 1.00 91.19 357 SER A CA 1
ATOM 2827 C C . SER A 1 357 ? 9.145 -1.653 -27.552 1.00 91.19 357 SER A C 1
ATOM 2829 O O . SER A 1 357 ? 8.030 -1.144 -27.466 1.00 91.19 357 SER A O 1
ATOM 2831 N N . ALA A 1 358 ? 10.099 -1.451 -26.638 1.00 90.62 358 ALA A N 1
ATOM 2832 C CA . ALA A 1 358 ? 9.914 -0.577 -25.482 1.00 90.62 358 ALA A CA 1
ATOM 2833 C C . ALA A 1 358 ? 9.590 0.862 -25.918 1.00 90.62 358 ALA A C 1
ATOM 2835 O O . ALA A 1 358 ? 8.676 1.484 -25.386 1.00 90.62 358 ALA A O 1
ATOM 2836 N N . ALA A 1 359 ? 10.285 1.352 -26.947 1.00 90.69 359 ALA A N 1
ATOM 2837 C CA . ALA A 1 359 ? 10.041 2.646 -27.569 1.00 90.69 359 ALA A CA 1
ATOM 2838 C C . ALA A 1 359 ? 8.612 2.791 -28.115 1.00 90.69 359 ALA A C 1
ATOM 2840 O O . ALA A 1 359 ? 7.956 3.799 -27.864 1.00 90.69 359 ALA A O 1
ATOM 2841 N N . ALA A 1 360 ? 8.113 1.784 -28.834 1.00 93.44 360 ALA A N 1
ATOM 2842 C CA . ALA A 1 360 ? 6.754 1.785 -29.369 1.00 93.44 360 ALA A CA 1
ATOM 2843 C C . ALA A 1 360 ? 5.688 1.821 -28.261 1.00 93.44 360 ALA A C 1
ATOM 2845 O O . ALA A 1 360 ? 4.769 2.638 -28.313 1.00 93.44 360 ALA A O 1
ATOM 2846 N N . ILE A 1 361 ? 5.844 0.990 -27.227 1.00 94.56 361 ILE A N 1
ATOM 2847 C CA . ILE A 1 361 ? 4.949 0.975 -26.059 1.00 94.56 361 ILE A CA 1
ATOM 2848 C C . ILE A 1 361 ? 4.966 2.338 -25.355 1.00 94.56 361 ILE A C 1
ATOM 2850 O O . ILE A 1 361 ? 3.913 2.898 -25.049 1.00 94.56 361 ILE A O 1
ATOM 2854 N N . TYR A 1 362 ? 6.157 2.904 -25.145 1.00 92.81 362 TYR A N 1
ATOM 2855 C CA . TYR A 1 362 ? 6.319 4.213 -24.520 1.00 92.81 362 TYR A CA 1
ATOM 2856 C C . TYR A 1 362 ? 5.650 5.332 -25.334 1.00 92.81 362 TYR A C 1
ATOM 2858 O O . TYR A 1 362 ? 4.953 6.169 -24.761 1.00 92.81 362 TYR A O 1
ATOM 2866 N N . ILE A 1 363 ? 5.766 5.303 -26.671 1.00 93.25 363 ILE A N 1
ATOM 2867 C CA . ILE A 1 363 ? 5.033 6.208 -27.574 1.00 93.25 363 ILE A CA 1
ATOM 2868 C C . ILE A 1 363 ? 3.528 6.097 -27.365 1.00 93.25 363 ILE A C 1
ATOM 2870 O O . ILE A 1 363 ? 2.862 7.127 -27.322 1.00 93.25 363 ILE A O 1
ATOM 2874 N N . GLY A 1 364 ? 2.983 4.886 -27.251 1.00 94.56 364 GLY A N 1
ATOM 2875 C CA . GLY A 1 364 ? 1.548 4.681 -27.055 1.00 94.56 364 GLY A CA 1
ATOM 2876 C C . GLY A 1 364 ? 1.039 5.298 -25.753 1.00 94.56 364 GLY A C 1
ATOM 2877 O O . GLY A 1 364 ? 0.086 6.082 -25.766 1.00 94.56 364 GLY A O 1
ATOM 2878 N N . PHE A 1 365 ? 1.731 5.020 -24.643 1.00 94.62 365 PHE A N 1
ATOM 2879 C CA . PHE A 1 365 ? 1.411 5.600 -23.336 1.00 94.62 365 PHE A CA 1
ATOM 2880 C C . PHE A 1 365 ? 1.530 7.127 -23.326 1.00 94.62 365 PHE A C 1
ATOM 2882 O O . PHE A 1 365 ? 0.611 7.812 -22.870 1.00 94.62 365 PHE A O 1
ATOM 2889 N N . LEU A 1 366 ? 2.620 7.678 -23.873 1.00 91.44 366 LEU A N 1
ATOM 2890 C CA . LEU A 1 366 ? 2.768 9.126 -24.016 1.00 91.44 366 LEU A CA 1
ATOM 2891 C C . LEU A 1 366 ? 1.671 9.704 -24.913 1.00 91.44 366 LEU A C 1
ATOM 2893 O O . LEU A 1 366 ? 1.044 10.694 -24.561 1.00 91.44 366 LEU A O 1
ATOM 2897 N N . SER A 1 367 ? 1.359 9.070 -26.038 1.00 91.19 367 SER A N 1
ATOM 2898 C CA . SER A 1 367 ? 0.327 9.566 -26.951 1.00 91.19 367 SER A CA 1
ATOM 2899 C C . SER A 1 367 ? -1.024 9.688 -26.248 1.00 91.19 367 SER A C 1
ATOM 2901 O O . SER A 1 367 ? -1.612 10.759 -26.309 1.00 91.19 367 SER A O 1
ATOM 2903 N N . SER A 1 368 ? -1.475 8.680 -25.495 1.00 91.81 368 SER A N 1
ATOM 2904 C CA . SER A 1 368 ? -2.732 8.770 -24.722 1.00 91.81 368 SER A CA 1
ATOM 2905 C C . SER A 1 368 ? -2.656 9.717 -23.512 1.00 91.81 368 SER A C 1
ATOM 2907 O O . SER A 1 368 ? -3.675 10.251 -23.071 1.00 91.81 368 SER A O 1
ATOM 2909 N N . THR A 1 369 ? -1.458 9.969 -22.975 1.00 89.81 369 THR A N 1
ATOM 2910 C CA . THR A 1 369 ? -1.259 10.955 -21.896 1.00 89.81 369 THR A CA 1
ATOM 2911 C C . THR A 1 369 ? -1.554 12.377 -22.370 1.00 89.81 369 THR A C 1
ATOM 2913 O O . THR A 1 369 ? -2.044 13.198 -21.601 1.00 89.81 369 THR A O 1
ATOM 2916 N N . TYR A 1 370 ? -1.267 12.676 -23.638 1.00 87.50 370 TYR A N 1
ATOM 2917 C CA . TYR A 1 370 ? -1.360 14.028 -24.194 1.00 87.50 370 TYR A CA 1
ATOM 2918 C C . TYR A 1 370 ? -2.462 14.200 -25.238 1.00 87.50 370 TYR A C 1
ATOM 2920 O O . TYR A 1 370 ? -2.821 15.336 -25.551 1.00 87.50 370 TYR A O 1
ATOM 2928 N N . LEU A 1 371 ? -2.976 13.109 -25.804 1.00 85.56 371 LEU A N 1
ATOM 2929 C CA . LEU A 1 371 ? -3.955 13.110 -26.882 1.00 85.56 371 LEU A CA 1
ATOM 2930 C C . LEU A 1 371 ? -5.199 12.313 -26.479 1.00 85.56 371 LEU A C 1
ATOM 2932 O O . LEU A 1 371 ? -5.107 11.262 -25.853 1.00 85.56 371 LEU A O 1
ATOM 2936 N N . VAL A 1 372 ? -6.370 12.779 -26.911 1.00 84.69 372 VAL A N 1
ATOM 2937 C CA . VAL A 1 372 ? -7.633 12.026 -26.869 1.00 84.69 372 VAL A CA 1
ATOM 2938 C C . VAL A 1 372 ? -8.273 12.093 -28.245 1.00 84.69 372 VAL A C 1
ATOM 2940 O O . VAL A 1 372 ? -8.534 13.179 -28.764 1.00 84.69 372 VAL A O 1
ATOM 2943 N N . GLY A 1 373 ? -8.481 10.934 -28.877 1.00 77.31 373 GLY A N 1
ATOM 2944 C CA . GLY A 1 373 ? -8.994 10.870 -30.251 1.00 77.31 373 GLY A CA 1
ATOM 2945 C C . GLY A 1 373 ? -8.144 11.678 -31.243 1.00 77.31 373 GLY A C 1
ATOM 2946 O O . GLY A 1 373 ? -8.685 12.372 -32.102 1.00 77.31 373 GLY A O 1
ATOM 2947 N N . GLY A 1 374 ? -6.817 11.680 -31.056 1.00 75.19 374 GLY A N 1
ATOM 2948 C CA . GLY A 1 374 ? -5.861 12.440 -31.871 1.00 75.19 374 GLY A CA 1
ATOM 2949 C C . GLY A 1 374 ? -5.822 13.952 -31.609 1.00 75.19 374 GLY A C 1
ATOM 2950 O O . GLY A 1 374 ? -5.042 14.656 -32.251 1.00 75.19 374 GLY A O 1
ATOM 2951 N N . ARG A 1 375 ? -6.628 14.476 -30.676 1.00 81.31 375 ARG A N 1
ATOM 2952 C CA . ARG A 1 375 ? -6.631 15.898 -30.297 1.00 81.31 375 ARG A CA 1
ATOM 2953 C C . ARG A 1 375 ? -5.794 16.131 -29.039 1.00 81.31 375 ARG A C 1
ATOM 2955 O O . ARG A 1 375 ? -5.906 15.327 -28.119 1.00 81.31 375 ARG A O 1
ATOM 2962 N N . PRO A 1 376 ? -4.998 17.212 -28.968 1.00 79.50 376 PRO A N 1
ATOM 2963 C CA . PRO A 1 376 ? -4.236 17.549 -27.771 1.00 79.50 376 PRO A CA 1
ATOM 2964 C C . PRO A 1 376 ? -5.150 17.874 -26.596 1.00 79.50 376 PRO A C 1
ATOM 2966 O O . PRO A 1 376 ? -6.176 18.532 -26.762 1.00 79.50 376 PRO A O 1
ATOM 2969 N N . LEU A 1 377 ? -4.732 17.440 -25.415 1.00 78.62 377 LEU A N 1
ATOM 2970 C CA . LEU A 1 377 ? -5.284 17.889 -24.149 1.00 78.62 377 LEU A CA 1
ATOM 2971 C C . LEU A 1 377 ? -4.693 19.248 -23.744 1.00 78.62 377 LEU A C 1
ATOM 2973 O O . LEU A 1 377 ? -3.573 19.610 -24.123 1.00 78.62 377 LEU A O 1
ATOM 2977 N N . ASP A 1 378 ? -5.439 19.984 -22.921 1.00 72.19 378 ASP A N 1
ATOM 2978 C CA . ASP A 1 378 ? -4.973 21.243 -22.322 1.00 72.19 378 ASP A CA 1
ATOM 2979 C C . ASP A 1 378 ? -3.846 21.011 -21.298 1.00 72.19 378 ASP A C 1
ATOM 2981 O O . ASP A 1 378 ? -2.954 21.843 -21.128 1.00 72.19 378 ASP A O 1
ATOM 2985 N N . ARG A 1 379 ? -3.861 19.831 -20.668 1.00 76.50 379 ARG A N 1
ATOM 2986 C CA . ARG A 1 379 ? -2.865 19.314 -19.722 1.00 76.50 379 ARG A CA 1
ATOM 2987 C C . ARG A 1 379 ? -2.700 17.803 -19.910 1.00 76.50 379 ARG A C 1
ATOM 2989 O O . ARG A 1 379 ? -3.676 17.153 -20.291 1.00 76.50 379 ARG A O 1
ATOM 2996 N N . PRO A 1 380 ? -1.521 17.224 -19.641 1.00 82.62 380 PRO A N 1
ATOM 2997 C CA . PRO A 1 380 ? -1.384 15.776 -19.675 1.00 82.62 380 PRO A CA 1
ATOM 2998 C C . PRO A 1 380 ? -2.200 15.110 -18.566 1.00 82.62 380 PRO A C 1
ATOM 3000 O O . PRO A 1 380 ? -2.318 15.638 -17.460 1.00 82.62 380 PRO A O 1
ATOM 3003 N N . ASP A 1 381 ? -2.741 13.935 -18.865 1.00 83.94 381 ASP A N 1
ATOM 3004 C CA . ASP A 1 381 ? -3.574 13.156 -17.954 1.00 83.94 381 ASP A CA 1
ATOM 3005 C C . ASP A 1 381 ? -3.174 11.684 -18.032 1.00 83.94 381 ASP A C 1
ATOM 3007 O O . ASP A 1 381 ? -3.359 11.028 -19.058 1.00 83.94 381 ASP A O 1
ATOM 3011 N N . SER A 1 382 ? -2.585 11.176 -16.952 1.00 86.25 382 SER A N 1
ATOM 3012 C CA . SER A 1 382 ? -2.153 9.786 -16.853 1.00 86.25 382 SER A CA 1
ATOM 3013 C C . SER A 1 382 ? -2.137 9.321 -15.397 1.00 86.25 382 SER A C 1
ATOM 3015 O O . SER A 1 382 ? -1.528 9.992 -14.558 1.00 86.25 382 SER A O 1
ATOM 3017 N N . PRO A 1 383 ? -2.710 8.145 -15.077 1.00 80.12 383 PRO A N 1
ATOM 3018 C CA . PRO A 1 383 ? -2.525 7.518 -13.770 1.00 80.12 383 PRO A CA 1
ATOM 3019 C C . PRO A 1 383 ? -1.098 6.975 -13.565 1.00 80.12 383 PRO A C 1
ATOM 3021 O O . PRO A 1 383 ? -0.726 6.686 -12.432 1.00 80.12 383 PRO A O 1
ATOM 3024 N N . PHE A 1 384 ? -0.286 6.878 -14.626 1.00 83.00 384 PHE A N 1
ATOM 3025 C CA . PHE A 1 384 ? 1.082 6.339 -14.602 1.00 83.00 384 PHE A CA 1
ATOM 3026 C C . PHE A 1 384 ? 2.145 7.421 -14.811 1.00 83.00 384 PHE A C 1
ATOM 3028 O O . PHE A 1 384 ? 3.260 7.130 -15.240 1.00 83.00 384 PHE A O 1
ATOM 3035 N N . MET A 1 385 ? 1.803 8.685 -14.552 1.00 79.06 385 MET A N 1
ATOM 3036 C CA . MET A 1 385 ? 2.665 9.826 -14.858 1.00 79.06 385 MET A CA 1
ATOM 3037 C C . MET A 1 385 ? 4.061 9.703 -14.225 1.00 79.06 385 MET A C 1
ATOM 3039 O O . MET A 1 385 ? 5.051 9.930 -14.909 1.00 79.06 385 MET A O 1
ATOM 3043 N N . GLU A 1 386 ? 4.164 9.265 -12.967 1.00 77.31 386 GLU A N 1
ATOM 3044 C CA . GLU A 1 386 ? 5.464 9.025 -12.314 1.00 77.31 386 GLU A CA 1
ATOM 3045 C C . GLU A 1 386 ? 6.284 7.953 -13.040 1.00 77.31 386 GLU A C 1
ATOM 3047 O O . GLU A 1 386 ? 7.454 8.165 -13.358 1.00 77.31 386 GLU A O 1
ATOM 3052 N N . ASP A 1 387 ? 5.656 6.814 -13.345 1.00 78.44 387 ASP A N 1
ATOM 3053 C CA . ASP A 1 387 ? 6.330 5.679 -13.969 1.00 78.44 387 ASP A CA 1
ATOM 3054 C C . ASP A 1 387 ? 6.814 6.037 -15.378 1.00 78.44 387 ASP A C 1
ATOM 3056 O O . ASP A 1 387 ? 7.937 5.704 -15.746 1.00 78.44 387 ASP A O 1
ATOM 3060 N N . LEU A 1 388 ? 6.000 6.755 -16.160 1.00 82.75 388 LEU A N 1
ATOM 3061 C CA . LEU A 1 388 ? 6.348 7.188 -17.516 1.00 82.75 388 LEU A CA 1
ATOM 3062 C C . LEU A 1 388 ? 7.473 8.228 -17.527 1.00 82.75 388 LEU A C 1
ATOM 3064 O O . LEU A 1 388 ? 8.333 8.193 -18.410 1.00 82.75 388 LEU A O 1
ATOM 3068 N N . PHE A 1 389 ? 7.503 9.141 -16.558 1.00 80.81 389 PHE A N 1
ATOM 3069 C CA . PHE A 1 389 ? 8.562 10.146 -16.469 1.00 80.81 389 PHE A CA 1
ATOM 3070 C C . PHE A 1 389 ? 9.858 9.591 -15.882 1.00 80.81 389 PHE A C 1
ATOM 3072 O O . PHE A 1 389 ? 10.931 10.065 -16.250 1.00 80.81 389 PHE A O 1
ATOM 3079 N N . ALA A 1 390 ? 9.806 8.520 -15.087 1.00 78.00 390 ALA A N 1
ATOM 3080 C CA . ALA A 1 390 ? 11.007 7.801 -14.658 1.00 78.00 390 ALA A CA 1
ATOM 3081 C C . ALA A 1 390 ? 11.827 7.242 -15.840 1.00 78.00 390 ALA A C 1
ATOM 3083 O O . ALA A 1 390 ? 13.014 6.958 -15.692 1.00 78.00 390 ALA A O 1
ATOM 3084 N N . TRP A 1 391 ? 11.218 7.097 -17.020 1.00 78.38 391 TRP A N 1
ATOM 3085 C CA . TRP A 1 391 ? 11.887 6.664 -18.246 1.00 78.38 391 TRP A CA 1
ATOM 3086 C C . TRP A 1 391 ? 12.490 7.807 -19.072 1.00 78.38 391 TRP A C 1
ATOM 3088 O O . TRP A 1 391 ? 13.217 7.542 -20.026 1.00 78.38 391 TRP A O 1
ATOM 3098 N N . GLN A 1 392 ? 12.241 9.075 -18.729 1.00 78.88 392 GLN A N 1
ATOM 3099 C CA . GLN A 1 392 ? 12.573 10.192 -19.618 1.00 78.88 392 GLN A CA 1
ATOM 3100 C C . GLN A 1 392 ? 14.081 10.356 -19.882 1.00 78.88 392 GLN A C 1
ATOM 3102 O O . GLN A 1 392 ? 14.476 10.810 -20.951 1.00 78.88 392 GLN A O 1
ATOM 3107 N N . THR A 1 393 ? 14.939 9.952 -18.941 1.00 74.25 393 THR A N 1
ATOM 3108 C CA . THR A 1 393 ? 16.401 10.033 -19.093 1.00 74.25 393 THR A CA 1
ATOM 3109 C C . THR A 1 393 ? 17.037 8.802 -19.743 1.00 74.25 393 THR A C 1
ATOM 3111 O O . THR A 1 393 ? 18.258 8.765 -19.910 1.00 74.25 393 THR A O 1
ATOM 3114 N N . ASP A 1 394 ? 16.240 7.815 -20.166 1.00 77.00 394 ASP A N 1
ATOM 3115 C CA . ASP A 1 394 ? 16.734 6.685 -20.951 1.00 77.00 394 ASP A CA 1
ATOM 3116 C C . ASP A 1 394 ? 17.159 7.148 -22.357 1.00 77.00 394 ASP A C 1
ATOM 3118 O O . ASP A 1 394 ? 16.406 7.804 -23.086 1.00 77.00 394 ASP A O 1
ATOM 3122 N N . THR A 1 395 ? 18.384 6.797 -22.758 1.00 73.31 395 THR A N 1
ATOM 3123 C CA . THR A 1 395 ? 18.950 7.162 -24.063 1.00 73.31 395 THR A CA 1
ATOM 3124 C C . THR A 1 395 ? 18.125 6.612 -25.224 1.00 73.31 395 THR A C 1
ATOM 3126 O O . THR A 1 395 ? 17.994 7.287 -26.248 1.00 73.31 395 THR A O 1
ATOM 3129 N N . ALA A 1 396 ? 17.492 5.445 -25.056 1.00 74.88 396 ALA A N 1
ATOM 3130 C CA . ALA A 1 396 ? 16.641 4.829 -26.070 1.00 74.88 396 ALA A CA 1
ATOM 3131 C C . ALA A 1 396 ? 15.378 5.655 -26.373 1.00 74.88 396 ALA A C 1
ATOM 3133 O O . ALA A 1 396 ? 14.813 5.545 -27.465 1.00 74.88 396 ALA A O 1
ATOM 3134 N N . PHE A 1 397 ? 14.939 6.505 -25.438 1.00 85.38 397 PHE A N 1
ATOM 3135 C CA . PHE A 1 397 ? 13.733 7.318 -25.586 1.00 85.38 397 PHE A CA 1
ATOM 3136 C C . PHE A 1 397 ? 14.015 8.767 -25.988 1.00 85.38 397 PHE A C 1
ATOM 3138 O O . PHE A 1 397 ? 13.085 9.478 -26.356 1.00 85.38 397 PHE A O 1
ATOM 3145 N N . GLN A 1 398 ? 15.273 9.212 -26.038 1.00 82.38 398 GLN A N 1
ATOM 3146 C CA . GLN A 1 398 ? 15.613 10.599 -26.391 1.00 82.38 398 GLN A CA 1
ATOM 3147 C C . GLN A 1 398 ? 15.057 11.036 -27.752 1.00 82.38 398 GLN A C 1
ATOM 3149 O O . GLN A 1 398 ? 14.467 12.110 -27.874 1.00 82.38 398 GLN A O 1
ATOM 3154 N N . VAL A 1 399 ? 15.202 10.193 -28.781 1.00 84.56 399 VAL A N 1
ATOM 3155 C CA . VAL A 1 399 ? 14.688 10.485 -30.133 1.00 84.56 399 VAL A CA 1
ATOM 3156 C C . VAL A 1 399 ? 13.163 10.591 -30.127 1.00 84.56 399 VAL A C 1
ATOM 3158 O O . VAL A 1 399 ? 12.598 11.444 -30.810 1.00 84.56 399 VAL A O 1
ATOM 3161 N N . ILE A 1 400 ? 12.504 9.760 -29.321 1.00 87.62 400 ILE A N 1
ATOM 3162 C CA . ILE A 1 400 ? 11.049 9.716 -29.173 1.00 87.62 400 ILE A CA 1
ATOM 3163 C C . ILE A 1 400 ? 10.549 10.971 -28.484 1.00 87.62 400 ILE A C 1
ATOM 3165 O O . ILE A 1 400 ? 9.666 11.642 -29.006 1.00 87.62 400 ILE A O 1
ATOM 3169 N N . LEU A 1 401 ? 11.141 11.305 -27.340 1.00 87.00 401 LEU A N 1
ATOM 3170 C CA . LEU A 1 401 ? 10.819 12.501 -26.574 1.00 87.00 401 LEU A CA 1
ATOM 3171 C C . LEU A 1 401 ? 11.020 13.750 -27.428 1.00 87.00 401 LEU A C 1
ATOM 3173 O O . LEU A 1 401 ? 10.164 14.629 -27.439 1.00 87.00 401 LEU A O 1
ATOM 3177 N N . ARG A 1 402 ? 12.085 13.790 -28.239 1.00 83.88 402 ARG A N 1
ATOM 3178 C CA . ARG A 1 402 ? 12.308 14.863 -29.215 1.00 83.88 402 ARG A CA 1
ATOM 3179 C C . ARG A 1 402 ? 11.219 14.907 -30.289 1.00 83.88 402 ARG A C 1
ATOM 3181 O O . ARG A 1 402 ? 10.709 15.988 -30.580 1.00 83.88 402 ARG A O 1
ATOM 3188 N N . ALA A 1 403 ? 10.859 13.767 -30.884 1.00 85.44 403 ALA A N 1
ATOM 3189 C CA . ALA A 1 403 ? 9.783 13.682 -31.877 1.00 85.44 403 ALA A CA 1
ATOM 3190 C C . ALA A 1 403 ? 8.458 14.196 -31.297 1.00 85.44 403 ALA A C 1
ATOM 3192 O O . ALA A 1 403 ? 7.769 15.016 -31.906 1.00 85.44 403 ALA A O 1
ATOM 3193 N N . PHE A 1 404 ? 8.151 13.753 -30.081 1.00 84.56 404 PHE A N 1
ATOM 3194 C CA . PHE A 1 404 ? 6.949 14.101 -29.350 1.00 84.56 404 PHE A CA 1
ATOM 3195 C C . PHE A 1 404 ? 6.921 15.591 -28.997 1.00 84.56 404 PHE A C 1
ATOM 3197 O O . PHE A 1 404 ? 5.947 16.271 -29.308 1.00 84.56 404 PHE A O 1
ATOM 3204 N N . ALA A 1 405 ? 8.011 16.140 -28.454 1.00 80.56 405 ALA A N 1
ATOM 3205 C CA . ALA A 1 405 ? 8.124 17.558 -28.121 1.00 80.56 405 ALA A CA 1
ATOM 3206 C C . ALA A 1 405 ? 7.973 18.462 -29.357 1.00 80.56 405 ALA A C 1
ATOM 3208 O O . ALA A 1 405 ? 7.224 19.439 -29.319 1.00 80.56 405 ALA A O 1
ATOM 3209 N N . LEU A 1 406 ? 8.601 18.109 -30.487 1.00 81.19 406 LEU A N 1
ATOM 3210 C CA . LEU A 1 406 ? 8.458 18.843 -31.753 1.00 81.19 406 LEU A CA 1
ATOM 3211 C C . LEU A 1 406 ? 7.021 18.824 -32.292 1.00 81.19 406 LEU A C 1
ATOM 3213 O O . LEU A 1 406 ? 6.582 19.789 -32.923 1.00 81.19 406 LEU A O 1
ATOM 3217 N N . ARG A 1 407 ? 6.293 17.725 -32.076 1.00 79.00 407 ARG A N 1
ATOM 3218 C CA . ARG A 1 407 ? 4.892 17.588 -32.482 1.00 79.00 407 ARG A CA 1
ATOM 3219 C C . ARG A 1 407 ? 3.972 18.385 -31.565 1.00 79.00 407 ARG A C 1
ATOM 3221 O O . ARG A 1 407 ? 3.184 19.194 -32.052 1.00 79.00 407 ARG A O 1
ATOM 3228 N N . MET A 1 408 ? 4.100 18.196 -30.256 1.00 76.88 408 MET A N 1
ATOM 3229 C CA . MET A 1 408 ? 3.257 18.852 -29.258 1.00 76.88 408 MET A CA 1
ATOM 3230 C C . MET A 1 408 ? 3.508 20.360 -29.188 1.00 76.88 408 MET A C 1
ATOM 3232 O O . MET A 1 408 ? 2.556 21.113 -29.033 1.00 76.88 408 MET A O 1
ATOM 3236 N N . GLY A 1 409 ? 4.740 20.828 -29.413 1.00 68.00 409 GLY A N 1
ATOM 3237 C CA . GLY A 1 409 ? 5.062 22.259 -29.466 1.00 68.00 409 GLY A CA 1
ATOM 3238 C C . GLY A 1 409 ? 4.359 23.024 -30.598 1.00 68.00 409 GLY A C 1
ATOM 3239 O O . GLY A 1 409 ? 4.213 24.243 -30.525 1.00 68.00 409 GLY A O 1
ATOM 3240 N N . LYS A 1 410 ? 3.875 22.326 -31.638 1.00 69.50 410 LYS A N 1
ATOM 3241 C CA . LYS A 1 410 ? 3.041 22.919 -32.703 1.00 69.50 410 LYS A CA 1
ATOM 3242 C C . LYS A 1 410 ? 1.567 23.031 -32.308 1.00 69.50 410 LYS A C 1
ATOM 3244 O O . LYS A 1 410 ? 0.824 23.794 -32.927 1.00 69.50 410 LYS A O 1
ATOM 3249 N N . LEU A 1 411 ? 1.133 22.262 -31.314 1.00 65.00 411 LEU A N 1
ATOM 3250 C CA . LEU A 1 411 ? -0.246 22.224 -30.850 1.00 65.00 411 LEU A CA 1
ATOM 3251 C C . LEU A 1 411 ? -0.447 23.356 -29.831 1.00 65.00 411 LEU A C 1
ATOM 3253 O O . LEU A 1 411 ? 0.301 23.491 -28.868 1.00 65.00 411 LEU A O 1
ATOM 3257 N N . ARG A 1 412 ? -1.431 24.232 -30.079 1.00 53.16 412 ARG A N 1
ATOM 3258 C CA . ARG A 1 412 ? -1.712 25.424 -29.258 1.00 53.16 412 ARG A CA 1
ATOM 3259 C C . ARG A 1 412 ? -2.395 25.039 -27.943 1.00 53.16 412 ARG A C 1
ATOM 3261 O O . ARG A 1 412 ? -3.577 25.311 -27.780 1.00 53.16 412 ARG A O 1
ATOM 3268 N N . SER A 1 413 ? -1.662 24.412 -27.034 1.00 56.19 413 SER A N 1
ATOM 3269 C CA . SER A 1 413 ? -2.157 24.098 -25.696 1.00 56.19 413 SER A CA 1
ATOM 3270 C C . SER A 1 413 ? -1.458 24.952 -24.640 1.00 56.19 413 SER A C 1
ATOM 3272 O O . SER A 1 413 ? -0.284 25.312 -24.772 1.00 56.19 413 SER A O 1
ATOM 3274 N N . THR A 1 414 ? -2.226 25.367 -23.642 1.00 51.31 414 THR A N 1
ATOM 3275 C CA . THR A 1 414 ? -1.905 26.464 -22.730 1.00 51.31 414 THR A CA 1
ATOM 3276 C C . THR A 1 414 ? -1.167 25.995 -21.468 1.00 51.31 414 THR A C 1
ATOM 3278 O O . THR A 1 414 ? -0.413 26.788 -20.908 1.00 51.31 414 THR A O 1
ATOM 3281 N N . ALA A 1 415 ? -1.245 24.709 -21.094 1.00 53.81 415 ALA A N 1
ATOM 3282 C CA . ALA A 1 415 ? -0.659 24.178 -19.854 1.00 53.81 415 ALA A CA 1
ATOM 3283 C C . ALA A 1 415 ? 0.041 22.805 -20.006 1.00 53.81 415 ALA A C 1
ATOM 3285 O O . ALA A 1 415 ? 0.064 22.001 -19.076 1.00 53.81 415 ALA A O 1
ATOM 3286 N N . LEU A 1 416 ? 0.648 22.521 -21.166 1.00 62.81 416 LEU A N 1
ATOM 3287 C CA . LEU A 1 416 ? 1.368 21.260 -21.388 1.00 62.81 416 LEU A CA 1
ATOM 3288 C C . LEU A 1 416 ? 2.780 21.282 -20.800 1.00 62.81 416 LEU A C 1
ATOM 3290 O O . LEU A 1 416 ? 3.669 21.957 -21.321 1.00 62.81 416 LEU A O 1
ATOM 3294 N N . TYR A 1 417 ? 3.012 20.459 -19.782 1.00 75.12 417 TYR A N 1
ATOM 3295 C CA . TYR A 1 417 ? 4.361 20.022 -19.442 1.00 75.12 417 TYR A CA 1
ATOM 3296 C C . TYR A 1 417 ? 4.789 18.897 -20.382 1.00 75.12 417 TYR A C 1
ATOM 3298 O O . TYR A 1 417 ? 4.070 17.911 -20.514 1.00 75.12 417 TYR A O 1
ATOM 3306 N N . LEU A 1 418 ? 5.944 19.030 -21.035 1.00 77.25 418 LEU A N 1
ATOM 3307 C CA . LEU A 1 418 ? 6.472 18.015 -21.949 1.00 77.25 418 LEU A CA 1
ATOM 3308 C C . LEU A 1 418 ? 7.643 17.266 -21.303 1.00 77.25 418 LEU A C 1
ATOM 3310 O O . LEU A 1 418 ? 8.528 17.925 -20.745 1.00 77.25 418 LEU A O 1
ATOM 3314 N N . PRO A 1 419 ? 7.683 15.924 -21.407 1.00 76.88 419 PRO A N 1
ATOM 3315 C CA . PRO A 1 419 ? 8.829 15.154 -20.962 1.00 76.88 419 PRO A CA 1
ATOM 3316 C C . PRO A 1 419 ? 10.040 15.531 -21.806 1.00 76.88 419 PRO A C 1
ATOM 3318 O O . PRO A 1 419 ? 9.937 15.794 -23.008 1.00 76.88 419 PRO A O 1
ATOM 3321 N N . ASN A 1 420 ? 11.201 15.558 -21.168 1.00 74.50 420 ASN A N 1
ATOM 3322 C CA . ASN A 1 420 ? 12.454 15.851 -21.837 1.00 74.50 420 ASN A CA 1
ATOM 3323 C C . ASN A 1 420 ? 13.541 14.905 -21.326 1.00 74.50 420 ASN A C 1
ATOM 3325 O O . ASN A 1 420 ? 13.400 14.266 -20.289 1.00 74.50 420 ASN A O 1
ATOM 3329 N N . SER A 1 421 ? 14.630 14.790 -22.078 1.00 68.69 421 SER A N 1
ATOM 3330 C CA . SER A 1 421 ? 15.691 13.838 -21.758 1.00 68.69 421 SER A CA 1
ATOM 3331 C C . SER A 1 421 ? 16.606 14.263 -20.608 1.00 68.69 421 SER A C 1
ATOM 3333 O O . SER A 1 421 ? 17.599 13.585 -20.345 1.00 68.69 421 SER A O 1
ATOM 3335 N N . ARG A 1 422 ? 16.331 15.397 -19.959 1.00 66.69 422 ARG A N 1
ATOM 3336 C CA . ARG A 1 422 ? 17.099 15.934 -18.838 1.00 66.69 422 ARG A CA 1
ATOM 3337 C C . ARG A 1 422 ? 16.290 15.744 -17.555 1.00 66.69 422 ARG A C 1
ATOM 3339 O O . ARG A 1 422 ? 15.097 16.026 -17.508 1.00 66.69 422 ARG A O 1
ATOM 3346 N N . ASP A 1 423 ? 16.943 15.272 -16.497 1.00 65.12 423 ASP A N 1
ATOM 3347 C CA . ASP A 1 423 ? 16.320 15.124 -15.172 1.00 65.12 423 ASP A CA 1
ATOM 3348 C C . ASP A 1 423 ? 16.258 16.476 -14.445 1.00 65.12 423 ASP A C 1
ATOM 3350 O O . ASP A 1 423 ? 16.890 16.692 -13.411 1.00 65.12 423 ASP A O 1
ATOM 3354 N N . GLU A 1 424 ? 15.583 17.451 -15.049 1.00 71.56 424 GLU A N 1
ATOM 3355 C CA . GLU A 1 424 ? 15.500 18.793 -14.488 1.00 71.56 424 GLU A CA 1
ATOM 3356 C C . GLU A 1 424 ? 14.354 18.893 -13.481 1.00 71.56 424 GLU A C 1
ATOM 3358 O O . GLU A 1 424 ? 13.180 19.014 -13.846 1.00 71.56 424 GLU A O 1
ATOM 3363 N N . ARG A 1 425 ? 14.710 18.906 -12.196 1.00 77.25 425 ARG A N 1
ATOM 3364 C CA . ARG A 1 425 ? 13.757 19.180 -11.119 1.00 77.25 425 ARG A CA 1
ATOM 3365 C C . ARG A 1 425 ? 13.271 20.625 -11.149 1.00 77.25 425 ARG A C 1
ATOM 3367 O O . ARG A 1 425 ? 13.945 21.535 -11.642 1.00 77.25 425 ARG A O 1
ATOM 3374 N N . ARG A 1 426 ? 12.071 20.844 -10.618 1.00 80.56 426 ARG A N 1
ATOM 3375 C CA . ARG A 1 426 ? 11.431 22.160 -10.531 1.00 80.56 426 ARG A CA 1
ATOM 3376 C C . ARG A 1 426 ? 11.105 22.478 -9.082 1.00 80.56 426 ARG A C 1
ATOM 3378 O O . ARG A 1 426 ? 10.495 21.677 -8.382 1.00 80.56 426 ARG A O 1
ATOM 3385 N N . THR A 1 427 ? 11.479 23.672 -8.637 1.00 86.50 427 THR A N 1
ATOM 3386 C CA . THR A 1 427 ? 11.160 24.120 -7.281 1.00 86.50 427 THR A CA 1
ATOM 3387 C C . THR A 1 427 ? 9.685 24.498 -7.182 1.00 86.50 427 THR A C 1
ATOM 3389 O O . THR A 1 427 ? 9.230 25.388 -7.906 1.00 86.50 427 THR A O 1
ATOM 3392 N N . LEU A 1 428 ? 8.958 23.865 -6.260 1.00 90.38 428 LEU A N 1
ATOM 3393 C CA . LEU A 1 428 ? 7.615 24.272 -5.853 1.00 90.38 428 LEU A CA 1
ATOM 3394 C C . LEU A 1 428 ? 7.697 24.929 -4.471 1.00 90.38 428 LEU A C 1
ATOM 3396 O O . LEU A 1 428 ? 7.974 24.266 -3.472 1.00 90.38 428 LEU A O 1
ATOM 3400 N N . ARG A 1 429 ? 7.497 26.246 -4.406 1.00 93.31 429 ARG A N 1
ATOM 3401 C CA . ARG A 1 429 ? 7.609 27.030 -3.168 1.00 93.31 429 ARG A CA 1
ATOM 3402 C C . ARG A 1 429 ? 6.232 27.354 -2.608 1.00 93.31 429 ARG A C 1
ATOM 3404 O O . ARG A 1 429 ? 5.446 28.020 -3.275 1.00 93.31 429 ARG A O 1
ATOM 3411 N N . VAL A 1 430 ? 5.967 26.929 -1.377 1.00 93.19 430 VAL A N 1
ATOM 3412 C CA . VAL A 1 430 ? 4.721 27.199 -0.649 1.00 93.19 430 VAL A CA 1
ATOM 3413 C C . VAL A 1 430 ? 4.913 28.391 0.288 1.00 93.19 430 VAL A C 1
ATOM 3415 O O . VAL A 1 430 ? 5.660 28.318 1.260 1.00 93.19 430 VAL A O 1
ATOM 3418 N N . GLU A 1 431 ? 4.236 29.500 0.011 1.00 92.69 431 GLU A N 1
ATOM 3419 C CA . GLU A 1 431 ? 4.260 30.701 0.849 1.00 92.69 431 GLU A CA 1
ATOM 3420 C C . GLU A 1 431 ? 3.070 30.737 1.807 1.00 92.69 431 GLU A C 1
ATOM 3422 O O . GLU A 1 431 ? 1.942 30.384 1.458 1.00 92.69 431 GLU A O 1
ATOM 3427 N N . HIS A 1 432 ? 3.330 31.180 3.033 1.00 87.62 432 HIS A N 1
ATOM 3428 C CA . HIS A 1 432 ? 2.377 31.163 4.136 1.00 87.62 432 HIS A CA 1
ATOM 3429 C C . HIS A 1 432 ? 2.480 32.443 4.969 1.00 87.62 432 HIS A C 1
ATOM 3431 O O . HIS A 1 432 ? 3.527 33.096 4.991 1.00 87.62 432 HIS A O 1
ATOM 3437 N N . ASP A 1 433 ? 1.395 32.799 5.658 1.00 83.62 433 ASP A N 1
ATOM 3438 C CA . ASP A 1 433 ? 1.326 34.019 6.466 1.00 83.62 433 ASP A CA 1
ATOM 3439 C C . ASP A 1 433 ? 1.880 33.804 7.877 1.00 83.62 433 ASP A C 1
ATOM 3441 O O . ASP A 1 433 ? 1.147 33.494 8.813 1.00 83.62 433 ASP A O 1
ATOM 3445 N N . ALA A 1 434 ? 3.186 34.005 8.055 1.00 71.38 434 ALA A N 1
ATOM 3446 C CA . ALA A 1 434 ? 3.832 33.866 9.361 1.00 71.38 434 ALA A CA 1
ATOM 3447 C C . ALA A 1 434 ? 3.349 34.881 10.426 1.00 71.38 434 ALA A C 1
ATOM 3449 O O . ALA A 1 434 ? 3.725 34.750 11.591 1.00 71.38 434 ALA A O 1
ATOM 3450 N N . GLN A 1 435 ? 2.557 35.899 10.058 1.00 73.50 435 GLN A N 1
ATOM 3451 C CA . GLN A 1 435 ? 2.053 36.918 10.987 1.00 73.50 435 GLN A CA 1
ATOM 3452 C C . GLN A 1 435 ? 0.628 36.639 11.489 1.00 73.50 435 GLN A C 1
ATOM 3454 O O . GLN A 1 435 ? 0.207 37.242 12.481 1.00 73.50 435 GLN A O 1
ATOM 3459 N N . GLN A 1 436 ? -0.112 35.719 10.863 1.00 69.69 436 GLN A N 1
ATOM 3460 C CA . GLN A 1 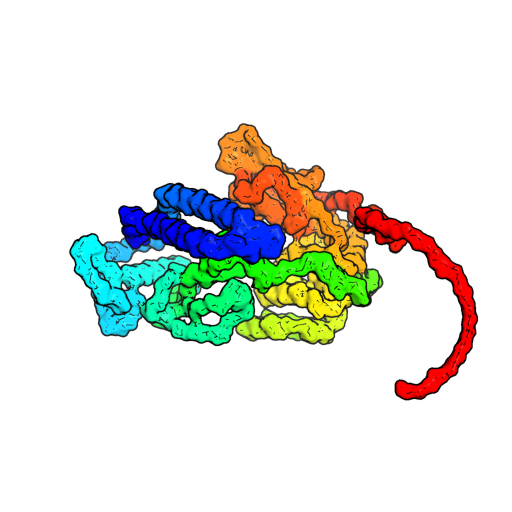436 ? -1.443 35.321 11.324 1.00 69.69 436 GLN A CA 1
ATOM 3461 C C . GLN A 1 436 ? -1.379 34.279 12.447 1.00 69.69 436 GLN A C 1
ATOM 3463 O O . GLN A 1 436 ? -0.744 33.237 12.325 1.00 69.69 436 GLN A O 1
ATOM 3468 N N . GLN A 1 437 ? -2.126 34.522 13.528 1.00 66.25 437 GLN A N 1
ATOM 3469 C CA . GLN A 1 437 ? -2.304 33.593 14.658 1.00 66.25 437 GLN A CA 1
ATOM 3470 C C . GLN A 1 437 ? -3.341 32.491 14.359 1.00 66.25 437 GLN A C 1
ATOM 3472 O O . GLN A 1 437 ? -4.154 32.147 15.215 1.00 66.25 437 GLN A O 1
ATOM 3477 N N . GLN A 1 438 ? -3.358 31.966 13.133 1.00 74.81 438 GLN A N 1
ATOM 3478 C CA . GLN A 1 438 ? -4.225 30.855 12.748 1.00 74.81 438 GLN A CA 1
ATOM 3479 C C . GLN A 1 438 ? -3.424 29.548 12.777 1.00 74.81 438 GLN A C 1
ATOM 3481 O O . GLN A 1 438 ? -2.328 29.489 12.225 1.00 74.81 438 GLN A O 1
ATOM 3486 N N . ASP A 1 439 ? -3.969 28.508 13.414 1.00 79.62 439 ASP A N 1
ATOM 3487 C CA . ASP A 1 439 ? -3.392 27.160 13.432 1.00 79.62 439 ASP A CA 1
ATOM 3488 C C . ASP A 1 439 ? -4.348 26.185 12.714 1.00 79.62 439 ASP A C 1
ATOM 3490 O O . ASP A 1 439 ? -5.476 25.991 13.184 1.00 79.62 439 ASP A O 1
ATOM 3494 N N . PRO A 1 440 ? -3.967 25.611 11.556 1.00 85.31 440 PRO A N 1
ATOM 3495 C CA . PRO A 1 440 ? -2.696 25.799 10.849 1.00 85.31 440 PRO A CA 1
ATOM 3496 C C . PRO A 1 440 ? -2.595 27.146 10.118 1.00 85.31 440 PRO A C 1
ATOM 3498 O O . PRO A 1 440 ? -3.606 27.735 9.730 1.00 85.31 440 PRO A O 1
ATOM 3501 N N . VAL A 1 441 ? -1.358 27.594 9.875 1.00 89.62 441 VAL A N 1
ATOM 3502 C CA . VAL A 1 441 ? -1.058 28.866 9.198 1.00 89.62 441 VAL A CA 1
ATOM 3503 C C . VAL A 1 441 ? -1.683 28.908 7.800 1.00 89.62 441 VAL A C 1
ATOM 3505 O O . VAL A 1 441 ? -1.656 27.916 7.063 1.00 89.62 441 VAL A O 1
ATOM 3508 N N . ALA A 1 442 ? -2.242 30.060 7.426 1.00 90.81 442 ALA A N 1
ATOM 3509 C CA . ALA A 1 442 ? -2.882 30.257 6.132 1.00 90.81 442 ALA A CA 1
ATOM 3510 C C . ALA A 1 442 ? -1.876 30.204 4.969 1.00 90.81 442 ALA A C 1
ATOM 3512 O O . ALA A 1 442 ? -0.811 30.828 5.000 1.00 90.81 442 ALA A O 1
ATOM 3513 N N . LEU A 1 443 ? -2.246 29.462 3.927 1.00 92.69 443 LEU A N 1
ATOM 3514 C CA . LEU A 1 443 ? -1.597 29.468 2.623 1.00 92.69 443 LEU A CA 1
ATOM 3515 C C . LEU A 1 443 ? -1.837 30.823 1.947 1.00 92.69 443 LEU A C 1
ATOM 3517 O O . LEU A 1 443 ? -2.985 31.238 1.813 1.00 92.69 443 LEU A O 1
ATOM 3521 N N . ILE A 1 444 ? -0.765 31.477 1.494 1.00 91.50 444 ILE A N 1
ATOM 3522 C CA . ILE A 1 444 ? -0.847 32.737 0.740 1.00 91.50 444 ILE A CA 1
ATOM 3523 C C . ILE A 1 444 ? -0.745 32.459 -0.757 1.00 91.50 444 ILE A C 1
ATOM 3525 O O . ILE A 1 444 ? -1.579 32.893 -1.545 1.00 91.50 444 ILE A O 1
ATOM 3529 N N . GLN A 1 445 ? 0.320 31.774 -1.165 1.00 92.81 445 GLN A N 1
ATOM 3530 C CA . GLN A 1 445 ? 0.666 31.614 -2.571 1.00 92.81 445 GLN A CA 1
ATOM 3531 C C . GLN A 1 445 ? 1.488 30.340 -2.759 1.00 92.81 445 GLN A C 1
ATOM 3533 O O . GLN A 1 445 ? 2.165 29.879 -1.841 1.00 92.81 445 GLN A O 1
ATOM 3538 N N . VAL A 1 446 ? 1.447 29.765 -3.956 1.00 92.75 446 VAL A N 1
ATOM 3539 C CA . VAL A 1 446 ? 2.360 28.694 -4.356 1.00 92.75 446 VAL A CA 1
ATOM 3540 C C . VAL A 1 446 ? 3.029 29.096 -5.655 1.00 92.75 446 VAL A C 1
ATOM 3542 O O . VAL A 1 446 ? 2.360 29.557 -6.576 1.00 92.75 446 VAL A O 1
ATOM 3545 N N . TYR A 1 447 ? 4.342 28.915 -5.737 1.00 89.50 447 TYR A N 1
ATOM 3546 C CA . TYR A 1 447 ? 5.117 29.194 -6.938 1.00 89.50 447 TYR A CA 1
ATOM 3547 C C . TYR A 1 447 ? 5.681 27.909 -7.518 1.00 89.50 447 TYR A C 1
ATOM 3549 O O . TYR A 1 447 ? 6.183 27.068 -6.776 1.00 89.50 447 TYR A O 1
ATOM 3557 N N . LEU A 1 448 ? 5.658 27.794 -8.840 1.00 85.94 448 LEU A N 1
ATOM 3558 C CA . LEU A 1 448 ? 6.432 26.812 -9.586 1.00 85.94 448 LEU A CA 1
ATOM 3559 C C . LEU A 1 448 ? 7.519 27.559 -10.362 1.00 85.94 448 LEU A C 1
ATOM 3561 O O . LEU A 1 448 ? 7.228 28.311 -11.293 1.00 85.94 448 LEU A O 1
ATOM 3565 N N . GLY A 1 449 ? 8.772 27.424 -9.926 1.00 82.69 449 GLY A N 1
ATOM 3566 C CA . GLY A 1 449 ? 9.841 28.329 -10.351 1.00 82.69 449 GLY A CA 1
ATOM 3567 C C . GLY A 1 449 ? 9.505 29.779 -9.982 1.00 82.69 449 GLY A C 1
ATOM 3568 O O . GLY A 1 449 ? 9.330 30.106 -8.811 1.00 82.69 449 GLY A O 1
ATOM 3569 N N . THR A 1 450 ? 9.390 30.653 -10.982 1.00 81.19 450 THR A N 1
ATOM 3570 C CA . THR A 1 450 ? 9.008 32.067 -10.808 1.00 81.19 450 THR A CA 1
ATOM 3571 C C . THR A 1 450 ? 7.504 32.319 -10.968 1.00 81.19 450 THR A C 1
ATOM 3573 O O . THR A 1 450 ? 7.042 33.440 -10.758 1.00 81.19 450 THR A O 1
ATOM 3576 N N . GLN A 1 451 ? 6.720 31.302 -11.337 1.00 82.69 451 GLN A N 1
ATOM 3577 C CA . GLN A 1 451 ? 5.312 31.457 -11.698 1.00 82.69 451 GLN A CA 1
ATOM 3578 C C . GLN A 1 451 ? 4.387 31.247 -10.496 1.00 82.69 451 GLN A C 1
ATOM 3580 O O . GLN A 1 451 ? 4.398 30.180 -9.890 1.00 82.69 451 GLN A O 1
ATOM 3585 N N . ALA A 1 452 ? 3.550 32.239 -10.183 1.00 88.44 452 ALA A N 1
ATOM 3586 C CA . ALA A 1 452 ? 2.517 32.142 -9.148 1.00 88.44 452 ALA A CA 1
ATOM 3587 C C . ALA A 1 452 ? 1.307 31.324 -9.633 1.00 88.44 452 ALA A C 1
ATOM 3589 O O . ALA A 1 452 ? 0.730 31.651 -10.676 1.00 88.44 452 ALA A O 1
ATOM 3590 N N . LEU A 1 453 ? 0.927 30.297 -8.867 1.00 89.12 453 LEU A N 1
ATOM 3591 C CA . LEU A 1 453 ? -0.092 29.299 -9.208 1.00 89.12 453 LEU A CA 1
ATOM 3592 C C . LEU A 1 453 ? -1.487 29.610 -8.661 1.00 89.12 453 LEU A C 1
ATOM 3594 O O . LEU A 1 453 ? -2.456 29.087 -9.204 1.00 89.12 453 LEU A O 1
ATOM 3598 N N . LEU A 1 454 ? -1.605 30.393 -7.587 1.00 91.19 454 LEU A N 1
ATOM 3599 C CA . LEU A 1 454 ? -2.890 30.706 -6.962 1.00 91.19 454 LEU A CA 1
ATOM 3600 C C . LEU A 1 454 ? -3.449 32.034 -7.469 1.00 91.19 454 LEU A C 1
ATOM 3602 O O . LEU A 1 454 ? -2.711 33.000 -7.689 1.00 91.19 454 LEU A O 1
ATOM 3606 N N . THR A 1 455 ? -4.768 32.075 -7.614 1.00 90.00 455 THR A N 1
ATOM 3607 C CA . THR A 1 455 ? -5.558 33.259 -7.954 1.00 90.00 455 THR A CA 1
ATOM 3608 C C . THR A 1 455 ? -6.771 33.364 -7.032 1.00 90.00 455 THR A C 1
ATOM 3610 O O . THR A 1 455 ? -7.170 32.372 -6.423 1.00 90.00 455 THR A O 1
ATOM 3613 N N . ASP A 1 456 ? -7.368 34.549 -6.946 1.00 86.38 456 ASP A N 1
ATOM 3614 C CA . ASP A 1 456 ? -8.538 34.795 -6.108 1.00 86.38 456 ASP A CA 1
ATOM 3615 C C . ASP A 1 456 ? -9.815 34.830 -6.948 1.00 86.38 456 ASP A C 1
ATOM 3617 O O . ASP A 1 456 ? -9.836 35.358 -8.060 1.00 86.38 456 ASP A O 1
ATOM 3621 N N . GLY A 1 457 ? -10.912 34.320 -6.383 1.00 77.75 457 GLY A N 1
ATOM 3622 C CA . GLY A 1 457 ? -12.250 34.479 -6.962 1.00 77.75 457 GLY A CA 1
ATOM 3623 C C . GLY A 1 457 ? -12.616 33.471 -8.056 1.00 77.75 457 GLY A C 1
ATOM 3624 O O . GLY A 1 457 ? -13.560 33.710 -8.808 1.00 77.75 457 GLY A O 1
ATOM 3625 N N . GLU A 1 458 ? -11.910 32.340 -8.143 1.00 80.50 458 GLU A N 1
ATOM 3626 C CA . GLU A 1 458 ? -12.273 31.237 -9.039 1.00 80.50 458 GLU A CA 1
ATOM 3627 C C . GLU A 1 458 ? -13.540 30.521 -8.545 1.00 80.50 458 GLU A C 1
ATOM 3629 O O . GLU A 1 458 ? -13.664 30.144 -7.378 1.00 80.50 458 GLU A O 1
ATOM 3634 N N . THR A 1 459 ? -14.493 30.313 -9.450 1.00 76.94 459 THR A N 1
ATOM 3635 C CA . THR A 1 459 ? -15.805 29.714 -9.142 1.00 76.94 459 THR A CA 1
ATOM 3636 C C . THR A 1 459 ? -15.949 28.297 -9.682 1.00 76.94 459 THR A C 1
ATOM 3638 O O . THR A 1 459 ? -16.879 27.586 -9.300 1.00 76.94 459 THR A O 1
ATOM 3641 N N . ARG A 1 460 ? -15.028 27.863 -10.548 1.00 81.31 460 ARG A N 1
ATOM 3642 C CA . ARG A 1 460 ? -15.013 26.518 -11.116 1.00 81.31 460 ARG A CA 1
ATOM 3643 C C . ARG A 1 460 ? -14.486 25.499 -10.100 1.00 81.31 460 ARG A C 1
ATOM 3645 O O . ARG A 1 460 ? -13.351 25.640 -9.639 1.00 81.31 460 ARG A O 1
ATOM 3652 N N . PRO A 1 461 ? -15.257 24.449 -9.766 1.00 79.00 461 PRO A N 1
ATOM 3653 C CA . PRO A 1 461 ? -14.846 23.466 -8.762 1.00 79.00 461 PRO A CA 1
ATOM 3654 C C . PRO A 1 461 ? -13.530 22.741 -9.087 1.00 79.00 461 PRO A C 1
ATOM 3656 O O . PRO A 1 461 ? -12.763 22.424 -8.186 1.00 79.00 461 PRO A O 1
ATOM 3659 N N . ASP A 1 462 ? -13.240 22.499 -10.365 1.00 78.50 462 ASP A N 1
ATOM 3660 C CA . ASP A 1 462 ? -12.039 21.804 -10.850 1.00 78.50 462 ASP A CA 1
ATOM 3661 C C . ASP A 1 462 ? -10.768 22.671 -10.851 1.00 78.50 462 ASP A C 1
ATOM 3663 O O . ASP A 1 462 ? -9.666 22.153 -11.055 1.00 78.50 462 ASP A O 1
ATOM 3667 N N . ALA A 1 463 ? -10.912 23.969 -10.577 1.00 83.00 463 ALA A N 1
ATOM 3668 C CA . ALA A 1 463 ? -9.824 24.928 -10.418 1.00 83.00 463 ALA A CA 1
ATOM 3669 C C . ALA A 1 463 ? -9.752 25.514 -8.995 1.00 83.00 463 ALA A C 1
ATOM 3671 O O . ALA A 1 463 ? -8.936 26.391 -8.739 1.00 83.00 463 ALA A O 1
ATOM 3672 N N . GLN A 1 464 ? -10.555 25.030 -8.043 1.00 89.88 464 GLN A N 1
ATOM 3673 C CA . GLN A 1 464 ? -10.469 25.438 -6.638 1.00 89.88 464 GLN A CA 1
ATOM 3674 C C . GLN A 1 464 ? -9.534 24.514 -5.859 1.00 89.88 464 GLN A C 1
ATOM 3676 O O . GLN A 1 464 ? -9.778 23.311 -5.747 1.00 89.88 464 GLN A O 1
ATOM 3681 N N . LEU A 1 465 ? -8.486 25.072 -5.245 1.00 90.38 465 LEU A N 1
ATOM 3682 C CA . LEU A 1 465 ? -7.480 24.269 -4.545 1.00 90.38 465 LEU A CA 1
ATOM 3683 C C . LEU A 1 465 ? -8.087 23.481 -3.376 1.00 90.38 465 LEU A C 1
ATOM 3685 O O . LEU A 1 465 ? -7.787 22.302 -3.200 1.00 90.38 465 LEU A O 1
ATOM 3689 N N . ARG A 1 466 ? -8.991 24.099 -2.605 1.00 89.94 466 ARG A N 1
ATOM 3690 C CA . ARG A 1 466 ? -9.665 23.431 -1.481 1.00 89.94 466 ARG A CA 1
ATOM 3691 C C . ARG A 1 466 ? -10.499 22.228 -1.940 1.00 89.94 466 ARG A C 1
ATOM 3693 O O . ARG A 1 466 ? -10.513 21.211 -1.253 1.00 89.94 466 ARG A O 1
ATOM 3700 N N . VAL A 1 467 ? -11.151 22.320 -3.103 1.00 86.81 467 VAL A N 1
ATOM 3701 C CA . VAL A 1 467 ? -11.926 21.213 -3.692 1.00 86.81 467 VAL A CA 1
ATOM 3702 C C . VAL A 1 467 ? -10.997 20.096 -4.163 1.00 86.81 467 VAL A C 1
ATOM 3704 O O . VAL A 1 467 ? -11.252 18.931 -3.874 1.00 86.81 467 VAL A O 1
ATOM 3707 N N . LEU A 1 468 ? -9.889 20.445 -4.822 1.00 82.19 468 LEU A N 1
ATOM 3708 C CA . LEU A 1 468 ? -8.912 19.480 -5.337 1.00 82.19 468 LEU A CA 1
ATOM 3709 C C . LEU A 1 468 ? -8.190 18.699 -4.230 1.00 82.19 468 LEU A C 1
ATOM 3711 O O . LEU A 1 468 ? -7.880 17.523 -4.414 1.00 82.19 468 LEU A O 1
ATOM 3715 N N . VAL A 1 469 ? -7.924 19.336 -3.087 1.00 85.62 469 VAL A N 1
ATOM 3716 C CA . VAL A 1 469 ? -7.294 18.686 -1.924 1.00 85.62 469 VAL A CA 1
ATOM 3717 C C . VAL A 1 469 ? -8.333 18.016 -1.004 1.00 85.62 469 VAL A C 1
ATOM 3719 O O . VAL A 1 469 ? -8.017 17.098 -0.246 1.00 85.62 469 VAL A O 1
ATOM 3722 N N . GLY A 1 470 ? -9.593 18.453 -1.069 1.00 84.62 470 GLY A N 1
ATOM 3723 C CA . GLY A 1 470 ? -10.727 17.888 -0.330 1.00 84.62 470 GLY A CA 1
ATOM 3724 C C . GLY A 1 470 ? -10.859 18.353 1.126 1.00 84.62 470 GLY A C 1
ATOM 3725 O O . GLY A 1 470 ? -11.816 17.971 1.796 1.00 84.62 470 GLY A O 1
ATOM 3726 N N . HIS A 1 471 ? -9.931 19.175 1.626 1.00 86.25 471 HIS A N 1
ATOM 3727 C CA . HIS A 1 471 ? -9.885 19.602 3.026 1.00 86.25 471 HIS A CA 1
ATOM 3728 C C . HIS A 1 471 ? -9.467 21.071 3.148 1.00 86.25 471 HIS A C 1
ATOM 3730 O O . HIS A 1 471 ? -8.631 21.563 2.391 1.00 86.25 471 HIS A O 1
ATOM 3736 N N . ALA A 1 472 ? -10.013 21.772 4.146 1.00 87.31 472 ALA A N 1
ATOM 3737 C CA . ALA A 1 472 ? -9.645 23.161 4.441 1.00 87.31 472 ALA A CA 1
ATOM 3738 C C . ALA A 1 472 ? -8.261 23.293 5.101 1.00 87.31 472 ALA A C 1
ATOM 3740 O O . ALA A 1 472 ? -7.639 24.342 4.998 1.00 87.31 472 ALA A O 1
ATOM 3741 N N . ALA A 1 473 ? -7.773 22.238 5.756 1.00 92.12 473 ALA A N 1
ATOM 3742 C CA . ALA A 1 473 ? -6.435 22.149 6.329 1.00 92.12 473 ALA A CA 1
ATOM 3743 C C . ALA A 1 473 ? -5.743 20.912 5.757 1.00 92.12 473 ALA A C 1
ATOM 3745 O O . ALA A 1 473 ? -6.265 19.808 5.897 1.00 92.12 473 ALA A O 1
ATOM 3746 N N . SER A 1 474 ? -4.604 21.101 5.094 1.00 88.88 474 SER A N 1
ATOM 3747 C CA . SER A 1 474 ? -3.922 20.028 4.362 1.00 88.88 474 SER A CA 1
ATOM 3748 C C . SER A 1 474 ? -2.413 20.140 4.473 1.00 88.88 474 SER A C 1
ATOM 3750 O O . SER A 1 474 ? -1.887 21.236 4.662 1.00 88.88 474 SER A O 1
ATOM 3752 N N . SER A 1 475 ? -1.711 19.013 4.349 1.00 90.88 475 SER A N 1
ATOM 3753 C CA . SER A 1 475 ? -0.250 19.011 4.394 1.00 90.88 475 SER A CA 1
ATOM 3754 C C . SER A 1 475 ? 0.350 19.722 3.176 1.00 90.88 475 SER A C 1
ATOM 3756 O O . SER A 1 475 ? -0.232 19.710 2.085 1.00 90.88 475 SER A O 1
ATOM 3758 N N . VAL A 1 476 ? 1.540 20.306 3.333 1.00 88.38 476 VAL A N 1
ATOM 3759 C CA . VAL A 1 476 ? 2.334 20.862 2.222 1.00 88.38 476 VAL A CA 1
ATOM 3760 C C . VAL A 1 476 ? 2.508 19.824 1.106 1.00 88.38 476 VAL A C 1
ATOM 3762 O O . VAL A 1 476 ? 2.384 20.156 -0.075 1.00 88.38 476 VAL A O 1
ATOM 3765 N N . ARG A 1 477 ? 2.722 18.550 1.465 1.00 86.06 477 ARG A N 1
ATOM 3766 C CA . ARG A 1 477 ? 2.816 17.432 0.518 1.00 86.06 477 ARG A CA 1
ATOM 3767 C C . ARG A 1 477 ? 1.523 17.229 -0.272 1.00 86.06 477 ARG A C 1
ATOM 3769 O O . ARG A 1 477 ? 1.588 17.039 -1.485 1.00 86.06 477 ARG A O 1
ATOM 3776 N N . ASP A 1 478 ? 0.366 17.251 0.382 1.00 84.50 478 ASP A N 1
ATOM 3777 C CA . ASP A 1 478 ? -0.922 17.020 -0.284 1.00 84.50 478 ASP A CA 1
ATOM 3778 C C . ASP A 1 478 ? -1.317 18.191 -1.185 1.00 84.50 478 ASP A C 1
ATOM 3780 O O . ASP A 1 478 ? -1.821 17.968 -2.285 1.00 84.50 478 ASP A O 1
ATOM 3784 N N . ILE A 1 479 ? -1.001 19.424 -0.777 1.00 89.25 479 ILE A N 1
ATOM 3785 C CA . ILE A 1 479 ? -1.141 20.617 -1.623 1.00 89.25 479 ILE A CA 1
ATOM 3786 C C . ILE A 1 479 ? -0.271 20.475 -2.874 1.00 89.25 479 ILE A C 1
ATOM 3788 O O . ILE A 1 479 ? -0.772 20.592 -3.991 1.00 89.25 479 ILE A O 1
ATOM 3792 N N . ALA A 1 480 ? 1.015 20.159 -2.706 1.00 88.31 480 ALA A N 1
ATOM 3793 C CA . ALA A 1 480 ? 1.932 19.960 -3.824 1.00 88.31 480 ALA A CA 1
ATOM 3794 C C . ALA A 1 480 ? 1.472 18.823 -4.753 1.00 88.31 480 ALA A C 1
ATOM 3796 O O . ALA A 1 480 ? 1.529 18.969 -5.970 1.00 88.31 480 ALA A O 1
ATOM 3797 N N . ARG A 1 481 ? 0.943 17.721 -4.206 1.00 84.88 481 ARG A N 1
ATOM 3798 C CA . ARG A 1 481 ? 0.400 16.602 -4.990 1.00 84.88 481 ARG A CA 1
ATOM 3799 C C . ARG A 1 481 ? -0.861 16.984 -5.766 1.00 84.88 481 ARG A C 1
ATOM 3801 O O . ARG A 1 481 ? -1.004 16.575 -6.917 1.00 84.88 481 ARG A O 1
ATOM 3808 N N . ALA A 1 482 ? -1.769 17.752 -5.166 1.00 84.69 482 ALA A N 1
ATOM 3809 C CA . ALA A 1 482 ? -2.967 18.235 -5.849 1.00 84.69 482 ALA A CA 1
ATOM 3810 C C . ALA A 1 482 ? -2.609 19.189 -6.997 1.00 84.69 482 ALA A C 1
ATOM 3812 O O . ALA A 1 482 ? -3.159 19.062 -8.088 1.00 84.69 482 ALA A O 1
ATOM 3813 N N . LEU A 1 483 ? -1.639 20.081 -6.780 1.00 87.69 483 LEU A N 1
ATOM 3814 C CA . LEU A 1 483 ? -1.120 20.975 -7.815 1.00 87.69 483 LEU A CA 1
ATOM 3815 C C . LEU A 1 483 ? -0.413 20.196 -8.927 1.00 87.69 483 LEU A C 1
ATOM 3817 O O . LEU A 1 483 ? -0.690 20.437 -10.097 1.00 87.69 483 LEU A O 1
ATOM 3821 N N . ALA A 1 484 ? 0.435 19.226 -8.578 1.00 82.25 484 ALA A N 1
ATOM 3822 C CA . ALA A 1 484 ? 1.106 18.362 -9.544 1.00 82.25 484 ALA A CA 1
ATOM 3823 C C . ALA A 1 484 ? 0.088 17.652 -10.450 1.00 82.25 484 ALA A C 1
ATOM 3825 O O . ALA A 1 484 ? 0.167 17.752 -11.669 1.00 82.25 484 ALA A O 1
ATOM 3826 N N . ARG A 1 485 ? -0.952 17.045 -9.864 1.00 79.94 485 ARG A N 1
ATOM 3827 C CA . ARG A 1 485 ? -2.055 16.427 -10.619 1.00 79.94 485 ARG A CA 1
ATOM 3828 C C . ARG A 1 485 ? -2.820 17.433 -11.474 1.00 79.94 485 ARG A C 1
ATOM 3830 O O . ARG A 1 485 ? -3.107 17.146 -12.630 1.00 79.94 485 ARG A O 1
ATOM 3837 N N . HIS A 1 486 ? -3.145 18.604 -10.928 1.00 81.50 486 HIS A N 1
ATOM 3838 C CA . HIS A 1 486 ? -3.905 19.618 -11.656 1.00 81.50 486 HIS A CA 1
ATOM 3839 C C . HIS A 1 486 ? -3.131 20.166 -12.863 1.00 81.50 486 HIS A C 1
ATOM 3841 O O . HIS A 1 486 ? -3.729 20.381 -13.914 1.00 81.50 486 HIS A O 1
ATOM 3847 N N . TYR A 1 487 ? -1.820 20.369 -12.743 1.00 79.62 487 TYR A N 1
ATOM 3848 C CA . TYR A 1 487 ? -0.979 20.873 -13.833 1.00 79.62 487 TYR A CA 1
ATOM 3849 C C . TYR A 1 487 ? -0.341 19.765 -14.684 1.00 79.62 487 TYR A C 1
ATOM 3851 O O . TYR A 1 487 ? 0.393 20.071 -15.620 1.00 79.62 487 TYR A O 1
ATOM 3859 N N . GLY A 1 488 ? -0.623 18.490 -14.394 1.00 75.50 488 GLY A N 1
ATOM 3860 C CA . GLY A 1 488 ? -0.073 17.363 -15.143 1.00 75.50 488 GLY A CA 1
ATOM 3861 C C . GLY A 1 488 ? 1.455 17.250 -15.021 1.00 75.50 488 GLY A C 1
ATOM 3862 O O . GLY A 1 488 ? 2.160 17.043 -16.007 1.00 75.50 488 GLY A O 1
ATOM 3863 N N . LEU A 1 489 ? 1.972 17.444 -13.809 1.00 78.25 489 LEU A N 1
ATOM 3864 C CA . LEU A 1 489 ? 3.387 17.340 -13.469 1.00 78.25 489 LEU A CA 1
ATOM 3865 C C . LEU A 1 489 ? 3.635 16.070 -12.645 1.00 78.25 489 LEU A C 1
ATOM 3867 O O . LEU A 1 489 ? 2.869 15.803 -11.714 1.00 78.25 489 LEU A O 1
ATOM 3871 N N . PRO A 1 490 ? 4.728 15.330 -12.897 1.00 77.31 490 PRO A N 1
ATOM 3872 C CA . PRO A 1 490 ? 5.176 14.288 -11.984 1.00 77.31 490 PRO A CA 1
ATOM 3873 C C . PRO A 1 490 ? 5.599 14.917 -10.656 1.00 77.31 490 PRO A C 1
ATOM 3875 O O . PRO A 1 490 ? 6.455 15.802 -10.608 1.00 77.31 490 PRO A O 1
ATOM 3878 N N . PHE A 1 491 ? 5.012 14.444 -9.566 1.00 79.62 491 PHE A N 1
ATOM 3879 C CA . PHE A 1 491 ? 5.340 14.844 -8.207 1.00 79.62 491 PHE A CA 1
ATOM 3880 C C . PHE A 1 491 ? 6.809 14.555 -7.870 1.00 79.62 491 PHE A C 1
ATOM 3882 O O . PHE A 1 491 ? 7.430 15.355 -7.174 1.00 79.62 491 PHE A O 1
ATOM 3889 N N . GLY A 1 492 ? 7.393 13.469 -8.396 1.00 76.06 492 GLY A N 1
ATOM 3890 C CA . GLY A 1 492 ? 8.805 13.130 -8.185 1.00 76.06 492 GLY A CA 1
ATOM 3891 C C . GLY A 1 492 ? 9.808 14.146 -8.752 1.00 76.06 492 GLY A C 1
ATOM 3892 O O . GLY A 1 492 ? 10.961 14.161 -8.323 1.00 76.06 492 GLY A O 1
ATOM 3893 N N . LEU A 1 493 ? 9.381 15.019 -9.673 1.00 76.44 493 LEU A N 1
ATOM 3894 C CA . LEU A 1 493 ? 10.216 16.081 -10.249 1.00 76.44 493 LEU A CA 1
ATOM 3895 C C . LEU A 1 493 ? 10.127 17.409 -9.481 1.00 76.44 493 LEU A C 1
ATOM 3897 O O . LEU A 1 493 ? 10.756 18.391 -9.885 1.00 76.44 493 LEU A O 1
ATOM 3901 N N . LEU A 1 494 ? 9.349 17.467 -8.397 1.00 83.38 494 LEU A N 1
ATOM 3902 C CA . LEU A 1 494 ? 9.151 18.682 -7.614 1.00 83.38 494 LEU A CA 1
ATOM 3903 C C . LEU A 1 494 ? 10.061 18.711 -6.384 1.00 83.38 494 LEU A C 1
ATOM 3905 O O . LEU A 1 494 ? 9.929 17.892 -5.476 1.00 83.38 494 LEU A O 1
ATOM 3909 N N . ASP A 1 495 ? 10.915 19.728 -6.304 1.00 84.38 495 ASP A N 1
ATOM 3910 C CA . ASP A 1 495 ? 11.630 20.064 -5.074 1.00 84.38 495 ASP A CA 1
ATOM 3911 C C . ASP A 1 495 ? 10.774 21.045 -4.259 1.00 84.38 495 ASP A C 1
ATOM 3913 O O . ASP A 1 495 ? 10.644 22.228 -4.592 1.00 84.38 495 ASP A O 1
ATOM 3917 N N . ILE A 1 496 ? 10.139 20.537 -3.201 1.00 90.19 496 ILE A N 1
ATOM 3918 C CA . ILE A 1 496 ? 9.179 21.299 -2.395 1.00 90.19 496 ILE A CA 1
ATOM 3919 C C . ILE A 1 496 ? 9.911 22.121 -1.332 1.00 90.19 496 ILE A C 1
ATOM 3921 O O . ILE A 1 496 ? 10.709 21.597 -0.557 1.00 90.19 496 ILE A O 1
ATOM 3925 N N . THR A 1 497 ? 9.601 23.414 -1.265 1.00 90.06 497 THR A N 1
ATOM 3926 C CA . THR A 1 497 ? 10.171 24.366 -0.299 1.00 90.06 497 THR A CA 1
ATOM 3927 C C . THR A 1 497 ? 9.069 25.208 0.355 1.00 90.06 497 THR A C 1
ATOM 3929 O O . THR A 1 497 ? 7.953 25.282 -0.159 1.00 90.06 497 THR A O 1
ATOM 3932 N N . GLY A 1 498 ? 9.358 25.857 1.490 1.00 84.50 498 GLY A N 1
ATOM 3933 C CA . GLY A 1 498 ? 8.385 26.718 2.193 1.00 84.50 498 GLY A CA 1
ATOM 3934 C C . GLY A 1 498 ? 7.558 26.036 3.299 1.00 84.50 498 GLY A C 1
ATOM 3935 O O . GLY A 1 498 ? 6.575 26.597 3.791 1.00 84.50 498 GLY A O 1
ATOM 3936 N N . GLY A 1 499 ? 7.971 24.839 3.721 1.00 84.81 499 GLY A N 1
ATOM 3937 C CA . GLY A 1 499 ? 7.429 24.109 4.871 1.00 84.81 499 GLY A CA 1
ATOM 3938 C C . GLY A 1 499 ? 7.893 22.653 4.877 1.00 84.81 499 GLY A C 1
ATOM 3939 O O . GLY A 1 499 ? 8.361 22.150 3.852 1.00 84.81 499 GLY A O 1
ATOM 3940 N N . ALA A 1 500 ? 7.781 21.972 6.018 1.00 81.88 500 ALA A N 1
ATOM 3941 C CA . ALA A 1 500 ? 8.027 20.530 6.066 1.00 81.88 500 ALA A CA 1
ATOM 3942 C C . ALA A 1 500 ? 6.888 19.775 5.342 1.00 81.88 500 ALA A C 1
ATOM 3944 O O . ALA A 1 500 ? 5.747 20.232 5.375 1.00 81.88 500 ALA A O 1
ATOM 3945 N N . PRO A 1 501 ? 7.137 18.610 4.712 1.00 78.88 501 PRO A N 1
ATOM 3946 C CA . PRO A 1 501 ? 6.120 17.915 3.914 1.00 78.88 501 PRO A CA 1
ATOM 3947 C C . PRO A 1 501 ? 4.812 17.605 4.659 1.00 78.88 501 PRO A C 1
ATOM 3949 O O . PRO A 1 501 ? 3.740 17.704 4.069 1.00 78.88 501 PRO A O 1
ATOM 3952 N N . ASP A 1 502 ? 4.903 17.249 5.941 1.00 86.38 502 ASP A N 1
ATOM 3953 C CA . ASP A 1 502 ? 3.752 16.892 6.784 1.00 86.38 502 ASP A CA 1
ATOM 3954 C C . ASP A 1 502 ? 3.152 18.107 7.521 1.00 86.38 502 ASP A C 1
ATOM 3956 O O . ASP A 1 502 ? 2.179 17.977 8.261 1.00 86.38 502 ASP A O 1
ATOM 3960 N N . GLU A 1 503 ? 3.724 19.297 7.330 1.00 88.12 503 GLU A N 1
ATOM 3961 C CA . GLU A 1 503 ? 3.254 20.530 7.952 1.00 88.12 503 GLU A CA 1
ATOM 3962 C C . GLU A 1 503 ? 1.916 20.958 7.345 1.00 88.12 503 GLU A C 1
ATOM 3964 O O . GLU A 1 503 ? 1.756 20.984 6.123 1.00 88.12 503 GLU A O 1
ATOM 3969 N N . LEU A 1 504 ? 0.943 21.294 8.193 1.00 90.81 504 LEU A N 1
ATOM 3970 C CA . LEU A 1 504 ? -0.391 21.677 7.746 1.00 90.81 504 LEU A CA 1
ATOM 3971 C C . LEU A 1 504 ? -0.447 23.150 7.325 1.00 90.81 504 LEU A C 1
ATOM 3973 O O . LEU A 1 504 ? 0.199 24.028 7.908 1.00 90.81 504 LEU A O 1
ATOM 3977 N N . ARG A 1 505 ? -1.274 23.421 6.317 1.00 91.62 505 ARG A N 1
ATOM 3978 C CA . ARG A 1 505 ? -1.642 24.757 5.852 1.00 91.62 505 ARG A CA 1
ATOM 3979 C C . ARG A 1 505 ? -3.152 24.861 5.749 1.00 91.62 505 ARG A C 1
ATOM 3981 O O . ARG A 1 505 ? -3.806 23.952 5.230 1.00 91.62 505 ARG A O 1
ATOM 3988 N N . PHE A 1 506 ? -3.700 25.972 6.223 1.00 93.00 506 PHE A N 1
ATOM 3989 C CA . PHE A 1 506 ? -5.091 26.314 5.964 1.00 93.00 506 PHE A CA 1
ATOM 3990 C C . PHE A 1 506 ? -5.212 26.870 4.543 1.00 93.00 506 PHE A C 1
ATOM 3992 O O . PHE A 1 506 ? -4.493 27.796 4.185 1.00 93.00 506 PHE A O 1
ATOM 3999 N N . ILE A 1 507 ? -6.101 26.308 3.728 1.00 92.69 507 ILE A N 1
ATOM 4000 C CA . ILE A 1 507 ? -6.332 26.700 2.333 1.00 92.69 507 ILE A CA 1
ATOM 4001 C C . ILE A 1 507 ? -7.578 27.586 2.298 1.00 92.69 507 ILE A C 1
ATOM 4003 O O . ILE A 1 507 ? -8.661 27.037 2.485 1.00 92.69 507 ILE A O 1
ATOM 4007 N N . PRO A 1 508 ? -7.499 28.907 2.069 1.00 89.62 508 PRO A N 1
ATOM 4008 C CA . PRO A 1 508 ? -8.675 29.781 1.993 1.00 89.62 508 PRO A CA 1
ATOM 4009 C C . PRO A 1 508 ? -9.715 29.369 0.930 1.00 89.62 508 PRO A C 1
ATOM 4011 O O . PRO A 1 508 ? -9.383 28.760 -0.083 1.00 89.62 508 PRO A O 1
ATOM 4014 N N . ASP A 1 509 ? -10.990 29.716 1.152 1.00 85.75 509 ASP A N 1
ATOM 4015 C CA . ASP A 1 509 ? -12.118 29.348 0.266 1.00 85.75 509 ASP A CA 1
ATOM 4016 C C . ASP A 1 509 ? -12.026 29.956 -1.137 1.00 85.75 509 ASP A C 1
ATOM 4018 O O . ASP A 1 509 ? -12.561 29.409 -2.095 1.00 85.75 509 ASP A O 1
ATOM 4022 N N . HIS A 1 510 ? -11.352 31.096 -1.253 1.00 82.56 510 HIS A N 1
ATOM 4023 C CA . HIS A 1 510 ? -11.219 31.847 -2.496 1.00 82.56 510 HIS A CA 1
ATOM 4024 C C . HIS A 1 510 ? -9.995 31.439 -3.325 1.00 82.56 510 HIS A C 1
ATOM 4026 O O . HIS A 1 510 ? -9.823 31.984 -4.414 1.00 82.56 510 HIS A O 1
ATOM 4032 N N . CYS A 1 511 ? -9.165 30.506 -2.836 1.00 88.00 511 CYS A N 1
ATOM 4033 C CA . CYS A 1 511 ? -7.959 30.066 -3.533 1.00 88.00 511 CYS A CA 1
ATOM 4034 C C . CYS A 1 511 ? -8.304 29.218 -4.763 1.00 88.00 511 CYS A C 1
ATOM 4036 O O . CYS A 1 511 ? -8.524 28.003 -4.683 1.00 88.00 511 CYS A O 1
ATOM 4038 N N . GLY A 1 512 ? -8.306 29.884 -5.910 1.00 88.50 512 GLY A N 1
ATOM 4039 C CA . GLY A 1 512 ? -8.319 29.291 -7.234 1.00 88.50 512 GLY A CA 1
ATOM 4040 C C . GLY A 1 512 ? -6.924 28.969 -7.751 1.00 88.50 512 GLY A C 1
ATOM 4041 O O . GLY A 1 512 ? -5.914 29.431 -7.218 1.00 88.50 512 GLY A O 1
ATOM 4042 N N . LEU A 1 513 ? -6.878 28.200 -8.830 1.00 88.31 513 LEU A N 1
ATOM 4043 C CA . LEU A 1 513 ? -5.679 27.889 -9.591 1.00 88.31 513 LEU A CA 1
ATOM 4044 C C . LEU A 1 513 ? -5.647 28.714 -10.873 1.00 88.31 513 LEU A C 1
ATOM 4046 O O . LEU A 1 513 ? -6.649 28.866 -11.569 1.00 88.31 513 LEU A O 1
ATOM 4050 N N . ARG A 1 514 ? -4.480 29.279 -11.164 1.00 83.12 514 ARG A N 1
ATOM 4051 C CA . ARG A 1 514 ? -4.256 30.129 -12.324 1.00 83.12 514 ARG A CA 1
ATOM 4052 C C . ARG A 1 514 ? -4.230 29.296 -13.602 1.00 83.12 514 ARG A C 1
ATOM 4054 O O . ARG A 1 514 ? -3.490 28.324 -13.712 1.00 83.12 514 ARG A O 1
ATOM 4061 N N . GLU A 1 515 ? -4.951 29.752 -14.620 1.00 71.75 515 GLU A N 1
ATOM 4062 C CA . GLU A 1 515 ? -4.740 29.263 -15.980 1.00 71.75 515 GLU A CA 1
ATOM 4063 C C . GLU A 1 515 ? -3.467 29.880 -16.558 1.00 71.75 515 GLU A C 1
ATOM 4065 O O . GLU A 1 515 ? -3.326 31.104 -16.648 1.00 71.75 515 GLU A O 1
ATOM 4070 N N . PHE A 1 516 ? -2.519 29.034 -16.949 1.00 63.44 516 PHE A N 1
ATOM 4071 C CA . PHE A 1 516 ? -1.319 29.482 -17.644 1.00 63.44 516 PHE A CA 1
ATOM 4072 C C . PHE A 1 516 ? -1.549 29.492 -19.143 1.00 63.44 516 PHE A C 1
ATOM 4074 O O . PHE A 1 516 ? -2.238 28.632 -19.672 1.00 63.44 516 PHE A O 1
ATOM 4081 N N . SER A 1 517 ? -0.938 30.453 -19.829 1.00 47.66 517 SER A N 1
ATOM 4082 C CA . SER A 1 517 ? -0.829 30.489 -21.283 1.00 47.66 517 SER A CA 1
ATOM 4083 C C . SER A 1 517 ? 0.637 30.270 -21.650 1.00 47.66 517 SER A C 1
ATOM 4085 O O . SER A 1 517 ? 1.403 31.228 -21.711 1.00 47.66 517 SER A O 1
ATOM 4087 N N . ARG A 1 518 ? 0.988 29.002 -21.888 1.00 46.53 518 ARG A N 1
ATOM 4088 C CA . ARG A 1 518 ? 2.337 28.439 -22.059 1.00 46.53 518 ARG A CA 1
ATOM 4089 C C . ARG A 1 518 ? 3.131 28.430 -20.753 1.00 46.53 518 ARG A C 1
ATOM 4091 O O . ARG A 1 518 ? 3.414 29.476 -20.176 1.00 46.53 518 ARG A O 1
ATOM 4098 N N . PHE A 1 519 ? 3.560 27.243 -20.324 1.00 46.78 519 PHE A N 1
ATOM 4099 C CA . PHE A 1 519 ? 4.782 27.161 -19.532 1.00 46.78 519 PHE A CA 1
ATOM 4100 C C . PHE A 1 519 ? 5.861 27.882 -20.335 1.00 46.78 519 PHE A C 1
ATOM 4102 O O . PHE A 1 519 ? 6.111 27.520 -21.487 1.00 46.78 519 PHE A O 1
ATOM 4109 N N . ASP A 1 520 ? 6.459 28.916 -19.754 1.00 42.03 520 ASP A N 1
ATOM 4110 C CA . ASP A 1 520 ? 7.658 29.530 -20.303 1.00 42.03 520 ASP A CA 1
ATOM 4111 C C . ASP A 1 520 ? 8.780 28.510 -20.075 1.00 42.03 520 ASP A C 1
ATOM 4113 O O . ASP A 1 520 ? 9.527 28.564 -19.101 1.00 42.03 520 ASP A O 1
ATOM 4117 N N . GLN A 1 521 ? 8.801 27.458 -20.900 1.00 46.50 521 GLN A N 1
ATOM 4118 C CA . GLN A 1 521 ? 9.926 26.544 -21.012 1.00 46.50 521 GLN A CA 1
ATOM 4119 C C . GLN A 1 521 ? 11.053 27.330 -21.680 1.00 46.50 521 GLN A C 1
ATOM 4121 O O . GLN A 1 521 ? 11.365 27.100 -22.847 1.00 46.50 521 GLN A O 1
ATOM 4126 N N . GLN A 1 522 ? 11.649 28.274 -20.953 1.00 39.34 522 GLN A N 1
ATOM 4127 C CA . GLN A 1 522 ? 12.776 29.050 -21.457 1.00 39.34 522 GLN A CA 1
ATOM 4128 C C . GLN A 1 522 ? 14.020 28.187 -21.733 1.00 39.34 522 GLN A C 1
ATOM 4130 O O . GLN A 1 522 ? 14.935 28.672 -22.378 1.00 39.34 522 GLN A O 1
ATOM 4135 N N . ASP A 1 523 ? 14.013 26.891 -21.392 1.00 39.47 523 ASP A N 1
ATOM 4136 C CA . ASP A 1 523 ? 15.159 25.996 -21.615 1.00 39.47 523 ASP A CA 1
ATOM 4137 C C . ASP A 1 523 ? 14.864 24.749 -22.476 1.00 39.47 523 ASP A C 1
ATOM 4139 O O . ASP A 1 523 ? 15.742 23.913 -22.693 1.00 39.47 523 ASP A O 1
ATOM 4143 N N . GLY A 1 524 ? 13.643 24.596 -23.007 1.00 37.78 524 GLY A N 1
ATOM 4144 C CA . GLY A 1 524 ? 13.246 23.370 -23.720 1.00 37.78 524 GLY A CA 1
ATOM 4145 C C . GLY A 1 524 ? 13.531 23.365 -25.224 1.00 37.78 524 GLY A C 1
ATOM 4146 O O . GLY A 1 524 ? 13.807 22.313 -25.795 1.00 37.78 524 GLY A O 1
ATOM 4147 N N . VAL A 1 525 ? 13.457 24.525 -25.882 1.00 36.78 525 VAL A N 1
ATOM 4148 C CA . VAL A 1 525 ? 13.539 24.615 -27.354 1.00 36.78 525 VAL A CA 1
ATOM 4149 C C . VAL A 1 525 ? 14.901 25.132 -27.821 1.00 36.78 525 VAL A C 1
ATOM 4151 O O . VAL A 1 525 ? 15.438 24.606 -28.796 1.00 36.78 525 VAL A O 1
ATOM 4154 N N . ASP A 1 526 ? 15.520 26.058 -27.085 1.00 31.92 526 ASP A N 1
ATOM 4155 C CA . ASP A 1 526 ? 16.821 26.638 -27.460 1.00 31.92 526 ASP A CA 1
ATOM 4156 C C . ASP A 1 526 ? 18.006 25.696 -27.181 1.00 31.92 526 ASP A C 1
ATOM 4158 O O . ASP A 1 526 ? 19.055 25.794 -27.813 1.00 31.92 526 ASP A O 1
ATOM 4162 N N . ALA A 1 527 ? 17.823 24.687 -26.327 1.00 33.81 527 ALA A N 1
ATOM 4163 C CA . ALA A 1 527 ? 18.793 23.609 -26.146 1.00 33.81 527 ALA A CA 1
ATOM 4164 C C . ALA A 1 527 ? 18.760 22.541 -27.264 1.00 33.81 527 ALA A C 1
ATOM 4166 O O . ALA A 1 527 ? 19.661 21.705 -27.344 1.00 33.81 527 ALA A O 1
ATOM 4167 N N . LEU A 1 528 ? 17.732 22.540 -28.124 1.00 37.31 528 LEU A N 1
ATOM 4168 C CA . LEU A 1 528 ? 17.515 21.529 -29.172 1.00 37.31 528 LEU A CA 1
ATOM 4169 C C . LEU A 1 528 ? 18.052 21.939 -30.556 1.00 37.31 528 LEU A C 1
ATOM 4171 O O . LEU A 1 528 ? 17.918 21.165 -31.513 1.00 37.31 528 LEU A O 1
ATOM 4175 N N . SER A 1 529 ? 18.662 23.125 -30.671 1.00 30.86 529 SER A N 1
ATOM 4176 C CA . SER A 1 529 ? 19.352 23.602 -31.879 1.00 30.86 529 SER A CA 1
ATOM 4177 C C . SER A 1 529 ? 20.836 23.226 -31.932 1.00 30.86 529 SER A C 1
ATOM 4179 O O . SER A 1 529 ? 21.468 23.425 -32.970 1.00 30.86 529 SER A O 1
ATOM 4181 N N . ALA A 1 530 ? 21.404 22.666 -30.861 1.00 31.28 530 ALA A N 1
ATOM 4182 C CA . ALA A 1 530 ? 22.774 22.172 -30.886 1.00 31.28 530 ALA A CA 1
ATOM 4183 C C . ALA A 1 530 ? 22.833 20.868 -31.701 1.00 31.28 530 ALA A C 1
ATOM 4185 O O . ALA A 1 530 ? 22.225 19.855 -31.351 1.00 31.28 530 ALA A O 1
ATOM 4186 N N . GLY A 1 531 ? 23.520 20.927 -32.844 1.00 31.78 531 GLY A N 1
ATOM 4187 C CA . GLY A 1 531 ? 23.774 19.774 -33.702 1.00 31.78 531 GLY A CA 1
ATOM 4188 C C . GLY A 1 531 ? 24.585 18.674 -32.996 1.00 31.78 531 GLY A C 1
ATOM 4189 O O . GLY A 1 531 ? 25.092 18.883 -31.894 1.00 31.78 531 GLY A O 1
ATOM 4190 N N . PRO A 1 532 ? 24.731 17.500 -33.635 1.00 32.00 532 PRO A N 1
ATOM 4191 C CA . PRO A 1 532 ? 25.341 16.308 -33.035 1.00 32.00 532 PRO A CA 1
ATOM 4192 C C . PRO A 1 532 ? 26.806 16.461 -32.573 1.00 32.00 532 PRO A C 1
ATOM 4194 O O . PRO A 1 532 ? 27.309 15.560 -31.909 1.00 32.00 532 PRO A O 1
ATOM 4197 N N . ASP A 1 533 ? 27.472 17.586 -32.846 1.00 31.92 533 ASP A N 1
ATOM 4198 C CA . ASP A 1 533 ? 28.853 17.850 -32.415 1.00 31.92 533 ASP A CA 1
ATOM 4199 C C . ASP A 1 533 ? 28.989 18.417 -30.987 1.00 31.92 533 ASP A C 1
ATOM 4201 O O . ASP A 1 533 ? 30.084 18.403 -30.434 1.00 31.92 533 ASP A O 1
ATOM 4205 N N . ALA A 1 534 ? 27.907 18.856 -30.333 1.00 32.97 534 ALA A N 1
ATOM 4206 C CA . ALA A 1 534 ? 27.991 19.494 -29.007 1.00 32.97 534 ALA A CA 1
ATOM 4207 C C . ALA A 1 534 ? 28.017 18.517 -27.806 1.00 32.97 534 ALA A C 1
ATOM 4209 O O . ALA A 1 534 ? 28.034 18.950 -26.657 1.00 32.97 534 ALA A O 1
ATOM 4210 N N . VAL A 1 535 ? 28.008 17.198 -28.042 1.00 32.03 535 VAL A N 1
ATOM 4211 C CA . VAL A 1 535 ? 27.949 16.168 -26.978 1.00 32.03 535 VAL A CA 1
ATOM 4212 C C . VAL A 1 535 ? 29.344 15.667 -26.558 1.00 32.03 535 VAL A C 1
ATOM 4214 O O . VAL A 1 535 ? 29.455 14.867 -25.634 1.00 32.03 535 VAL A O 1
ATOM 4217 N N . LYS A 1 536 ? 30.431 16.150 -27.177 1.00 30.97 536 LYS A N 1
ATOM 4218 C CA . LYS A 1 536 ? 31.796 15.735 -26.798 1.00 30.97 536 LYS A CA 1
ATOM 4219 C C . LYS A 1 536 ? 32.383 16.464 -25.584 1.00 30.97 536 LYS A C 1
ATOM 4221 O O . LYS A 1 536 ? 33.216 15.871 -24.911 1.00 30.97 536 LYS A O 1
ATOM 4226 N N . ASP A 1 537 ? 31.894 17.654 -25.236 1.00 31.81 537 ASP A N 1
ATOM 4227 C CA . ASP A 1 537 ? 32.552 18.512 -24.230 1.00 31.81 537 ASP A CA 1
ATOM 4228 C C . ASP A 1 537 ? 31.841 18.579 -22.864 1.00 31.81 537 ASP A C 1
ATOM 4230 O O . ASP A 1 537 ? 32.160 19.424 -22.031 1.00 31.81 537 ASP A O 1
ATOM 4234 N N . ALA A 1 538 ? 30.880 17.692 -22.592 1.00 29.11 538 ALA A N 1
ATOM 4235 C CA . ALA A 1 538 ? 30.102 17.710 -21.348 1.00 29.11 538 ALA A CA 1
ATOM 4236 C C . ALA A 1 538 ? 30.232 16.412 -20.536 1.00 29.11 538 ALA A C 1
ATOM 4238 O O . ALA A 1 538 ? 29.236 15.799 -20.152 1.00 29.11 538 ALA A O 1
ATOM 4239 N N . LEU A 1 539 ? 31.466 15.998 -20.254 1.00 28.36 539 LEU A N 1
ATOM 4240 C CA . LEU A 1 539 ? 31.779 15.110 -19.134 1.00 28.36 539 LEU A CA 1
ATOM 4241 C C . LEU A 1 539 ? 33.022 15.663 -18.423 1.00 28.36 539 LEU A C 1
ATOM 4243 O O . LEU A 1 539 ? 34.064 15.770 -19.068 1.00 28.36 539 LEU A O 1
ATOM 4247 N N . PRO A 1 540 ? 32.964 16.004 -17.123 1.00 29.39 540 PRO A N 1
ATOM 4248 C CA . PRO A 1 540 ? 34.178 16.201 -16.356 1.00 29.39 540 PRO A CA 1
ATOM 4249 C C . PRO A 1 540 ? 34.786 14.816 -16.128 1.00 29.39 540 PRO A C 1
ATOM 4251 O O . PRO A 1 540 ? 34.240 13.993 -15.393 1.00 29.39 540 PRO A O 1
ATOM 4254 N N . ILE A 1 541 ? 35.880 14.536 -16.829 1.00 29.30 541 ILE A N 1
ATOM 4255 C CA . ILE A 1 541 ? 36.800 13.472 -16.444 1.00 29.30 541 ILE A CA 1
ATOM 4256 C C . ILE A 1 541 ? 37.544 14.028 -15.229 1.00 29.30 541 ILE A C 1
ATOM 4258 O O . ILE A 1 541 ? 38.337 14.957 -15.369 1.00 29.30 541 ILE A O 1
ATOM 4262 N N . GLU A 1 542 ? 37.238 13.518 -14.038 1.00 29.42 542 GLU A N 1
ATOM 4263 C CA . GLU A 1 542 ? 38.145 13.650 -12.899 1.00 29.42 542 GLU A CA 1
ATOM 4264 C C . GLU A 1 542 ? 39.422 12.890 -13.272 1.00 29.42 542 GLU A C 1
ATOM 4266 O O . GLU A 1 542 ? 39.425 11.663 -13.374 1.00 29.42 542 GLU A O 1
ATOM 4271 N N . ALA A 1 543 ? 40.473 13.644 -13.599 1.00 28.98 543 ALA A N 1
ATOM 4272 C CA . ALA A 1 543 ? 41.819 13.118 -13.715 1.00 28.98 543 ALA A CA 1
ATOM 4273 C C . ALA A 1 543 ? 42.340 12.895 -12.293 1.00 28.98 543 ALA A C 1
ATOM 4275 O O . ALA A 1 543 ? 42.456 13.839 -11.513 1.00 28.98 543 ALA A O 1
ATOM 4276 N N . ASP A 1 544 ? 42.583 11.630 -11.975 1.00 28.41 544 ASP A N 1
ATOM 4277 C CA . ASP A 1 544 ? 43.285 11.189 -10.779 1.00 28.41 544 ASP A CA 1
ATOM 4278 C C . ASP A 1 544 ? 44.755 11.617 -10.928 1.00 28.41 544 ASP A C 1
ATOM 4280 O O . ASP A 1 544 ? 45.473 11.133 -11.808 1.00 28.41 544 ASP A O 1
ATOM 4284 N N . GLU A 1 545 ? 45.169 12.605 -10.135 1.00 33.97 545 GLU A N 1
ATOM 4285 C CA . GLU A 1 545 ? 46.571 12.958 -9.937 1.00 33.97 545 GLU A CA 1
ATOM 4286 C C . GLU A 1 545 ? 47.181 11.936 -8.972 1.00 33.97 545 GLU A C 1
ATOM 4288 O O . GLU A 1 545 ? 46.983 12.008 -7.759 1.00 33.97 545 GLU A O 1
ATOM 4293 N N . SER A 1 546 ? 47.969 11.004 -9.501 1.00 32.50 546 SER A N 1
ATOM 4294 C CA . SER A 1 546 ? 49.026 10.373 -8.720 1.00 32.50 546 SER A CA 1
ATOM 4295 C C . SER A 1 546 ? 50.282 10.267 -9.570 1.00 32.50 546 SER A C 1
ATOM 4297 O O . SER A 1 546 ? 50.332 9.507 -10.538 1.00 32.50 546 SER A O 1
ATOM 4299 N N . ASP A 1 547 ? 51.258 11.084 -9.181 1.00 32.88 547 ASP A N 1
ATOM 4300 C CA . ASP A 1 547 ? 52.676 10.967 -9.489 1.00 32.88 547 ASP A CA 1
ATOM 4301 C C . ASP A 1 547 ? 53.146 9.507 -9.442 1.00 32.88 547 ASP A C 1
ATOM 4303 O O . ASP A 1 547 ? 52.830 8.808 -8.482 1.00 32.88 547 ASP A O 1
ATOM 4307 N N . GLU A 1 548 ? 53.933 9.084 -10.432 1.00 34.16 548 GLU A N 1
ATOM 4308 C CA . GLU A 1 548 ? 55.114 8.229 -10.236 1.00 34.16 548 GLU A CA 1
ATOM 4309 C C . GLU A 1 548 ? 55.907 8.121 -11.558 1.00 34.16 548 GLU A C 1
ATOM 4311 O O . GLU A 1 548 ? 55.523 7.427 -12.496 1.00 34.16 548 GLU A O 1
ATOM 4316 N N . ASP A 1 549 ? 56.986 8.909 -11.608 1.00 32.72 549 ASP A N 1
ATOM 4317 C CA . ASP A 1 549 ? 58.315 8.628 -12.167 1.00 32.72 549 ASP A CA 1
ATOM 4318 C C . ASP A 1 549 ? 58.457 7.869 -13.509 1.00 32.72 549 ASP A C 1
ATOM 4320 O O . ASP A 1 549 ? 58.366 6.643 -13.591 1.00 32.72 549 ASP A O 1
ATOM 4324 N N . GLU A 1 550 ? 58.888 8.606 -14.543 1.00 33.66 550 GLU A N 1
ATOM 4325 C CA . GLU A 1 550 ? 59.767 8.063 -15.593 1.00 33.66 550 GLU A CA 1
ATOM 4326 C C . GLU A 1 550 ? 61.156 7.721 -14.995 1.00 33.66 550 GLU A C 1
ATOM 4328 O O . GLU A 1 550 ? 61.585 8.335 -14.011 1.00 33.66 550 GLU A O 1
ATOM 4333 N N . PRO A 1 551 ? 61.912 6.782 -15.596 1.00 40.50 551 PRO A N 1
ATOM 4334 C CA . PRO A 1 551 ? 62.785 7.216 -16.688 1.00 40.50 551 PRO A CA 1
ATOM 4335 C C . PRO A 1 551 ? 62.808 6.279 -17.906 1.00 40.50 551 PRO A C 1
ATOM 4337 O O . PRO A 1 551 ? 62.801 5.055 -17.788 1.00 40.50 551 PRO A O 1
ATOM 4340 N N . GLU A 1 552 ? 62.856 6.934 -19.068 1.00 33.19 552 GLU A N 1
ATOM 4341 C CA . GLU A 1 552 ? 63.702 6.678 -20.244 1.00 33.19 552 GLU A CA 1
ATOM 4342 C C . GLU A 1 552 ? 64.317 5.270 -20.419 1.00 33.19 552 GLU A C 1
ATOM 4344 O O . GLU A 1 552 ? 65.125 4.819 -19.612 1.00 33.19 552 GLU A O 1
ATOM 4349 N N . GLU A 1 553 ? 64.052 4.627 -21.562 1.00 32.28 553 GLU A N 1
ATOM 4350 C CA . GLU A 1 553 ? 65.021 4.507 -22.673 1.00 32.28 553 GLU A CA 1
ATOM 4351 C C . GLU A 1 553 ? 64.636 3.400 -23.684 1.00 32.28 553 GLU A C 1
ATOM 4353 O O . GLU A 1 553 ? 64.315 2.270 -23.324 1.00 32.28 553 GLU A O 1
ATOM 4358 N N . ASN A 1 554 ? 64.834 3.744 -24.963 1.00 31.55 554 ASN A N 1
ATOM 4359 C CA . ASN A 1 554 ? 65.146 2.886 -26.115 1.00 31.55 554 ASN A CA 1
ATOM 4360 C C . ASN A 1 554 ? 64.025 2.068 -26.790 1.00 31.55 554 ASN A C 1
ATOM 4362 O O . ASN A 1 554 ? 63.798 0.898 -26.492 1.00 31.55 554 ASN A O 1
ATOM 4366 N N . GLU A 1 555 ? 63.487 2.638 -27.873 1.00 37.06 555 GLU A N 1
ATOM 4367 C CA . GLU A 1 555 ? 63.423 1.902 -29.148 1.00 37.06 555 GLU A CA 1
ATOM 4368 C C . GLU A 1 555 ? 64.847 1.825 -29.742 1.00 37.06 555 GLU A C 1
ATOM 4370 O O . GLU A 1 555 ? 65.662 2.724 -29.498 1.00 37.06 555 GLU A O 1
ATOM 4375 N N . PRO A 1 556 ? 65.180 0.765 -30.498 1.00 44.47 556 PRO A N 1
ATOM 4376 C CA . PRO A 1 556 ? 65.009 0.906 -31.943 1.00 44.47 556 PRO A CA 1
ATOM 4377 C C . PRO A 1 556 ? 64.581 -0.369 -32.694 1.00 44.47 556 PRO A C 1
ATOM 4379 O O . PRO A 1 556 ? 64.897 -1.492 -32.307 1.00 44.47 556 PRO A O 1
ATOM 4382 N N . ASP A 1 557 ? 63.922 -0.097 -33.818 1.00 34.03 557 ASP A N 1
ATOM 4383 C CA . ASP A 1 557 ? 64.108 -0.679 -35.151 1.00 34.03 557 ASP A CA 1
ATOM 4384 C C . ASP A 1 557 ? 63.834 -2.170 -35.426 1.00 34.03 557 ASP A C 1
ATOM 4386 O O . ASP A 1 557 ? 64.507 -3.084 -34.963 1.00 34.03 557 ASP A O 1
ATOM 4390 N N . GLU A 1 558 ? 62.853 -2.327 -36.319 1.00 37.75 558 GLU A N 1
ATOM 4391 C CA . GLU A 1 558 ? 62.916 -3.027 -37.609 1.00 37.75 558 GLU A CA 1
ATOM 4392 C C . GLU A 1 558 ? 63.360 -4.503 -37.708 1.00 37.75 558 GLU A C 1
ATOM 4394 O O . GLU A 1 558 ? 64.427 -4.945 -37.299 1.00 37.75 558 GLU A O 1
ATOM 4399 N N . ASP A 1 559 ? 62.531 -5.182 -38.503 1.00 33.62 559 ASP A N 1
ATOM 4400 C CA . ASP A 1 559 ? 62.877 -6.152 -39.538 1.00 33.62 559 ASP A CA 1
ATOM 4401 C C . ASP A 1 559 ? 62.754 -7.670 -39.290 1.00 33.62 559 ASP A C 1
ATOM 4403 O O . ASP A 1 559 ? 63.562 -8.331 -38.650 1.00 33.62 559 ASP A O 1
ATOM 4407 N N . TRP A 1 560 ? 61.740 -8.191 -39.995 1.00 33.72 560 TRP A N 1
ATOM 4408 C CA . TRP A 1 560 ? 61.741 -9.347 -40.898 1.00 33.72 560 TRP A CA 1
ATOM 4409 C C . TRP A 1 560 ? 61.889 -10.786 -40.367 1.00 33.72 560 TRP A C 1
ATOM 4411 O O . TRP A 1 560 ? 62.863 -11.204 -39.756 1.00 33.72 560 TRP A O 1
ATOM 4421 N N . ASP A 1 561 ? 60.934 -11.559 -40.886 1.00 33.91 561 ASP A N 1
ATOM 4422 C CA . ASP A 1 561 ? 61.041 -12.910 -41.437 1.00 33.91 561 ASP A CA 1
ATOM 4423 C C . ASP A 1 561 ? 60.783 -14.154 -40.568 1.00 33.91 561 ASP A C 1
ATOM 4425 O O . ASP A 1 561 ? 61.546 -14.560 -39.700 1.00 33.91 561 ASP A O 1
ATOM 4429 N N . ALA A 1 562 ? 59.708 -14.822 -41.002 1.00 37.47 562 ALA A N 1
ATOM 4430 C CA . ALA A 1 562 ? 59.694 -16.203 -41.472 1.00 37.47 562 ALA A CA 1
ATOM 4431 C C . ALA A 1 562 ? 59.785 -17.353 -40.450 1.00 37.47 562 ALA A C 1
ATOM 4433 O O . ALA A 1 562 ? 60.832 -17.679 -39.911 1.00 37.47 562 ALA A O 1
ATOM 4434 N N . SER A 1 563 ? 58.647 -18.061 -40.377 1.00 39.81 563 SER A N 1
ATOM 4435 C CA . SER A 1 563 ? 58.491 -19.527 -40.462 1.00 39.81 563 SER A CA 1
ATOM 4436 C C . SER A 1 563 ? 59.358 -20.432 -39.584 1.00 39.81 563 SER A C 1
ATOM 4438 O O . SER A 1 563 ? 60.565 -20.460 -39.760 1.00 39.81 563 SER A O 1
ATOM 4440 N N . LEU A 1 564 ? 58.689 -21.281 -38.791 1.00 38.12 564 LEU A N 1
ATOM 4441 C CA . LEU A 1 564 ? 58.973 -22.701 -38.480 1.00 38.12 564 LEU A CA 1
ATOM 4442 C C . LEU A 1 564 ? 57.784 -23.177 -37.607 1.00 38.12 564 LEU A C 1
ATOM 4444 O O . LEU A 1 564 ? 57.482 -22.548 -36.598 1.00 38.12 564 LEU A O 1
ATOM 4448 N N . GLU A 1 565 ? 56.844 -23.956 -38.145 1.00 40.28 565 GLU A N 1
ATOM 4449 C CA . GLU A 1 565 ? 56.773 -25.433 -38.085 1.00 40.28 565 GLU A CA 1
ATOM 4450 C C . GLU A 1 565 ? 56.624 -26.030 -36.666 1.00 40.28 565 GLU A C 1
ATOM 4452 O O . GLU A 1 565 ? 57.486 -25.852 -35.816 1.00 40.28 565 GLU A O 1
ATOM 4457 N N . GLU A 1 566 ? 55.493 -26.736 -36.501 1.00 47.09 566 GLU A N 1
ATOM 4458 C CA . GLU A 1 566 ? 55.248 -27.989 -35.752 1.00 47.09 566 GLU A CA 1
ATOM 4459 C C . GLU A 1 566 ? 55.768 -28.138 -34.305 1.00 47.09 566 GLU A C 1
ATOM 4461 O O . GLU A 1 566 ? 56.955 -28.345 -34.071 1.00 47.09 566 GLU A O 1
ATOM 4466 N N . ASP A 1 567 ? 54.853 -28.122 -33.323 1.00 43.06 567 ASP A N 1
ATOM 4467 C CA . ASP A 1 567 ? 54.279 -29.327 -32.669 1.00 43.06 567 ASP A CA 1
ATOM 4468 C C . ASP A 1 567 ? 53.164 -28.963 -31.661 1.00 43.06 567 ASP A C 1
ATOM 4470 O O . ASP A 1 567 ? 53.298 -27.938 -30.948 1.00 43.06 567 ASP A O 1
#